Protein AF-A0A7W0ZKH2-F1 (afdb_monomer)

Structure (mmCIF, N/CA/C/O backbone):
data_AF-A0A7W0ZKH2-F1
#
_entry.id   AF-A0A7W0ZKH2-F1
#
loop_
_atom_site.group_PDB
_atom_site.id
_atom_site.type_symbol
_atom_site.label_atom_id
_atom_site.label_alt_id
_atom_site.label_comp_id
_atom_site.label_asym_id
_atom_site.label_entity_id
_atom_site.label_seq_id
_atom_site.pdbx_PDB_ins_code
_atom_site.Cartn_x
_atom_site.Cartn_y
_atom_site.Cartn_z
_atom_site.occupancy
_atom_site.B_iso_or_equiv
_atom_site.auth_seq_id
_atom_site.auth_comp_id
_atom_site.auth_asym_id
_atom_site.auth_atom_id
_atom_site.pdbx_PDB_model_num
ATOM 1 N N . MET A 1 1 ? 13.365 -3.777 26.795 1.00 46.28 1 MET A N 1
ATOM 2 C CA . MET A 1 1 ? 12.727 -3.811 28.124 1.00 46.28 1 MET A CA 1
ATOM 3 C C . MET A 1 1 ? 11.406 -3.068 28.012 1.00 46.28 1 MET A C 1
ATOM 5 O O . MET A 1 1 ? 11.414 -1.921 27.565 1.00 46.28 1 MET A O 1
ATOM 9 N N . ASN A 1 2 ? 10.292 -3.749 28.272 1.00 63.09 2 ASN A N 1
ATOM 10 C CA . ASN A 1 2 ? 8.944 -3.215 28.113 1.00 63.09 2 ASN A CA 1
ATOM 11 C C . ASN A 1 2 ? 8.680 -2.067 29.095 1.00 63.09 2 ASN A C 1
ATOM 13 O O . ASN A 1 2 ? 8.859 -2.200 30.301 1.00 63.09 2 ASN A O 1
ATOM 17 N N . LYS A 1 3 ? 8.303 -0.906 28.549 1.00 84.19 3 LYS A N 1
ATOM 18 C CA . LYS A 1 3 ? 8.001 0.303 29.327 1.00 84.19 3 LYS A CA 1
ATOM 19 C C . LYS A 1 3 ? 6.528 0.389 29.743 1.00 84.19 3 LYS A C 1
ATOM 21 O O . LYS A 1 3 ? 6.186 1.275 30.515 1.00 84.19 3 LYS A O 1
ATOM 26 N N . VAL A 1 4 ? 5.670 -0.500 29.240 1.00 88.00 4 VAL A N 1
ATOM 27 C CA . VAL A 1 4 ? 4.221 -0.515 29.485 1.00 88.00 4 VAL A CA 1
ATOM 28 C C . VAL A 1 4 ? 3.913 -0.927 30.916 1.00 88.00 4 VAL A C 1
ATOM 30 O O . VAL A 1 4 ? 3.139 -0.235 31.560 1.00 88.00 4 VAL A O 1
ATOM 33 N N . GLU A 1 5 ? 4.544 -1.975 31.454 1.00 92.62 5 GLU A N 1
ATOM 34 C CA . GLU A 1 5 ? 4.319 -2.383 32.850 1.00 92.62 5 GLU A CA 1
ATOM 35 C C . GLU A 1 5 ? 4.657 -1.249 33.829 1.00 92.62 5 GLU A C 1
ATOM 37 O O . GLU A 1 5 ? 3.825 -0.862 34.649 1.00 92.62 5 GLU A O 1
ATOM 42 N N . ALA A 1 6 ? 5.848 -0.655 33.689 1.00 92.88 6 ALA A N 1
ATOM 43 C CA . ALA A 1 6 ? 6.275 0.473 34.514 1.00 92.88 6 ALA A CA 1
ATOM 44 C C . ALA A 1 6 ? 5.370 1.703 34.329 1.00 92.88 6 ALA A C 1
ATOM 46 O O . ALA A 1 6 ? 5.053 2.391 35.299 1.00 92.88 6 ALA A O 1
ATOM 47 N N . PHE A 1 7 ? 4.922 1.968 33.098 1.00 91.25 7 PHE A N 1
ATOM 48 C CA . PHE A 1 7 ? 3.966 3.035 32.819 1.00 91.25 7 PHE A CA 1
ATOM 49 C C . PHE A 1 7 ? 2.624 2.777 33.512 1.00 91.25 7 PHE A C 1
ATOM 51 O O . PHE A 1 7 ? 2.118 3.654 34.202 1.00 91.25 7 PHE A O 1
ATOM 58 N N . VAL A 1 8 ? 2.059 1.574 33.398 1.00 91.25 8 VAL A N 1
ATOM 59 C CA . VAL A 1 8 ? 0.785 1.215 34.035 1.00 91.25 8 VAL A CA 1
ATOM 60 C C . VAL A 1 8 ? 0.894 1.254 35.556 1.00 91.25 8 VAL A C 1
ATOM 62 O O . VAL A 1 8 ? -0.027 1.746 36.201 1.00 91.25 8 VAL A O 1
ATOM 65 N N . ALA A 1 9 ? 2.020 0.824 36.133 1.00 91.88 9 ALA A N 1
ATOM 66 C CA . ALA A 1 9 ? 2.264 0.899 37.574 1.00 91.88 9 ALA A CA 1
ATOM 67 C C . ALA A 1 9 ? 2.120 2.331 38.127 1.00 91.88 9 ALA A C 1
ATOM 69 O O . ALA A 1 9 ? 1.618 2.516 39.232 1.00 91.88 9 ALA A O 1
ATOM 70 N N . GLN A 1 10 ? 2.498 3.345 37.343 1.00 89.94 10 GLN A N 1
ATOM 71 C CA . GLN A 1 10 ? 2.360 4.760 37.712 1.00 89.94 10 GLN A CA 1
ATOM 72 C C . GLN A 1 10 ? 0.935 5.313 37.523 1.00 89.94 10 GLN A C 1
ATOM 74 O O . GLN A 1 10 ? 0.639 6.404 38.000 1.00 89.94 10 GLN A O 1
ATOM 79 N N . HIS A 1 11 ? 0.049 4.576 36.844 1.00 88.38 11 HIS A N 1
ATOM 80 C CA . HIS A 1 11 ? -1.285 5.037 36.441 1.00 88.38 11 HIS A CA 1
ATOM 81 C C . HIS A 1 11 ? -2.406 4.053 36.831 1.00 88.38 11 HIS A C 1
ATOM 83 O O . HIS A 1 11 ? -3.490 4.095 36.247 1.00 88.38 11 HIS A O 1
ATOM 89 N N . LEU A 1 12 ? -2.173 3.158 37.803 1.00 87.44 12 LEU A N 1
ATOM 90 C CA . LEU A 1 12 ? -3.118 2.089 38.169 1.00 87.44 12 LEU A CA 1
ATOM 91 C C . LEU A 1 12 ? -4.519 2.619 38.472 1.00 87.44 12 LEU A C 1
ATOM 93 O O . LEU A 1 12 ? -5.489 2.117 37.918 1.00 87.44 12 LEU A O 1
ATOM 97 N N . SER A 1 13 ? -4.615 3.695 39.252 1.00 81.50 13 SER A N 1
ATOM 98 C CA . SER A 1 13 ? -5.891 4.306 39.633 1.00 81.50 13 SER A CA 1
ATOM 99 C C . SER A 1 13 ? -6.735 4.769 38.440 1.00 81.50 13 SER A C 1
ATOM 101 O O . SER A 1 13 ? -7.963 4.740 38.518 1.00 81.50 13 SER A O 1
ATOM 103 N N . VAL A 1 14 ? -6.095 5.176 37.337 1.00 84.94 14 VAL A N 1
ATOM 104 C CA . VAL A 1 14 ? -6.765 5.578 36.092 1.00 84.94 14 VAL A CA 1
ATOM 105 C C . VAL A 1 14 ? -7.264 4.350 35.338 1.00 84.94 14 VAL A C 1
ATOM 107 O O . VAL A 1 14 ? -8.405 4.333 34.877 1.00 84.94 14 VAL A O 1
ATOM 110 N N . TYR A 1 15 ? -6.442 3.305 35.232 1.00 86.25 15 TYR A N 1
ATOM 111 C CA . TYR A 1 15 ? -6.831 2.069 34.555 1.00 86.25 15 TYR A CA 1
ATOM 112 C C . TYR A 1 15 ? -7.920 1.310 35.315 1.00 86.25 15 TYR A C 1
ATOM 114 O O . TYR A 1 15 ? -8.855 0.826 34.689 1.00 86.25 15 TYR A O 1
ATOM 122 N N . GLU A 1 16 ? -7.849 1.235 36.643 1.00 85.62 16 GLU A N 1
ATOM 123 C CA . GLU A 1 16 ? -8.883 0.605 37.472 1.00 85.62 16 GLU A CA 1
ATOM 124 C C . GLU A 1 16 ? -10.232 1.299 37.316 1.00 85.62 16 GLU A C 1
ATOM 126 O O . GLU A 1 16 ? -11.242 0.635 37.081 1.00 85.62 16 GLU A O 1
ATOM 131 N N . ALA A 1 17 ? -10.230 2.634 37.360 1.00 79.62 17 ALA A N 1
ATOM 132 C CA . ALA A 1 17 ? -11.420 3.434 37.106 1.00 79.62 17 ALA A CA 1
ATOM 133 C C . ALA A 1 17 ? -11.960 3.208 35.684 1.00 79.62 17 ALA A C 1
ATOM 135 O O . ALA A 1 17 ? -13.154 2.992 35.500 1.00 79.62 17 ALA A O 1
ATOM 136 N N . SER A 1 18 ? -11.076 3.179 34.683 1.00 82.75 18 SER A N 1
ATOM 137 C CA . SER A 1 18 ? -11.462 2.996 33.277 1.00 82.75 18 SER A CA 1
ATOM 138 C C . SER A 1 18 ? -12.001 1.592 32.979 1.00 82.75 18 SER A C 1
ATOM 140 O O . SER A 1 18 ? -12.923 1.439 32.182 1.00 82.75 18 SER A O 1
ATOM 142 N N . PHE A 1 19 ? -11.431 0.550 33.593 1.00 83.81 19 PHE A N 1
ATOM 143 C CA . PHE A 1 19 ? -11.855 -0.837 33.389 1.00 83.81 19 PHE A CA 1
ATOM 144 C C . PHE A 1 19 ? -12.982 -1.279 34.330 1.00 83.81 19 PHE A C 1
ATOM 146 O O . PHE A 1 19 ? -13.541 -2.356 34.118 1.00 83.81 19 PHE A O 1
ATOM 153 N N . GLY A 1 20 ? -13.290 -0.500 35.372 1.00 82.94 20 GLY A N 1
ATOM 154 C CA . GLY A 1 20 ? -14.282 -0.852 36.390 1.00 82.94 20 GLY A CA 1
ATOM 155 C C . GLY A 1 20 ? -13.923 -2.110 37.188 1.00 82.94 20 GLY A C 1
ATOM 156 O O . GLY A 1 20 ? -14.813 -2.817 37.656 1.00 82.94 20 GLY A O 1
ATOM 157 N N . ARG A 1 21 ? -12.630 -2.445 37.293 1.00 87.06 21 ARG A N 1
ATOM 158 C CA . ARG A 1 21 ? -12.127 -3.631 38.007 1.00 87.06 21 ARG A CA 1
ATOM 159 C C . ARG A 1 21 ? -10.684 -3.424 38.476 1.00 87.06 21 ARG A C 1
ATOM 161 O O . ARG A 1 21 ? -9.977 -2.643 37.841 1.00 87.06 21 ARG A O 1
ATOM 168 N N . PRO A 1 22 ? -10.223 -4.158 39.507 1.00 88.56 22 PRO A N 1
ATOM 169 C CA . PRO A 1 22 ? -8.834 -4.102 39.951 1.00 88.56 22 PRO A CA 1
ATOM 170 C C . PRO A 1 22 ? -7.853 -4.450 38.830 1.00 88.56 22 PRO A C 1
ATOM 172 O O . PRO A 1 22 ? -8.068 -5.399 38.065 1.00 88.56 22 PRO A O 1
ATOM 175 N N . VAL A 1 23 ? -6.760 -3.696 38.751 1.00 90.81 23 VAL A N 1
ATOM 176 C CA . VAL A 1 23 ? -5.728 -3.821 37.719 1.00 90.81 23 VAL A CA 1
ATOM 177 C C . VAL A 1 23 ? -4.381 -3.866 38.413 1.00 90.81 23 VAL A C 1
ATOM 179 O O . VAL A 1 23 ? -4.072 -3.049 39.270 1.00 90.81 23 VAL A O 1
ATOM 182 N N . ARG A 1 24 ? -3.544 -4.827 38.031 1.00 93.81 24 ARG A N 1
ATOM 183 C CA . ARG A 1 24 ? -2.172 -4.941 38.527 1.00 93.81 24 ARG A CA 1
ATOM 184 C C . ARG A 1 24 ? -1.206 -4.588 37.411 1.00 93.81 24 ARG A C 1
ATOM 186 O O . ARG A 1 24 ? -1.458 -4.928 36.257 1.00 93.81 24 ARG A O 1
ATOM 193 N N . ALA A 1 25 ? -0.056 -4.012 37.756 1.00 92.50 25 ALA A N 1
ATOM 194 C CA . ALA A 1 25 ? 1.019 -3.770 36.790 1.00 92.50 25 ALA A CA 1
ATOM 195 C C . ALA A 1 25 ? 1.390 -5.058 36.027 1.00 92.50 25 ALA A C 1
ATOM 197 O O . ALA A 1 25 ? 1.473 -5.055 34.802 1.00 92.50 25 ALA A O 1
ATOM 198 N N . LEU A 1 26 ? 1.431 -6.194 36.737 1.00 93.56 26 LEU A N 1
ATOM 199 C CA . LEU A 1 26 ? 1.699 -7.524 36.177 1.00 93.56 26 LEU A CA 1
ATOM 200 C C . LEU A 1 26 ? 0.677 -7.983 35.113 1.00 93.56 26 LEU A C 1
ATOM 202 O O . LEU A 1 26 ? 0.937 -8.924 34.371 1.00 93.56 26 LEU A O 1
ATOM 206 N N . ASN A 1 27 ? -0.495 -7.345 34.995 1.00 91.94 27 ASN A N 1
ATOM 207 C CA . ASN A 1 27 ? -1.406 -7.608 33.876 1.00 91.94 27 ASN A CA 1
ATOM 208 C C . ASN A 1 27 ? -0.852 -7.121 32.524 1.00 91.94 27 ASN A C 1
ATOM 210 O O . ASN A 1 27 ? -1.365 -7.541 31.491 1.00 91.94 27 ASN A O 1
ATOM 214 N N . PHE A 1 28 ? 0.190 -6.286 32.536 1.00 92.56 28 PHE A N 1
ATOM 215 C CA . PHE A 1 28 ? 0.834 -5.675 31.370 1.00 92.56 28 PHE A CA 1
ATOM 216 C C . PHE A 1 28 ? 2.312 -6.076 31.231 1.00 92.56 28 PHE A C 1
ATOM 218 O O . PHE A 1 28 ? 3.076 -5.396 30.539 1.00 92.56 28 PHE A O 1
ATOM 225 N N . SER A 1 29 ? 2.713 -7.166 31.890 1.00 93.88 29 SER A N 1
ATOM 226 C CA . SER A 1 29 ? 4.068 -7.704 31.794 1.00 93.88 29 SER A CA 1
ATOM 227 C C . SER A 1 29 ? 4.369 -8.279 30.408 1.00 93.88 29 SER A C 1
ATOM 229 O O . SER A 1 29 ? 3.469 -8.554 29.606 1.00 93.88 29 SER A O 1
ATOM 231 N N . ASP A 1 30 ? 5.654 -8.510 30.138 1.00 91.38 30 ASP A N 1
ATOM 232 C CA . ASP A 1 30 ? 6.107 -9.149 28.897 1.00 91.38 30 ASP A CA 1
ATOM 233 C C . ASP A 1 30 ? 5.545 -10.562 28.706 1.00 91.38 30 ASP A C 1
ATOM 235 O O . ASP A 1 30 ? 5.216 -10.936 27.580 1.00 91.38 30 ASP A O 1
ATOM 239 N N . ASP A 1 31 ? 5.350 -11.318 29.789 1.00 92.69 31 ASP A N 1
ATOM 240 C CA . ASP A 1 31 ? 4.741 -12.651 29.728 1.00 92.69 31 ASP A CA 1
ATOM 241 C C . ASP A 1 31 ? 3.276 -12.575 29.283 1.00 92.69 31 ASP A C 1
ATOM 243 O O . ASP A 1 31 ? 2.836 -13.341 28.427 1.00 92.69 31 ASP A O 1
ATOM 247 N N . ARG A 1 32 ? 2.522 -11.590 29.792 1.00 93.44 32 ARG A N 1
ATOM 248 C CA . ARG A 1 32 ? 1.133 -11.363 29.364 1.00 93.44 32 ARG A CA 1
ATOM 249 C C . ARG A 1 32 ? 1.044 -10.906 27.922 1.00 93.44 32 ARG A C 1
ATOM 251 O O . ARG A 1 32 ? 0.146 -11.345 27.205 1.00 93.44 32 ARG A O 1
ATOM 258 N N . LEU A 1 33 ? 1.969 -10.054 27.486 1.00 92.75 33 LEU A N 1
ATOM 259 C CA . LEU A 1 33 ? 2.058 -9.687 26.081 1.00 92.75 33 LEU A CA 1
ATOM 260 C C . LEU A 1 33 ? 2.341 -10.929 25.231 1.00 92.75 33 LEU A C 1
ATOM 262 O O . LEU A 1 33 ? 1.626 -11.163 24.262 1.00 92.75 33 LEU A O 1
ATOM 266 N N . ALA A 1 34 ? 3.316 -11.756 25.614 1.00 93.69 34 ALA A N 1
ATOM 267 C CA . ALA A 1 34 ? 3.642 -12.988 24.906 1.00 93.69 34 ALA A CA 1
ATOM 268 C C . ALA A 1 34 ? 2.431 -13.926 24.761 1.00 93.69 34 ALA A C 1
ATOM 270 O O . ALA A 1 34 ? 2.169 -14.371 23.644 1.00 93.69 34 ALA A O 1
ATOM 271 N N . ASP A 1 35 ? 1.659 -14.149 25.832 1.00 94.88 35 ASP A N 1
ATOM 272 C CA . ASP A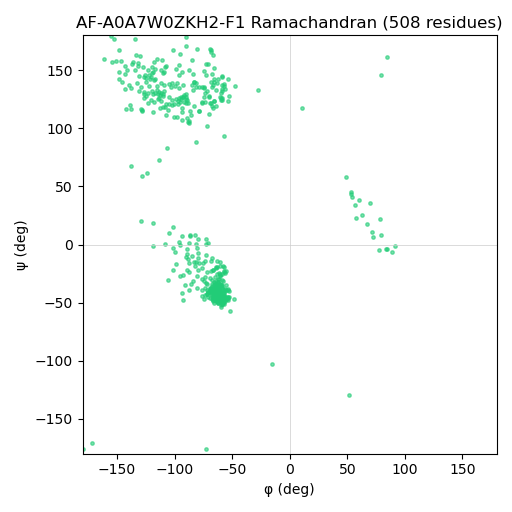 1 35 ? 0.420 -14.944 25.796 1.00 94.88 35 ASP A CA 1
ATOM 273 C C . ASP A 1 35 ? -0.581 -14.399 24.761 1.00 94.88 35 ASP A C 1
ATOM 275 O O . ASP A 1 35 ? -1.188 -15.149 23.989 1.00 94.88 35 ASP A O 1
ATOM 279 N N . VAL A 1 36 ? -0.764 -13.073 24.735 1.00 94.44 36 VAL A N 1
ATOM 280 C CA . VAL A 1 36 ? -1.675 -12.404 23.797 1.00 94.44 36 VAL A CA 1
ATOM 281 C C . VAL A 1 36 ? -1.184 -12.561 22.362 1.00 94.44 36 VAL A C 1
ATOM 283 O O . VAL A 1 36 ? -1.981 -12.917 21.495 1.00 94.44 36 VAL A O 1
ATOM 286 N N . LEU A 1 37 ? 0.109 -12.344 22.102 1.00 96.12 37 LEU A N 1
ATOM 287 C CA . LEU A 1 37 ? 0.678 -12.492 20.761 1.00 96.12 37 LEU A CA 1
ATOM 288 C C . LEU A 1 37 ? 0.531 -13.934 20.261 1.00 96.12 37 LEU A C 1
ATOM 290 O O . LEU A 1 37 ? 0.049 -14.154 19.154 1.00 96.12 37 LEU A O 1
ATOM 294 N N . GLU A 1 38 ? 0.870 -14.920 21.091 1.00 96.25 38 GLU A N 1
ATOM 295 C CA . GLU A 1 38 ? 0.731 -16.335 20.737 1.00 96.25 38 GLU A CA 1
ATOM 296 C C . GLU A 1 38 ? -0.728 -16.720 20.475 1.00 96.25 38 GLU A C 1
ATOM 298 O O . GLU A 1 38 ? -0.996 -17.547 19.608 1.00 96.25 38 GLU A O 1
ATOM 303 N N . ARG A 1 39 ? -1.695 -16.111 21.173 1.00 95.69 39 ARG A N 1
ATOM 304 C CA . ARG A 1 39 ? -3.122 -16.326 20.897 1.00 95.69 39 ARG A CA 1
ATOM 305 C C . ARG A 1 39 ? -3.567 -15.674 19.589 1.00 95.69 39 ARG A C 1
ATOM 307 O O . ARG A 1 39 ? -4.323 -16.296 18.847 1.00 95.69 39 ARG A O 1
ATOM 314 N N . LEU A 1 40 ? -3.115 -14.452 19.314 1.00 96.62 40 LEU A N 1
ATOM 315 C CA . LEU A 1 40 ? -3.438 -13.720 18.085 1.00 96.62 40 LEU A CA 1
ATOM 316 C C . LEU A 1 40 ? -2.809 -14.352 16.840 1.00 96.62 40 LEU A C 1
ATOM 318 O O . LEU A 1 40 ? -3.317 -14.151 15.744 1.00 96.62 40 LEU A O 1
ATOM 322 N N . ALA A 1 41 ? -1.736 -15.124 16.993 1.00 96.44 41 ALA A N 1
ATOM 323 C CA . ALA A 1 41 ? -1.068 -15.811 15.892 1.00 96.44 41 ALA A CA 1
ATOM 324 C C . ALA A 1 41 ? -1.770 -17.095 15.423 1.00 96.44 41 ALA A C 1
ATOM 326 O O . ALA A 1 41 ? -1.445 -17.616 14.360 1.00 96.44 41 ALA A O 1
ATOM 327 N N . ARG A 1 42 ? -2.697 -17.648 16.219 1.00 94.25 42 ARG A N 1
ATOM 328 C CA . ARG A 1 42 ? -3.302 -18.957 15.939 1.00 94.25 42 ARG A CA 1
ATOM 329 C C . ARG A 1 42 ? -4.340 -18.873 14.830 1.00 94.25 42 ARG A C 1
ATOM 331 O O . ARG A 1 42 ? -5.375 -18.225 14.986 1.00 94.25 42 ARG A O 1
ATOM 338 N N . GLU A 1 43 ? -4.125 -19.651 13.780 1.00 88.44 43 GLU A N 1
ATOM 339 C CA . GLU A 1 43 ? -5.134 -19.941 12.764 1.00 88.44 43 GLU A CA 1
ATOM 340 C C . GLU A 1 43 ? -5.894 -21.241 13.091 1.00 88.44 43 GLU A C 1
ATOM 342 O O . GLU A 1 43 ? -5.324 -22.137 13.718 1.00 88.44 43 GLU A O 1
ATOM 347 N N . PRO A 1 44 ? -7.189 -21.364 12.731 1.00 89.00 44 PRO A N 1
ATOM 348 C CA . PRO A 1 44 ? -8.039 -20.379 12.039 1.00 89.00 44 PRO A CA 1
ATOM 349 C C . PRO A 1 44 ? -8.654 -19.309 12.972 1.00 89.00 44 PRO A C 1
ATOM 351 O O . PRO A 1 44 ? -9.552 -18.564 12.573 1.00 89.00 44 PRO A O 1
ATOM 354 N N . GLY A 1 45 ? -8.235 -19.261 14.244 1.00 93.19 45 GLY A N 1
ATOM 355 C CA . GLY A 1 45 ? -8.828 -18.397 15.270 1.00 93.19 45 GLY A CA 1
ATOM 356 C C . GLY A 1 45 ? -8.739 -16.903 14.951 1.00 93.19 45 GLY A C 1
ATOM 357 O O . GLY A 1 45 ? -9.715 -16.181 15.161 1.00 93.19 45 GLY A O 1
ATOM 358 N N . TRP A 1 46 ? -7.607 -16.450 14.407 1.00 95.31 46 TRP A N 1
ATOM 359 C CA . TRP A 1 46 ? -7.438 -15.077 13.934 1.00 95.31 46 TRP A CA 1
ATOM 360 C C . TRP A 1 46 ? -8.398 -14.743 12.792 1.00 95.31 46 TRP A C 1
ATOM 362 O O . TRP A 1 46 ? -9.130 -13.763 12.908 1.00 95.31 46 TRP A O 1
ATOM 372 N N . CYS A 1 47 ? -8.468 -15.573 11.743 1.00 93.81 47 CYS A N 1
ATOM 373 C CA . CYS A 1 47 ? -9.395 -15.355 10.627 1.00 93.81 47 CYS A CA 1
ATOM 374 C C . CYS A 1 47 ? -10.852 -15.202 11.098 1.00 93.81 47 CYS A C 1
ATOM 376 O O . CYS A 1 47 ? -11.546 -14.264 10.700 1.00 93.81 47 CYS A O 1
ATOM 378 N N . ALA A 1 48 ? -11.310 -16.089 11.989 1.00 94.56 48 ALA A N 1
ATOM 379 C CA . ALA A 1 48 ? -12.666 -16.031 12.533 1.00 94.56 48 ALA A CA 1
ATOM 380 C C . ALA A 1 48 ? -12.907 -14.756 13.363 1.00 94.56 48 ALA A C 1
ATOM 382 O O . ALA A 1 48 ? -13.958 -14.121 13.243 1.00 94.56 48 ALA A O 1
ATOM 383 N N . PHE A 1 49 ? -11.930 -14.362 14.184 1.00 95.94 49 PHE A N 1
ATOM 384 C CA . PHE A 1 49 ? -11.988 -13.131 14.971 1.00 95.94 49 PHE A CA 1
ATOM 385 C C . PHE A 1 49 ? -12.014 -11.878 14.086 1.00 95.94 49 PHE A C 1
ATOM 387 O O . PHE A 1 49 ? -12.864 -11.012 14.292 1.00 95.94 49 PHE A O 1
ATOM 394 N N . GLU A 1 50 ? -11.123 -11.787 13.096 1.00 96.06 50 GLU A N 1
ATOM 395 C CA . GLU A 1 50 ? -11.033 -10.656 12.169 1.00 96.06 50 GLU A CA 1
ATOM 396 C C . GLU A 1 50 ? -12.345 -10.494 11.389 1.00 96.06 50 GLU A C 1
ATOM 398 O O . GLU A 1 50 ? -12.892 -9.390 11.323 1.00 96.06 50 GLU A O 1
ATOM 403 N N . SER A 1 51 ? -12.921 -11.602 10.908 1.00 95.50 51 SER A N 1
ATOM 404 C CA . SER A 1 51 ? -14.209 -11.603 10.206 1.00 95.50 51 SER A CA 1
ATOM 405 C C . SER A 1 51 ? -15.370 -11.149 11.095 1.00 95.50 51 SER A C 1
ATOM 407 O O . SER A 1 51 ? -16.122 -10.239 10.729 1.00 95.50 51 SER A O 1
ATOM 409 N N . ALA A 1 52 ? -15.482 -11.690 12.312 1.00 96.44 52 ALA A N 1
ATOM 410 C CA . ALA A 1 52 ? -16.513 -11.263 13.259 1.00 96.44 52 ALA A CA 1
ATOM 411 C C . ALA A 1 52 ? -16.367 -9.779 13.641 1.00 96.44 52 ALA A C 1
ATOM 413 O O . ALA A 1 52 ? -17.359 -9.049 13.746 1.00 96.44 52 ALA A O 1
ATOM 414 N N . LEU A 1 53 ? -15.129 -9.307 13.822 1.00 96.31 53 LEU A N 1
ATOM 415 C CA . LEU A 1 53 ? -14.847 -7.911 14.133 1.00 96.31 53 LEU A CA 1
ATOM 416 C C . LEU A 1 53 ? -15.226 -6.997 12.959 1.00 96.31 53 LEU A C 1
ATOM 418 O O . LEU A 1 53 ? -15.862 -5.968 13.177 1.00 96.31 53 LEU A O 1
ATOM 422 N N . ASN A 1 54 ? -14.893 -7.371 11.718 1.00 96.31 54 ASN A N 1
ATOM 423 C CA . ASN A 1 54 ? -15.332 -6.693 10.490 1.00 96.31 54 ASN A CA 1
ATOM 424 C C . ASN A 1 54 ? -16.844 -6.516 10.449 1.00 96.31 54 ASN A C 1
ATOM 426 O O . ASN A 1 54 ? -17.316 -5.382 10.398 1.00 96.31 54 ASN A O 1
ATOM 430 N N . GLN A 1 55 ? -17.598 -7.609 10.556 1.00 95.69 55 GLN A N 1
ATOM 431 C CA . GLN A 1 55 ? -19.060 -7.573 10.531 1.00 95.69 55 GLN A CA 1
ATOM 432 C C . GLN A 1 55 ? -19.624 -6.657 11.623 1.00 95.69 55 GLN A C 1
ATOM 434 O O . GLN A 1 55 ? -20.503 -5.832 11.362 1.00 95.69 55 GLN A O 1
ATOM 439 N N . LYS A 1 56 ? -19.084 -6.747 12.848 1.00 96.25 56 LYS A N 1
ATOM 440 C CA . LYS A 1 56 ? -19.522 -5.906 13.966 1.00 96.25 56 LYS A CA 1
ATOM 441 C C . LYS A 1 56 ? -19.246 -4.426 13.712 1.00 96.25 56 LYS A C 1
ATOM 443 O O . LYS A 1 56 ? -20.147 -3.619 13.913 1.00 96.25 56 LYS A O 1
ATOM 448 N N . THR A 1 57 ? -18.041 -4.062 13.278 1.00 95.00 57 THR A N 1
ATOM 449 C CA . THR A 1 57 ? -17.677 -2.664 12.998 1.00 95.00 57 THR A CA 1
ATOM 450 C C . THR A 1 57 ? -18.513 -2.091 11.862 1.00 95.00 57 THR A C 1
ATOM 452 O O . THR A 1 57 ? -19.079 -1.016 12.030 1.00 95.00 57 THR A O 1
ATOM 455 N N . LEU A 1 58 ? -18.654 -2.815 10.748 1.00 94.19 58 LEU A N 1
ATOM 456 C CA . LEU A 1 58 ? -19.443 -2.353 9.604 1.00 94.19 58 LEU A CA 1
ATOM 457 C C . LEU A 1 58 ? -20.899 -2.095 9.992 1.00 94.19 58 LEU A C 1
ATOM 459 O O . LEU A 1 58 ? -21.458 -1.069 9.619 1.00 94.19 58 LEU A O 1
ATOM 463 N N . ARG A 1 59 ? -21.482 -2.977 10.812 1.00 94.69 59 ARG A N 1
ATOM 464 C CA . ARG A 1 59 ? -22.840 -2.806 11.337 1.00 94.69 59 ARG A CA 1
ATOM 465 C C . ARG A 1 59 ? -22.954 -1.635 12.315 1.00 94.69 59 ARG A C 1
ATOM 467 O O . ARG A 1 59 ? -23.893 -0.860 12.219 1.00 94.69 59 ARG A O 1
ATOM 474 N N . VAL A 1 60 ? -22.038 -1.520 13.281 1.00 93.75 60 VAL A N 1
ATOM 475 C CA . VAL A 1 60 ? -22.091 -0.476 14.327 1.00 93.75 60 VAL A CA 1
ATOM 476 C C . VAL A 1 60 ? -21.936 0.920 13.732 1.00 93.75 60 VAL A C 1
ATOM 478 O O . VAL A 1 60 ? -22.598 1.854 14.175 1.00 93.75 60 VAL A O 1
ATOM 481 N N . TYR A 1 61 ? -21.067 1.064 12.736 1.00 91.44 61 TYR A N 1
ATOM 482 C CA . TYR A 1 61 ? -20.789 2.351 12.112 1.00 91.44 61 TYR A CA 1
ATOM 483 C C . TYR A 1 61 ? -21.595 2.603 10.836 1.00 91.44 61 TYR A C 1
ATOM 485 O O . TYR A 1 61 ? -21.406 3.666 10.247 1.00 91.44 61 TYR A O 1
ATOM 493 N N . ASP A 1 62 ? -22.484 1.684 10.446 1.00 91.12 62 ASP A N 1
ATOM 494 C CA . ASP A 1 62 ? -23.292 1.742 9.219 1.00 91.12 62 ASP A CA 1
ATOM 495 C C . ASP A 1 62 ? -22.438 2.054 7.977 1.00 91.12 62 ASP A C 1
ATOM 497 O O . ASP A 1 62 ? -22.559 3.088 7.320 1.00 91.12 62 ASP A O 1
ATOM 501 N N . MET A 1 63 ? -21.454 1.188 7.731 1.00 90.88 63 MET A N 1
ATOM 502 C CA . MET A 1 63 ? -20.451 1.375 6.686 1.00 90.88 63 MET A CA 1
ATOM 503 C C . MET A 1 63 ? -20.721 0.458 5.496 1.00 90.88 63 MET A C 1
ATOM 505 O O . MET A 1 63 ? -20.782 -0.764 5.641 1.00 90.88 63 MET A O 1
ATOM 509 N N . SER A 1 64 ? -20.799 1.040 4.299 1.00 87.81 64 SER A N 1
ATOM 510 C CA . SER A 1 64 ? -20.869 0.285 3.050 1.00 87.81 64 SER A CA 1
ATOM 511 C C . SER A 1 64 ? -19.476 -0.140 2.578 1.00 87.81 64 SER A C 1
ATOM 513 O O . SER A 1 64 ? -18.503 0.611 2.654 1.00 87.81 64 SER A O 1
ATOM 515 N N . VAL A 1 65 ? -19.376 -1.370 2.070 1.00 89.88 65 VAL A N 1
ATOM 516 C CA . VAL A 1 65 ? -18.134 -1.920 1.509 1.00 89.88 65 VAL A CA 1
ATOM 517 C C . VAL A 1 65 ? -18.257 -1.963 -0.006 1.00 89.88 65 VAL A C 1
ATOM 519 O O . VAL A 1 65 ? -18.615 -2.990 -0.574 1.00 89.88 65 VAL A O 1
ATOM 522 N N . ALA A 1 66 ? -17.986 -0.828 -0.649 1.00 92.31 66 ALA A N 1
ATOM 523 C CA . ALA A 1 66 ? -18.013 -0.714 -2.108 1.00 92.31 66 ALA A CA 1
ATOM 524 C C . ALA A 1 66 ? -16.644 -0.996 -2.745 1.00 92.31 66 ALA A C 1
ATOM 526 O O . ALA A 1 66 ? -16.567 -1.574 -3.827 1.00 92.31 66 ALA A O 1
ATOM 527 N N . ARG A 1 67 ? -15.553 -0.604 -2.074 1.00 93.56 67 ARG A N 1
ATOM 528 C CA . ARG A 1 67 ? -14.194 -0.689 -2.618 1.00 93.56 67 ARG A CA 1
ATOM 529 C C . ARG A 1 67 ? -13.199 -1.180 -1.570 1.00 93.56 67 ARG A C 1
ATOM 531 O O . ARG A 1 67 ? -13.189 -0.711 -0.433 1.00 93.56 67 ARG A O 1
ATOM 538 N N . VAL A 1 68 ? -12.348 -2.118 -1.974 1.00 95.12 68 VAL A N 1
ATOM 539 C CA . VAL A 1 68 ? -11.308 -2.729 -1.140 1.00 95.12 68 VAL A CA 1
ATOM 540 C C . VAL A 1 68 ? -9.971 -2.612 -1.856 1.00 95.12 68 VAL A C 1
ATOM 542 O O . VAL A 1 68 ? -9.852 -2.947 -3.032 1.00 95.12 68 VAL A O 1
ATOM 545 N N . ARG A 1 69 ? -8.946 -2.138 -1.156 1.00 94.62 69 ARG A N 1
ATOM 546 C CA . ARG A 1 69 ? -7.586 -2.036 -1.689 1.00 94.62 69 ARG A CA 1
ATOM 547 C C . ARG A 1 69 ? -6.755 -3.202 -1.197 1.00 94.62 69 ARG A C 1
ATOM 549 O O . ARG A 1 69 ? -6.820 -3.515 -0.013 1.00 94.62 69 ARG A O 1
ATOM 556 N N . LEU A 1 70 ? -5.974 -3.811 -2.081 1.00 93.69 70 LEU A N 1
ATOM 557 C CA . LEU A 1 70 ? -4.994 -4.832 -1.727 1.00 93.69 70 LEU A CA 1
ATOM 558 C C . LEU A 1 70 ? -3.586 -4.335 -2.021 1.00 93.69 70 LEU A C 1
ATOM 560 O O . LEU A 1 70 ? -3.302 -3.832 -3.109 1.00 93.69 70 LEU A O 1
ATOM 564 N N . ASP A 1 71 ? -2.702 -4.530 -1.055 1.00 91.62 71 ASP A N 1
ATOM 565 C CA . ASP A 1 71 ? -1.272 -4.315 -1.211 1.00 91.62 71 ASP A CA 1
ATOM 566 C C . ASP A 1 71 ? -0.522 -5.261 -0.271 1.00 91.62 71 ASP A C 1
ATOM 568 O O . ASP A 1 71 ? -1.066 -5.767 0.718 1.00 91.62 71 ASP A O 1
ATOM 572 N N . SER A 1 72 ? 0.738 -5.518 -0.591 1.00 91.31 72 SER A N 1
ATOM 573 C CA . SER A 1 72 ? 1.638 -6.265 0.272 1.00 91.31 72 SER A CA 1
ATOM 574 C C . SER A 1 72 ? 2.797 -5.387 0.707 1.00 91.31 72 SER A C 1
ATOM 576 O O . SER A 1 72 ? 3.260 -4.493 0.001 1.00 91.31 72 SER A O 1
ATOM 578 N N . THR A 1 73 ? 3.342 -5.654 1.881 1.00 91.44 73 THR A N 1
ATOM 579 C CA . THR A 1 73 ? 4.585 -5.040 2.333 1.00 91.44 73 THR A CA 1
ATOM 580 C C . THR A 1 73 ? 5.474 -6.095 2.963 1.00 91.44 73 THR A C 1
ATOM 582 O O . THR A 1 73 ? 4.995 -7.138 3.393 1.00 91.44 73 THR A O 1
ATOM 585 N N . THR A 1 74 ? 6.776 -5.855 3.005 1.00 91.56 74 THR A N 1
ATOM 586 C CA . THR A 1 74 ? 7.713 -6.719 3.734 1.00 91.56 74 THR A CA 1
ATOM 587 C C . THR A 1 74 ? 8.216 -5.970 4.950 1.00 91.56 74 THR A C 1
ATOM 589 O O . THR A 1 74 ? 8.345 -4.756 4.882 1.00 91.56 74 THR A O 1
ATOM 592 N N . THR A 1 75 ? 8.500 -6.649 6.049 1.00 91.19 75 THR A N 1
ATOM 593 C CA . THR A 1 75 ? 9.279 -6.102 7.165 1.00 91.19 75 THR A CA 1
ATOM 594 C C . THR A 1 75 ? 10.374 -7.092 7.533 1.00 91.19 75 THR A C 1
ATOM 596 O O . THR A 1 75 ? 10.302 -8.259 7.159 1.00 91.19 75 THR A O 1
ATOM 599 N N . TYR A 1 76 ? 11.391 -6.632 8.253 1.00 91.00 76 TYR A N 1
ATOM 600 C CA . TYR A 1 76 ? 12.516 -7.460 8.671 1.00 91.00 76 TYR A CA 1
ATOM 601 C C . TYR A 1 76 ? 12.474 -7.764 10.170 1.00 91.00 76 TYR A C 1
ATOM 603 O O . TYR A 1 76 ? 11.942 -6.980 10.963 1.00 91.00 76 TYR A O 1
ATOM 611 N N . SER A 1 77 ? 13.078 -8.888 10.548 1.00 90.81 77 SER A N 1
ATOM 612 C CA . SER A 1 77 ? 13.317 -9.286 11.934 1.00 90.81 77 SER A CA 1
ATOM 613 C C . SER A 1 77 ? 14.789 -9.630 12.154 1.00 90.81 77 SER A C 1
ATOM 615 O O . SER A 1 77 ? 15.491 -10.047 11.236 1.00 90.81 77 SER A O 1
ATOM 617 N N . TYR A 1 78 ? 15.241 -9.460 13.395 1.00 90.06 78 TYR A N 1
ATOM 618 C CA . TYR A 1 78 ? 16.528 -9.964 13.884 1.00 90.06 78 TYR A CA 1
ATOM 619 C C . TYR A 1 78 ? 16.436 -11.412 14.403 1.00 90.06 78 TYR A C 1
ATOM 621 O O . TYR A 1 78 ? 17.378 -11.900 15.025 1.00 90.06 78 TYR A O 1
ATOM 629 N N . GLY A 1 79 ? 15.292 -12.075 14.210 1.00 87.81 79 GLY A N 1
ATOM 630 C CA . GLY A 1 79 ? 15.132 -13.506 14.457 1.00 87.81 79 GLY A CA 1
ATOM 631 C C . GLY A 1 79 ? 15.950 -14.368 13.490 1.00 87.81 79 GLY A C 1
ATOM 632 O O . GLY A 1 79 ? 16.396 -13.899 12.440 1.00 87.81 79 GLY A O 1
ATOM 633 N N . ALA A 1 80 ? 16.144 -15.635 13.853 1.00 88.62 80 ALA A N 1
ATOM 634 C CA . ALA A 1 80 ? 16.854 -16.598 13.019 1.00 88.62 80 ALA A CA 1
ATOM 635 C C . ALA A 1 80 ? 16.088 -16.889 11.716 1.00 88.62 80 ALA A C 1
ATOM 637 O O . ALA A 1 80 ? 14.866 -17.012 11.719 1.00 88.62 80 ALA A O 1
ATOM 638 N N . VAL A 1 81 ? 16.825 -17.010 10.611 1.00 91.31 81 VAL A N 1
ATOM 639 C CA . VAL A 1 81 ? 16.286 -17.403 9.302 1.00 91.31 81 VAL A CA 1
ATOM 640 C C . VAL A 1 81 ? 16.219 -18.927 9.211 1.00 91.31 81 VAL A C 1
ATOM 642 O O . VAL A 1 81 ? 17.173 -19.601 9.597 1.00 91.31 81 VAL A O 1
ATOM 645 N N . SER A 1 82 ? 15.122 -19.456 8.670 1.00 89.50 82 SER A N 1
ATOM 646 C CA . SER A 1 82 ? 14.920 -20.893 8.441 1.00 89.50 82 SER A CA 1
ATOM 647 C C . SER A 1 82 ? 14.233 -21.137 7.096 1.00 89.50 82 SER A C 1
ATOM 649 O O . SER A 1 82 ? 13.276 -20.440 6.764 1.00 89.50 82 SER A O 1
ATOM 651 N N . GLU A 1 83 ? 14.686 -22.135 6.330 1.00 85.25 83 GLU A N 1
ATOM 652 C CA . GLU A 1 83 ? 14.140 -22.468 4.997 1.00 85.25 83 GLU A CA 1
ATOM 653 C C . GLU A 1 83 ? 12.674 -22.921 5.025 1.00 85.25 83 GLU A C 1
ATOM 655 O O . GLU A 1 83 ? 11.948 -22.733 4.050 1.00 85.25 83 GLU A O 1
ATOM 660 N N . GLU A 1 84 ? 12.212 -23.465 6.148 1.00 87.00 84 GLU A N 1
ATOM 661 C CA . GLU A 1 84 ? 10.813 -23.871 6.346 1.00 87.00 84 GLU A CA 1
ATOM 662 C C . GLU A 1 84 ? 10.023 -22.848 7.181 1.00 87.00 84 GLU A C 1
ATOM 664 O O . GLU A 1 84 ? 8.820 -22.998 7.386 1.00 87.00 84 GLU A O 1
ATOM 669 N N . GLY A 1 85 ? 10.695 -21.796 7.657 1.00 89.50 85 GLY A N 1
ATOM 670 C CA . GLY A 1 85 ? 10.128 -20.797 8.555 1.00 89.50 85 GLY A CA 1
ATOM 671 C C . GLY A 1 85 ? 9.471 -19.607 7.855 1.00 89.50 85 GLY A C 1
ATOM 672 O O . GLY A 1 85 ? 9.595 -19.371 6.643 1.00 89.50 85 GLY A O 1
ATOM 673 N N . LEU A 1 86 ? 8.794 -18.801 8.666 1.00 92.38 86 LEU A N 1
ATOM 674 C CA . LEU A 1 86 ? 8.271 -17.487 8.314 1.00 92.38 86 LEU A CA 1
ATOM 675 C C . LEU A 1 86 ? 9.386 -16.493 7.962 1.00 92.38 86 LEU A C 1
ATOM 677 O O . LEU A 1 86 ? 9.206 -15.657 7.077 1.00 92.38 86 LEU A O 1
ATOM 681 N N . LEU A 1 87 ? 10.523 -16.549 8.660 1.00 92.75 87 LEU A N 1
ATOM 682 C CA . LEU A 1 87 ? 11.641 -15.642 8.408 1.00 92.75 87 LEU A CA 1
ATOM 683 C C . LEU A 1 87 ? 12.576 -16.208 7.340 1.00 92.75 87 LEU A C 1
ATOM 685 O O . LEU A 1 87 ? 13.385 -17.092 7.614 1.00 92.75 87 LEU A O 1
ATOM 689 N N . GLN A 1 88 ? 12.516 -15.636 6.135 1.00 92.62 88 GLN A N 1
ATOM 690 C CA . GLN A 1 88 ? 13.386 -16.008 5.015 1.00 92.62 88 GLN A CA 1
ATOM 691 C C . GLN A 1 88 ? 14.012 -14.804 4.325 1.00 92.62 88 GLN A C 1
ATOM 693 O O . GLN A 1 88 ? 13.464 -13.700 4.339 1.00 92.62 88 GLN A O 1
ATOM 698 N N . LEU A 1 89 ? 15.178 -15.010 3.711 1.00 90.06 89 LEU A N 1
ATOM 699 C CA . LEU A 1 89 ? 15.797 -13.989 2.870 1.00 90.06 89 LEU A CA 1
ATOM 700 C C . LEU A 1 89 ? 14.937 -13.772 1.622 1.00 90.06 89 LEU A C 1
ATOM 702 O O . LEU A 1 89 ? 14.447 -14.713 1.004 1.00 90.06 89 LEU A O 1
ATOM 706 N N . GLY A 1 90 ? 14.743 -12.513 1.247 1.00 83.69 90 GLY A N 1
ATOM 707 C CA . GLY A 1 90 ? 13.850 -12.162 0.155 1.00 83.69 90 GLY A CA 1
ATOM 708 C C . GLY A 1 90 ? 13.944 -10.693 -0.218 1.00 83.69 90 GLY A C 1
ATOM 709 O O . GLY A 1 90 ? 14.816 -9.952 0.244 1.00 83.69 90 GLY A O 1
ATOM 710 N N . PHE A 1 91 ? 13.026 -10.255 -1.077 1.00 83.50 91 PHE A N 1
ATOM 711 C CA . PHE A 1 91 ? 12.966 -8.858 -1.479 1.00 83.50 91 PHE A CA 1
ATOM 712 C C . PHE A 1 91 ? 12.628 -7.966 -0.278 1.00 83.50 91 PHE A C 1
ATOM 714 O O . PHE A 1 91 ? 11.552 -8.069 0.302 1.00 83.50 91 PHE A O 1
ATOM 721 N N . SER A 1 92 ? 13.533 -7.049 0.059 1.00 86.94 92 SER A N 1
ATOM 722 C CA . SER A 1 92 ? 13.356 -6.127 1.179 1.00 86.94 92 SER A CA 1
ATOM 723 C C . SER A 1 92 ? 12.907 -4.744 0.693 1.00 86.94 92 SER A C 1
ATOM 725 O O . SER A 1 92 ? 13.730 -3.960 0.205 1.00 86.94 92 SER A O 1
ATOM 727 N N . LYS A 1 93 ? 11.647 -4.370 0.960 1.00 82.06 93 LYS A N 1
ATOM 728 C CA . LYS A 1 93 ? 11.155 -2.988 0.773 1.00 82.06 93 LYS A CA 1
ATOM 729 C C . LYS A 1 93 ? 11.845 -1.964 1.695 1.00 82.06 93 LYS A C 1
ATOM 731 O O . LYS A 1 93 ? 11.879 -0.784 1.360 1.00 82.06 93 LYS A O 1
ATOM 736 N N . ASP A 1 94 ? 12.471 -2.408 2.789 1.00 84.00 94 ASP A N 1
ATOM 737 C CA . ASP A 1 94 ? 13.103 -1.539 3.800 1.00 84.00 94 ASP A CA 1
ATOM 738 C C . ASP A 1 94 ? 14.638 -1.449 3.676 1.00 84.00 94 ASP A C 1
ATOM 740 O O . ASP A 1 94 ? 15.318 -0.990 4.591 1.00 84.00 94 ASP A O 1
ATOM 744 N N . ARG A 1 95 ? 15.202 -1.876 2.533 1.00 87.19 95 ARG A N 1
ATOM 745 C CA . ARG A 1 95 ? 16.653 -1.866 2.241 1.00 87.19 95 ARG A CA 1
ATOM 746 C C . ARG A 1 95 ? 17.532 -2.627 3.259 1.00 87.19 95 ARG A C 1
ATOM 748 O O . ARG A 1 95 ? 18.676 -2.243 3.484 1.00 87.19 95 ARG A O 1
ATOM 755 N N . ARG A 1 96 ? 17.013 -3.718 3.832 1.00 87.19 96 ARG A N 1
ATOM 756 C CA . ARG A 1 96 ? 17.708 -4.673 4.713 1.00 87.19 96 ARG A CA 1
ATOM 757 C C . ARG A 1 96 ? 17.621 -6.113 4.180 1.00 87.19 96 ARG A C 1
ATOM 759 O O . ARG A 1 96 ? 17.019 -6.962 4.833 1.00 87.19 96 ARG A O 1
ATOM 766 N N . PRO A 1 97 ? 18.166 -6.401 2.979 1.00 88.44 97 PRO A N 1
ATOM 767 C CA . PRO A 1 97 ? 18.148 -7.753 2.408 1.00 88.44 97 PRO A CA 1
ATOM 768 C C . PRO A 1 97 ? 19.026 -8.748 3.187 1.00 88.44 97 PRO A C 1
ATOM 770 O O . PRO A 1 97 ? 18.946 -9.943 2.942 1.00 88.44 97 PRO A O 1
ATOM 773 N N . ASP A 1 98 ? 19.859 -8.251 4.106 1.00 89.94 98 ASP A N 1
ATOM 774 C CA . ASP A 1 98 ? 20.719 -9.018 5.009 1.00 89.94 98 ASP A CA 1
ATOM 775 C C . ASP A 1 98 ? 19.958 -9.721 6.145 1.00 89.94 98 ASP A C 1
ATOM 777 O O . ASP A 1 98 ? 20.520 -10.585 6.810 1.00 89.94 98 ASP A O 1
ATOM 781 N N . LEU A 1 99 ? 18.697 -9.350 6.384 1.00 91.56 99 LEU A N 1
ATOM 782 C CA . LEU A 1 99 ? 17.883 -9.871 7.482 1.00 91.56 99 LEU A CA 1
ATOM 783 C C . LEU A 1 99 ? 16.735 -10.757 6.993 1.00 91.56 99 LEU A C 1
ATOM 785 O O . LEU A 1 99 ? 16.259 -10.616 5.863 1.00 91.56 99 LEU A O 1
ATOM 789 N N . GLY A 1 100 ? 16.233 -11.614 7.887 1.00 92.56 100 GLY A N 1
ATOM 790 C CA . GLY A 1 100 ? 15.023 -12.398 7.657 1.00 92.56 100 GLY A CA 1
ATOM 791 C C . GLY A 1 100 ? 13.818 -11.495 7.413 1.00 92.56 100 GLY A C 1
ATOM 792 O O . GLY A 1 100 ? 13.507 -10.618 8.223 1.00 92.56 100 GLY A O 1
ATOM 793 N N . GLN A 1 101 ? 13.157 -11.696 6.277 1.00 94.06 101 GLN A N 1
ATOM 794 C CA . GLN A 1 101 ? 11.977 -10.953 5.866 1.00 94.06 101 GLN A CA 1
ATOM 795 C C . GLN A 1 101 ? 10.710 -11.721 6.241 1.00 94.06 101 GLN A C 1
ATOM 797 O O . GLN A 1 101 ? 10.650 -12.943 6.134 1.00 94.06 101 GLN A O 1
ATOM 802 N N . VAL A 1 102 ? 9.670 -10.972 6.587 1.00 94.00 102 VAL A N 1
ATOM 803 C CA . VAL A 1 102 ? 8.284 -11.433 6.673 1.00 94.00 102 VAL A CA 1
ATOM 804 C C . VAL A 1 102 ? 7.423 -10.538 5.792 1.00 94.00 102 VAL A C 1
ATOM 806 O O . VAL A 1 102 ? 7.628 -9.322 5.725 1.00 94.00 102 VAL A O 1
ATOM 809 N N . LYS A 1 103 ? 6.464 -11.131 5.088 1.00 94.00 103 LYS A N 1
ATOM 810 C CA . LYS A 1 103 ? 5.541 -10.417 4.214 1.00 94.00 103 LYS A CA 1
ATOM 811 C C . LYS A 1 103 ? 4.169 -10.306 4.863 1.00 94.00 103 LYS A C 1
ATOM 813 O O . LYS A 1 103 ? 3.654 -11.254 5.441 1.00 94.00 103 LYS A O 1
ATOM 818 N N . ILE A 1 104 ? 3.577 -9.130 4.725 1.00 94.62 104 ILE A N 1
ATOM 819 C CA . ILE A 1 104 ? 2.260 -8.783 5.237 1.00 94.62 104 ILE A CA 1
ATOM 820 C C . ILE A 1 104 ? 1.400 -8.428 4.029 1.00 94.62 104 ILE A C 1
ATOM 822 O O . ILE A 1 104 ? 1.675 -7.444 3.341 1.00 94.62 104 ILE A O 1
ATOM 826 N N . SER A 1 105 ? 0.386 -9.240 3.754 1.00 94.38 105 SER A N 1
ATOM 827 C CA . SER A 1 105 ? -0.669 -8.925 2.794 1.00 94.38 105 SER A CA 1
ATOM 828 C C . SER A 1 105 ? -1.826 -8.277 3.543 1.00 94.38 105 SER A C 1
ATOM 830 O O . SER A 1 105 ? -2.297 -8.814 4.548 1.00 94.38 105 SER A O 1
ATOM 832 N N . LEU A 1 106 ? -2.246 -7.104 3.073 1.00 94.94 106 LEU A N 1
ATOM 833 C CA . LEU A 1 106 ? -3.327 -6.330 3.667 1.00 94.94 106 LEU A CA 1
ATOM 834 C C . LEU A 1 106 ? -4.423 -6.090 2.637 1.00 94.94 106 LEU A C 1
ATOM 836 O O . LEU A 1 106 ? -4.148 -5.703 1.500 1.00 94.94 106 LEU A O 1
ATOM 840 N N . ALA A 1 107 ? -5.668 -6.254 3.073 1.00 95.56 107 ALA A N 1
ATOM 841 C CA . ALA A 1 107 ? -6.827 -5.708 2.386 1.00 95.56 107 ALA A CA 1
ATOM 842 C C . ALA A 1 107 ? -7.452 -4.618 3.258 1.00 95.56 107 ALA A C 1
ATOM 844 O O . ALA A 1 107 ? -7.726 -4.859 4.435 1.00 95.56 107 ALA A O 1
ATOM 845 N N . SER A 1 108 ? -7.684 -3.430 2.706 1.00 94.75 108 SER A N 1
ATOM 846 C CA . SER A 1 108 ? -8.249 -2.300 3.444 1.00 94.75 108 SER A CA 1
ATOM 847 C C . SER A 1 108 ? -9.496 -1.728 2.782 1.00 94.75 108 SER A C 1
ATOM 849 O O . SER A 1 108 ? -9.630 -1.707 1.559 1.00 94.75 108 SER A O 1
ATOM 851 N N . LEU A 1 109 ? -10.431 -1.267 3.609 1.00 93.88 109 LEU A N 1
ATOM 852 C CA . LEU A 1 109 ? -11.654 -0.610 3.175 1.00 93.88 109 LEU A CA 1
ATOM 853 C C . LEU A 1 109 ? -11.362 0.823 2.724 1.00 93.88 109 LEU A C 1
ATOM 855 O O . LEU A 1 109 ? -10.888 1.642 3.513 1.00 93.88 109 LEU A O 1
ATOM 859 N N . ASP A 1 110 ? -11.697 1.144 1.482 1.00 88.06 110 ASP A N 1
ATOM 860 C CA . ASP A 1 110 ? -11.628 2.505 0.954 1.00 88.06 110 ASP A CA 1
ATOM 861 C C . ASP A 1 110 ? -12.904 3.297 1.313 1.00 88.06 110 ASP A C 1
ATOM 863 O O . ASP A 1 110 ? -13.981 2.702 1.388 1.00 88.06 110 ASP A O 1
ATOM 867 N N . PRO A 1 111 ? -12.833 4.622 1.543 1.00 84.19 111 PRO A N 1
ATOM 868 C CA . PRO A 1 111 ? -11.642 5.481 1.607 1.00 84.19 111 PRO A CA 1
ATOM 869 C C . PRO A 1 111 ? -10.971 5.540 2.990 1.00 84.19 111 PRO A C 1
ATOM 871 O O . PRO A 1 111 ? -10.094 6.373 3.213 1.00 84.19 111 PRO A O 1
ATOM 874 N N . LEU A 1 112 ? -11.390 4.704 3.946 1.00 86.81 112 LEU A N 1
ATOM 875 C CA . LEU A 1 112 ? -10.932 4.785 5.338 1.00 86.81 112 LEU A CA 1
ATOM 876 C C . LEU A 1 112 ? -9.496 4.283 5.545 1.00 86.81 112 LEU A C 1
ATOM 878 O O . LEU A 1 112 ? -8.845 4.678 6.508 1.00 86.81 112 LEU A O 1
ATOM 882 N N . GLY A 1 113 ? -9.037 3.355 4.704 1.00 88.81 113 GLY A N 1
ATOM 883 C CA . GLY A 1 113 ? -7.809 2.592 4.931 1.00 88.81 113 GLY A CA 1
ATOM 884 C C . GLY A 1 113 ? -7.931 1.552 6.055 1.00 88.81 113 GLY A C 1
ATOM 885 O O . GLY A 1 113 ? -6.921 0.975 6.458 1.00 88.81 113 GLY A O 1
ATOM 886 N N . MET A 1 114 ? -9.142 1.285 6.560 1.00 93.19 114 MET A N 1
ATOM 887 C CA . MET A 1 114 ? -9.379 0.352 7.667 1.00 93.19 114 MET A CA 1
ATOM 888 C C . MET A 1 114 ? -9.026 -1.088 7.258 1.00 93.19 114 MET A C 1
ATOM 890 O O . MET A 1 114 ? -9.611 -1.576 6.289 1.00 93.19 114 MET A O 1
ATOM 894 N N . PRO A 1 115 ? -8.129 -1.795 7.972 1.00 95.06 115 PRO A N 1
ATOM 895 C CA . PRO A 1 115 ? -7.820 -3.193 7.681 1.00 95.06 115 PRO A CA 1
ATOM 896 C C . PRO A 1 115 ? -9.064 -4.089 7.783 1.00 95.06 115 PRO A C 1
ATOM 898 O O . PRO A 1 115 ? -9.754 -4.094 8.803 1.00 95.06 115 PRO A O 1
ATOM 901 N N . LEU A 1 116 ? -9.333 -4.834 6.709 1.00 95.62 116 LEU A N 1
ATOM 902 C CA . LEU A 1 116 ? -10.348 -5.886 6.619 1.00 95.62 116 LEU A CA 1
ATOM 903 C C . LEU A 1 116 ? -9.721 -7.281 6.636 1.00 95.62 116 LEU A C 1
ATOM 905 O O . LEU A 1 116 ? -10.358 -8.227 7.081 1.00 95.62 116 LEU A O 1
ATOM 909 N N . MET A 1 117 ? -8.503 -7.427 6.120 1.00 95.75 117 MET A N 1
ATOM 910 C CA . MET A 1 117 ? -7.789 -8.697 6.142 1.00 95.75 117 MET A CA 1
ATOM 911 C C . MET A 1 117 ? -6.307 -8.454 6.379 1.00 95.75 117 MET A C 1
ATOM 913 O O . MET A 1 117 ? -5.710 -7.611 5.702 1.00 95.75 117 MET A O 1
ATOM 917 N N . THR A 1 118 ? -5.730 -9.236 7.289 1.00 96.19 118 THR A N 1
ATOM 918 C CA . THR A 1 118 ? -4.288 -9.339 7.514 1.00 96.19 118 THR A CA 1
ATOM 919 C C . THR A 1 118 ? -3.821 -10.782 7.368 1.00 96.19 118 THR A C 1
ATOM 921 O O . THR A 1 118 ? -4.277 -11.672 8.094 1.00 96.19 118 THR A O 1
ATOM 924 N N . ALA A 1 119 ? -2.887 -11.009 6.444 1.00 94.75 119 ALA A N 1
ATOM 925 C CA . ALA A 1 119 ? -2.201 -12.283 6.275 1.00 94.75 119 ALA A CA 1
ATOM 926 C C . ALA A 1 119 ? -0.691 -12.084 6.385 1.00 94.75 119 ALA A C 1
ATOM 928 O O . ALA A 1 119 ? -0.109 -11.213 5.734 1.00 94.75 119 ALA A O 1
ATOM 929 N N . VAL A 1 120 ? -0.066 -12.921 7.205 1.00 95.12 120 VAL A N 1
ATOM 930 C CA . VAL A 1 120 ? 1.376 -12.939 7.436 1.00 95.12 120 VAL A CA 1
ATOM 931 C C . VAL A 1 120 ? 1.936 -14.182 6.758 1.00 95.12 120 VAL A C 1
ATOM 933 O O . VAL A 1 120 ? 1.502 -15.295 7.042 1.00 95.12 120 VAL A O 1
ATOM 936 N N . VAL A 1 121 ? 2.855 -13.990 5.816 1.00 94.31 121 VAL A N 1
ATOM 937 C CA . VAL A 1 121 ? 3.464 -15.070 5.029 1.00 94.31 121 VAL A CA 1
ATOM 938 C C . VAL A 1 121 ? 4.976 -14.899 4.969 1.00 94.31 121 VAL A C 1
ATOM 940 O O . VAL A 1 121 ? 5.508 -13.822 5.256 1.00 94.31 121 VAL A O 1
ATOM 943 N N . SER A 1 122 ? 5.679 -15.966 4.592 1.00 93.75 122 SER A N 1
ATOM 944 C CA . SER A 1 122 ? 7.140 -15.956 4.553 1.00 93.75 122 SER A CA 1
ATOM 945 C C . SER A 1 122 ? 7.665 -14.915 3.550 1.00 93.75 122 SER A C 1
ATOM 947 O O . SER A 1 122 ? 7.037 -14.654 2.515 1.00 93.75 122 SER A O 1
ATOM 949 N N . GLY A 1 123 ? 8.768 -14.238 3.879 1.00 88.19 123 GLY A N 1
ATOM 950 C CA . GLY A 1 123 ? 9.193 -13.006 3.196 1.00 88.19 123 GLY A CA 1
ATOM 951 C C . GLY A 1 123 ? 9.577 -13.142 1.715 1.00 88.19 123 GLY A C 1
ATOM 952 O O . GLY A 1 123 ? 9.411 -12.196 0.942 1.00 88.19 123 GLY A O 1
ATOM 953 N N . GLN A 1 124 ? 10.049 -14.317 1.313 1.00 90.81 124 GLN A N 1
ATOM 954 C CA . GLN A 1 124 ? 10.378 -14.735 -0.056 1.00 90.81 124 GLN A CA 1
ATOM 955 C C . GLN A 1 124 ? 9.154 -15.042 -0.939 1.00 90.81 124 GLN A C 1
ATOM 957 O O . GLN A 1 124 ? 9.289 -15.094 -2.161 1.00 90.81 124 GLN A O 1
ATOM 962 N N . SER A 1 125 ? 7.968 -15.234 -0.348 1.00 90.50 125 SER A N 1
ATOM 963 C CA . SER A 1 125 ? 6.737 -15.601 -1.068 1.00 90.50 125 SER A CA 1
ATOM 964 C C . SER A 1 125 ? 6.436 -14.626 -2.211 1.00 90.50 125 SER A C 1
ATOM 966 O O . SER A 1 125 ? 6.613 -13.420 -2.053 1.00 90.50 125 SER A O 1
ATOM 968 N N . ALA A 1 126 ? 5.928 -15.091 -3.354 1.00 89.25 126 ALA A N 1
ATOM 969 C CA . ALA A 1 126 ? 5.446 -14.198 -4.416 1.00 89.25 126 ALA A CA 1
ATOM 970 C C . ALA A 1 126 ? 4.133 -13.495 -4.006 1.00 89.25 126 ALA A C 1
ATOM 972 O O . ALA A 1 126 ? 3.396 -14.014 -3.175 1.00 89.25 126 ALA A O 1
ATOM 973 N N . ASP A 1 127 ? 3.822 -12.321 -4.576 1.00 87.81 127 ASP A N 1
ATOM 974 C CA . ASP A 1 127 ? 2.554 -11.623 -4.267 1.00 87.81 127 ASP A CA 1
ATOM 975 C C . ASP A 1 127 ? 1.358 -12.193 -5.041 1.00 87.81 127 ASP A C 1
ATOM 977 O O . ASP A 1 127 ? 0.266 -12.295 -4.496 1.00 87.81 127 ASP A O 1
ATOM 981 N N . GLU A 1 128 ? 1.562 -12.592 -6.301 1.00 87.44 128 GLU A N 1
ATOM 982 C CA . GLU A 1 128 ? 0.512 -13.098 -7.200 1.00 87.44 128 GLU A CA 1
ATOM 983 C C . GLU A 1 128 ? -0.403 -14.177 -6.585 1.00 87.44 128 GLU A C 1
ATOM 985 O O . GLU A 1 128 ? -1.624 -14.022 -6.672 1.00 87.44 128 GLU A O 1
ATOM 990 N N . PRO A 1 129 ? 0.107 -15.227 -5.905 1.00 90.69 129 PRO A N 1
ATOM 991 C CA . PRO A 1 129 ? -0.755 -16.252 -5.317 1.00 90.69 129 PRO A CA 1
ATOM 992 C C . PRO A 1 129 ? -1.527 -15.776 -4.075 1.00 90.69 129 PRO A C 1
ATOM 994 O O . PRO A 1 129 ? -2.399 -16.499 -3.599 1.00 90.69 129 PRO A O 1
ATOM 997 N N . LEU A 1 130 ? -1.236 -14.586 -3.536 1.00 92.50 130 LEU A N 1
ATOM 998 C CA . LEU A 1 130 ? -1.829 -14.091 -2.290 1.00 92.50 130 LEU A CA 1
ATOM 999 C C . LEU A 1 130 ? -3.153 -13.342 -2.506 1.00 92.50 130 LEU A C 1
ATOM 1001 O O . LEU A 1 130 ? -3.969 -13.297 -1.587 1.00 92.50 130 LEU A O 1
ATOM 1005 N N . TYR A 1 131 ? -3.411 -12.792 -3.701 1.00 94.69 131 TYR A N 1
ATOM 1006 C CA . TYR A 1 131 ? -4.597 -11.952 -3.939 1.00 94.69 131 TYR A CA 1
ATOM 1007 C C . TYR A 1 131 ? -5.915 -12.722 -3.827 1.00 94.69 131 TYR A C 1
ATOM 1009 O O . TYR A 1 131 ? -6.814 -12.292 -3.110 1.00 94.69 131 TYR A O 1
ATOM 1017 N N . VAL A 1 132 ? -6.057 -13.867 -4.501 1.00 95.31 132 VAL A N 1
ATOM 1018 C CA . VAL A 1 132 ? -7.315 -14.639 -4.463 1.00 95.31 132 VAL A CA 1
ATOM 1019 C C . VAL A 1 132 ? -7.637 -15.144 -3.045 1.00 95.31 132 VAL A C 1
ATOM 1021 O O . VAL A 1 132 ? -8.767 -14.937 -2.597 1.00 95.31 132 VAL A O 1
ATOM 1024 N N . PRO A 1 133 ? -6.694 -15.746 -2.288 1.00 94.94 133 PRO A N 1
ATOM 1025 C CA . PRO A 1 133 ? -6.920 -16.072 -0.878 1.00 94.94 133 PRO A CA 1
ATOM 1026 C C . PRO A 1 133 ? -7.307 -14.854 -0.032 1.00 94.94 133 PRO A C 1
ATOM 1028 O O . PRO A 1 133 ? -8.214 -14.945 0.797 1.00 94.94 133 PRO A O 1
ATOM 1031 N N . ALA A 1 134 ? -6.673 -13.703 -0.273 1.00 95.00 134 ALA A N 1
ATOM 1032 C CA . ALA A 1 134 ? -6.992 -12.467 0.425 1.00 95.00 134 ALA A CA 1
ATOM 1033 C C . ALA A 1 134 ? -8.422 -11.995 0.177 1.00 95.00 134 ALA A C 1
ATOM 1035 O O . ALA A 1 134 ? -9.148 -11.666 1.118 1.00 95.00 134 ALA A O 1
ATOM 1036 N N . ILE A 1 135 ? -8.852 -12.020 -1.081 1.00 95.81 135 ILE A N 1
ATOM 1037 C CA . ILE A 1 135 ? -10.203 -11.627 -1.460 1.00 95.81 135 ILE A CA 1
ATOM 1038 C C . ILE A 1 135 ? -11.236 -12.588 -0.862 1.00 95.81 135 ILE A C 1
ATOM 1040 O O . ILE A 1 135 ? -12.242 -12.124 -0.330 1.00 95.81 135 ILE A O 1
ATOM 1044 N N . LYS A 1 136 ? -10.979 -13.903 -0.858 1.00 95.19 136 LYS A N 1
ATOM 1045 C CA . LYS A 1 136 ? -11.861 -14.891 -0.208 1.00 95.19 136 LYS A CA 1
ATOM 1046 C C . LYS A 1 136 ? -12.086 -14.580 1.274 1.00 95.19 136 LYS A C 1
ATOM 1048 O O . LYS A 1 136 ? -13.232 -14.533 1.712 1.00 95.19 136 LYS A O 1
ATOM 1053 N N . ARG A 1 137 ? -11.020 -14.280 2.023 1.00 94.44 137 ARG A N 1
ATOM 1054 C CA . ARG A 1 137 ? -11.119 -13.882 3.442 1.00 94.44 137 ARG A CA 1
ATOM 1055 C C . ARG A 1 137 ? -11.910 -12.587 3.641 1.00 94.44 137 ARG A C 1
ATOM 1057 O O . ARG A 1 137 ? -12.696 -12.461 4.578 1.00 94.44 137 ARG A O 1
ATOM 1064 N N . VAL A 1 138 ? -11.755 -11.620 2.736 1.00 95.75 138 VAL A N 1
ATOM 1065 C CA . VAL A 1 138 ? -12.583 -10.405 2.748 1.00 95.75 138 VAL A CA 1
ATOM 1066 C C . VAL A 1 138 ? -14.053 -10.758 2.492 1.00 95.75 138 VAL A C 1
ATOM 1068 O O . VAL A 1 138 ? -14.921 -10.307 3.235 1.00 95.75 138 VAL A O 1
ATOM 1071 N N . GLN A 1 139 ? -14.352 -11.605 1.503 1.00 94.62 139 GLN A N 1
ATOM 1072 C CA . GLN A 1 139 ? -15.717 -12.047 1.191 1.00 94.62 139 GLN A CA 1
ATOM 1073 C C . GLN A 1 139 ? -16.397 -12.769 2.366 1.00 94.62 139 GLN A C 1
ATOM 1075 O O . GLN A 1 139 ? -17.598 -12.596 2.557 1.00 94.62 139 GLN A O 1
ATOM 1080 N N . GLU A 1 140 ? -15.658 -13.528 3.181 1.00 92.62 140 GLU A N 1
ATOM 1081 C CA . GLU A 1 140 ? -16.181 -14.132 4.422 1.00 92.62 140 GLU A CA 1
ATOM 1082 C C . GLU A 1 140 ? -16.665 -13.076 5.429 1.00 92.62 140 GLU A C 1
ATOM 1084 O O . GLU A 1 140 ? -17.600 -13.315 6.192 1.00 92.62 140 GLU A O 1
ATOM 1089 N N . SER A 1 141 ? -16.054 -11.890 5.408 1.00 90.62 141 SER A N 1
ATOM 1090 C CA . SER A 1 141 ? -16.384 -10.784 6.308 1.00 90.62 141 SER A CA 1
ATOM 1091 C C . SER A 1 141 ? -17.500 -9.889 5.773 1.00 90.62 141 SER A C 1
ATOM 1093 O O . SER A 1 141 ? -18.324 -9.402 6.542 1.00 90.62 141 SER A O 1
ATOM 1095 N N . VAL A 1 142 ? -17.507 -9.622 4.464 1.00 91.38 142 VAL A N 1
ATOM 1096 C CA . VAL A 1 142 ? -18.337 -8.560 3.865 1.00 91.38 142 VAL A CA 1
ATOM 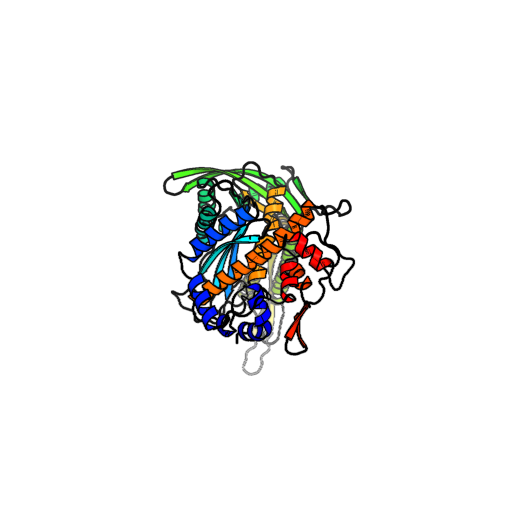1097 C C . VAL A 1 142 ? -19.363 -9.069 2.852 1.00 91.38 142 VAL A C 1
ATOM 1099 O O . VAL A 1 142 ? -20.108 -8.270 2.288 1.00 91.38 142 VAL A O 1
ATOM 1102 N N . GLY A 1 143 ? -19.395 -10.373 2.582 1.00 90.31 143 GLY A N 1
ATOM 1103 C CA . GLY A 1 143 ? -20.195 -10.986 1.522 1.00 90.31 143 GLY A CA 1
ATOM 1104 C C . GLY A 1 143 ? -19.505 -10.964 0.153 1.00 90.31 143 GLY A C 1
ATOM 1105 O O . GLY A 1 143 ? -18.574 -10.186 -0.080 1.00 90.31 143 GLY A O 1
ATOM 1106 N N . ARG A 1 144 ? -19.980 -11.827 -0.751 1.00 89.38 144 ARG A N 1
ATOM 1107 C CA . ARG A 1 144 ? -19.487 -11.982 -2.131 1.00 89.38 144 ARG A CA 1
ATOM 1108 C C . ARG A 1 144 ? -20.187 -11.027 -3.097 1.00 89.38 144 ARG A C 1
ATOM 1110 O O . ARG A 1 144 ? -21.367 -10.747 -2.905 1.00 89.38 144 ARG A O 1
ATOM 1117 N N . GLY A 1 145 ? -19.481 -10.629 -4.153 1.00 91.62 145 GLY A N 1
ATOM 1118 C CA . GLY A 1 145 ? -20.039 -9.921 -5.301 1.00 91.62 145 GLY A CA 1
ATOM 1119 C C . GLY A 1 145 ? -20.262 -8.423 -5.081 1.00 91.62 145 GLY A C 1
ATOM 1120 O O . GLY A 1 145 ? -20.631 -7.977 -3.995 1.00 91.62 145 GLY A O 1
ATOM 1121 N N . GLY A 1 146 ? -20.070 -7.636 -6.140 1.00 92.19 146 GLY A N 1
ATOM 1122 C CA . GLY A 1 146 ? -20.358 -6.200 -6.167 1.00 92.19 146 GLY A CA 1
ATOM 1123 C C . GLY A 1 146 ? -19.308 -5.292 -5.517 1.00 92.19 146 GLY A C 1
ATOM 1124 O O . GLY A 1 146 ? -19.568 -4.099 -5.374 1.00 92.19 146 GLY A O 1
ATOM 1125 N N . LYS A 1 147 ? -18.134 -5.808 -5.124 1.00 95.25 147 LYS A N 1
ATOM 1126 C CA . LYS A 1 147 ? -17.051 -4.997 -4.540 1.00 95.25 147 LYS A CA 1
ATOM 1127 C C . LYS A 1 147 ? -15.961 -4.748 -5.565 1.00 95.25 147 LYS A C 1
ATOM 1129 O O . LYS A 1 147 ? -15.529 -5.673 -6.244 1.00 95.25 147 LYS A O 1
ATOM 1134 N N . LEU A 1 148 ? -15.479 -3.510 -5.634 1.00 95.62 148 LEU A N 1
ATOM 1135 C CA . LEU A 1 148 ? -14.335 -3.136 -6.455 1.00 95.62 148 LEU A CA 1
ATOM 1136 C C . LEU A 1 148 ? -13.024 -3.374 -5.705 1.00 95.62 148 LEU A C 1
ATOM 1138 O O . LEU A 1 148 ? -12.697 -2.656 -4.759 1.00 95.62 148 LEU A O 1
ATOM 1142 N N . TYR A 1 149 ? -12.250 -4.349 -6.163 1.00 96.00 149 TYR A N 1
ATOM 1143 C CA . TYR A 1 149 ? -10.908 -4.629 -5.675 1.00 96.00 149 TYR A CA 1
ATOM 1144 C C . TYR A 1 149 ? -9.866 -3.848 -6.475 1.00 96.00 149 TYR A C 1
ATOM 1146 O O . TYR A 1 149 ? -9.759 -3.986 -7.693 1.00 96.00 149 TYR A O 1
ATOM 1154 N N . VAL A 1 150 ? -9.080 -3.020 -5.792 1.00 94.94 150 VAL A N 1
ATOM 1155 C CA . VAL A 1 150 ? -8.025 -2.200 -6.402 1.00 94.94 150 VAL A CA 1
ATOM 1156 C C . VAL A 1 150 ? -6.666 -2.678 -5.915 1.00 94.94 150 VAL A C 1
ATOM 1158 O O . VAL A 1 150 ? -6.461 -2.821 -4.712 1.00 94.94 150 VAL A O 1
ATOM 1161 N N . GLY A 1 151 ? -5.726 -2.898 -6.828 1.00 92.94 151 GLY A N 1
ATOM 1162 C CA . GLY A 1 151 ? -4.412 -3.443 -6.493 1.00 92.94 151 GLY A CA 1
ATOM 1163 C C . GLY A 1 151 ? -3.338 -3.071 -7.505 1.00 92.94 151 GLY A C 1
ATOM 1164 O O . GLY A 1 151 ? -3.588 -2.365 -8.484 1.00 92.94 151 GLY A O 1
ATOM 1165 N N . ASP A 1 152 ? -2.119 -3.529 -7.242 1.00 91.38 152 ASP A N 1
ATOM 1166 C CA . ASP A 1 152 ? -0.978 -3.322 -8.130 1.00 91.38 152 ASP A CA 1
ATOM 1167 C C . ASP A 1 152 ? -1.050 -4.189 -9.408 1.00 91.38 152 ASP A C 1
ATOM 1169 O O . ASP A 1 152 ? -2.016 -4.910 -9.668 1.00 91.38 152 ASP A O 1
ATOM 1173 N N . ALA A 1 153 ? 0.002 -4.121 -10.225 1.00 91.50 153 ALA A N 1
ATOM 1174 C CA . ALA A 1 153 ? 0.068 -4.871 -11.476 1.00 91.50 153 ALA A CA 1
ATOM 1175 C C . ALA A 1 153 ? 0.131 -6.395 -11.293 1.00 91.50 153 ALA A C 1
ATOM 1177 O O . ALA A 1 153 ? -0.216 -7.131 -12.212 1.00 91.50 153 ALA A O 1
ATOM 1178 N N . LYS A 1 154 ? 0.558 -6.898 -10.130 1.00 91.50 154 LYS A N 1
ATOM 1179 C CA . LYS A 1 154 ? 0.619 -8.344 -9.876 1.00 91.50 154 LYS A CA 1
ATOM 1180 C C . LYS A 1 154 ? -0.779 -8.913 -9.655 1.00 91.50 154 LYS A C 1
ATOM 1182 O O . LYS A 1 154 ? -1.061 -10.029 -10.085 1.00 91.50 154 LYS A O 1
ATOM 1187 N N . MET A 1 155 ? -1.693 -8.115 -9.097 1.00 94.56 155 MET A N 1
ATOM 1188 C CA . MET A 1 155 ? -3.114 -8.473 -9.027 1.00 94.56 155 MET A CA 1
ATOM 1189 C C . MET A 1 155 ? -3.744 -8.657 -10.419 1.00 94.56 155 MET A C 1
ATOM 1191 O O . MET A 1 155 ? -4.715 -9.396 -10.562 1.00 94.56 155 MET A O 1
ATOM 1195 N N . ALA A 1 156 ? -3.185 -8.032 -11.462 1.00 95.06 156 ALA A N 1
ATOM 1196 C CA . ALA A 1 156 ? -3.731 -8.063 -12.817 1.00 95.06 156 ALA A CA 1
ATOM 1197 C C . ALA A 1 156 ? -3.557 -9.406 -13.553 1.00 95.06 156 ALA A C 1
ATOM 1199 O O . ALA A 1 156 ? -3.982 -9.530 -14.710 1.00 95.06 156 ALA A O 1
ATOM 1200 N N . ALA A 1 157 ? -2.948 -10.418 -12.925 1.00 95.00 157 ALA A N 1
ATOM 1201 C CA . ALA A 1 157 ? -2.858 -11.765 -13.480 1.00 95.00 157 ALA A CA 1
ATOM 1202 C C . ALA A 1 157 ? -4.223 -12.245 -14.014 1.00 95.00 157 ALA A C 1
ATOM 1204 O O . ALA A 1 157 ? -5.262 -12.046 -13.379 1.00 95.00 157 ALA A O 1
ATOM 1205 N N . LEU A 1 158 ? -4.229 -12.873 -15.200 1.00 95.00 158 LEU A N 1
ATOM 1206 C CA . LEU A 1 158 ? -5.473 -13.286 -15.864 1.00 95.00 158 LEU A CA 1
ATOM 1207 C C . LEU A 1 158 ? -6.308 -14.212 -14.971 1.00 95.00 158 LEU A C 1
ATOM 1209 O O . LEU A 1 158 ? -7.516 -14.031 -14.899 1.00 95.00 158 LEU A O 1
ATOM 1213 N N . ALA A 1 159 ? -5.663 -15.128 -14.243 1.00 94.25 159 ALA A N 1
ATOM 1214 C CA . ALA A 1 159 ? -6.326 -16.025 -13.299 1.00 94.25 159 ALA A CA 1
ATOM 1215 C C . ALA A 1 159 ? -7.042 -15.269 -12.162 1.00 94.25 159 ALA A C 1
ATOM 1217 O O . ALA A 1 159 ? -8.174 -15.603 -11.824 1.00 94.25 159 ALA A O 1
ATOM 1218 N N . THR A 1 160 ? -6.429 -14.217 -11.608 1.00 95.56 160 THR A N 1
ATOM 1219 C CA . THR A 1 160 ? -7.040 -13.383 -10.557 1.00 95.56 160 THR A CA 1
ATOM 1220 C C . THR A 1 160 ? -8.240 -12.605 -11.094 1.00 95.56 160 THR A C 1
ATOM 1222 O O . THR A 1 160 ? -9.301 -12.608 -10.474 1.00 95.56 160 THR A O 1
ATOM 1225 N N . ARG A 1 161 ? -8.104 -11.982 -12.274 1.00 96.56 161 ARG A N 1
ATOM 1226 C CA . ARG A 1 161 ? -9.198 -11.241 -12.931 1.00 96.56 161 ARG A CA 1
ATOM 1227 C C . ARG A 1 161 ? -10.357 -12.153 -13.334 1.00 96.56 161 ARG A C 1
ATOM 1229 O O . ARG A 1 161 ? -11.511 -11.794 -13.125 1.00 96.56 161 ARG A O 1
ATOM 1236 N N . ALA A 1 162 ? -10.045 -13.338 -13.854 1.00 96.31 162 ALA A N 1
ATOM 1237 C CA . ALA A 1 162 ? -11.012 -14.384 -14.160 1.00 96.31 162 ALA A CA 1
ATOM 1238 C C . ALA A 1 162 ? -11.775 -14.810 -12.898 1.00 96.31 162 ALA A C 1
ATOM 1240 O O . ALA A 1 162 ? -13.002 -14.831 -12.878 1.00 96.31 162 ALA A O 1
ATOM 1241 N N . TRP A 1 163 ? -11.051 -15.082 -11.813 1.00 95.88 163 TRP A N 1
ATOM 1242 C CA . TRP A 1 163 ? -11.659 -15.484 -10.551 1.00 95.88 163 TRP A CA 1
ATOM 1243 C C . TRP A 1 163 ? -12.579 -14.399 -9.964 1.00 95.88 163 TRP A C 1
ATOM 1245 O O . TRP A 1 163 ? -13.682 -14.722 -9.529 1.00 95.88 163 TRP A O 1
ATOM 1255 N N . LEU A 1 164 ? -12.178 -13.122 -10.014 1.00 96.31 164 LEU A N 1
ATOM 1256 C CA . LEU A 1 164 ? -13.014 -11.988 -9.589 1.00 96.31 164 LEU A CA 1
ATOM 1257 C C . LEU A 1 164 ? -14.279 -11.845 -10.445 1.00 96.31 164 LEU A C 1
ATOM 1259 O O . LEU A 1 164 ? -15.372 -11.679 -9.909 1.00 96.31 164 LEU A O 1
ATOM 1263 N N . ALA A 1 165 ? -14.151 -11.979 -11.769 1.00 95.69 165 ALA A N 1
ATOM 1264 C CA . ALA A 1 165 ? -15.304 -11.974 -12.663 1.00 95.69 165 ALA A CA 1
ATOM 1265 C C . ALA A 1 165 ? -16.275 -13.128 -12.340 1.00 95.69 165 ALA A C 1
ATOM 1267 O O . ALA A 1 165 ? -17.482 -12.907 -12.262 1.00 95.69 165 ALA A O 1
ATOM 1268 N N . ALA A 1 166 ? -15.759 -14.334 -12.073 1.00 94.50 166 ALA A N 1
ATOM 1269 C CA . ALA A 1 166 ? -16.567 -15.485 -11.662 1.00 94.50 166 ALA A CA 1
ATOM 1270 C C . ALA A 1 166 ? -17.245 -15.288 -10.295 1.00 94.50 166 ALA A C 1
ATOM 1272 O O . ALA A 1 166 ? -18.363 -15.759 -10.092 1.00 94.50 166 ALA A O 1
ATOM 1273 N N . SER A 1 167 ? -16.610 -14.574 -9.356 1.00 93.12 167 SER A N 1
ATOM 1274 C CA . SER A 1 167 ? -17.215 -14.248 -8.058 1.00 93.12 167 SER A CA 1
ATOM 1275 C C . SER A 1 167 ? -18.200 -13.076 -8.112 1.00 93.12 167 SER A C 1
ATOM 1277 O O . SER A 1 167 ? -18.730 -12.688 -7.072 1.00 93.12 167 SER A O 1
ATOM 1279 N N . SER A 1 168 ? -18.478 -12.538 -9.309 1.00 94.19 168 SER A N 1
ATOM 1280 C CA . SER A 1 168 ? -19.285 -11.327 -9.522 1.00 94.19 168 SER A CA 1
ATOM 1281 C C . SER A 1 168 ? -18.731 -10.095 -8.797 1.00 94.19 168 SER A C 1
ATOM 1283 O O . SER A 1 168 ? -19.469 -9.155 -8.499 1.00 94.19 168 SER A O 1
ATOM 1285 N N . ASP A 1 169 ? -17.435 -10.098 -8.489 1.00 96.25 169 ASP A N 1
ATOM 1286 C CA . ASP A 1 169 ? -16.721 -8.946 -7.957 1.00 96.25 169 ASP A CA 1
ATOM 1287 C C . ASP A 1 169 ? -16.038 -8.170 -9.080 1.00 96.25 169 ASP A C 1
ATOM 1289 O O . ASP A 1 169 ? -15.872 -8.634 -10.213 1.00 96.25 169 ASP A O 1
ATOM 1293 N N . LEU A 1 170 ? -15.657 -6.944 -8.754 1.00 96.88 170 LEU A N 1
ATOM 1294 C CA . LEU A 1 170 ? -15.085 -5.999 -9.690 1.00 96.88 170 LEU A CA 1
ATOM 1295 C C . LEU A 1 170 ? -13.594 -5.823 -9.406 1.00 96.88 170 LEU A C 1
ATOM 1297 O O . LEU A 1 170 ? -13.150 -5.967 -8.268 1.00 96.88 170 LEU A O 1
ATOM 1301 N N . TYR A 1 171 ? -12.809 -5.473 -10.418 1.00 96.88 171 TYR A N 1
ATOM 1302 C CA . TYR A 1 171 ? -11.402 -5.118 -10.236 1.00 96.88 171 TYR A CA 1
ATOM 1303 C C . TYR A 1 171 ? -11.023 -3.826 -10.941 1.00 96.88 171 TYR A C 1
ATOM 1305 O O . TYR A 1 171 ? -11.644 -3.436 -11.925 1.00 96.88 171 TYR A O 1
ATOM 1313 N N . LEU A 1 172 ? -9.967 -3.184 -10.452 1.00 96.38 172 LEU A N 1
ATOM 1314 C CA . LEU A 1 172 ? -9.242 -2.127 -11.144 1.00 96.38 172 LEU A CA 1
ATOM 1315 C C . LEU A 1 172 ? -7.748 -2.286 -10.855 1.00 96.38 172 LEU A C 1
ATOM 1317 O O . LEU A 1 172 ? -7.308 -2.172 -9.710 1.00 96.38 172 LEU A O 1
ATOM 1321 N N . CYS A 1 173 ? -6.957 -2.545 -11.891 1.00 95.12 173 CYS A N 1
ATOM 1322 C CA . CYS A 1 173 ? -5.516 -2.751 -11.756 1.00 95.12 173 CYS A CA 1
ATOM 1323 C C . CYS A 1 173 ? -4.755 -2.270 -12.997 1.00 95.12 173 CYS A C 1
ATOM 1325 O O . CYS A 1 173 ? -5.278 -2.365 -14.111 1.00 95.12 173 CYS A O 1
ATOM 1327 N N . PRO A 1 174 ? -3.513 -1.782 -12.843 1.00 94.69 174 PRO A N 1
ATOM 1328 C CA . PRO A 1 174 ? -2.655 -1.477 -13.977 1.00 94.69 174 PRO A CA 1
ATOM 1329 C C . PRO A 1 174 ? -2.246 -2.775 -14.681 1.00 94.69 174 PRO A C 1
ATOM 1331 O O . PRO A 1 174 ? -1.925 -3.773 -14.038 1.00 94.69 174 PRO A O 1
ATOM 1334 N N . LEU A 1 175 ? -2.220 -2.755 -16.008 1.00 95.50 175 LEU A N 1
ATOM 1335 C CA . LEU A 1 175 ? -1.748 -3.863 -16.829 1.00 95.50 175 LEU A CA 1
ATOM 1336 C C . LEU A 1 175 ? -0.268 -3.635 -17.147 1.00 95.50 175 LEU A C 1
ATOM 1338 O O . LEU A 1 175 ? 0.084 -2.663 -17.813 1.00 95.50 175 LEU A O 1
ATOM 1342 N N . SER A 1 176 ? 0.607 -4.505 -16.638 1.00 92.25 176 SER A N 1
ATOM 1343 C CA . SER A 1 176 ? 2.041 -4.443 -16.941 1.00 92.25 176 SER A CA 1
ATOM 1344 C C . SER A 1 176 ? 2.401 -5.282 -18.168 1.00 92.25 176 SER A C 1
ATOM 1346 O O . SER A 1 176 ? 1.550 -5.971 -18.732 1.00 92.25 176 SER A O 1
ATOM 1348 N N . GLY A 1 177 ? 3.683 -5.275 -18.549 1.00 88.94 177 GLY A N 1
ATOM 1349 C CA . GLY A 1 177 ? 4.196 -6.050 -19.682 1.00 88.94 177 GLY A CA 1
ATOM 1350 C C . GLY A 1 177 ? 3.941 -7.562 -19.596 1.00 88.94 177 GLY A C 1
ATOM 1351 O O . GLY A 1 177 ? 3.904 -8.228 -20.625 1.00 88.94 177 GLY A O 1
ATOM 1352 N N . SER A 1 178 ? 3.725 -8.117 -18.396 1.00 89.25 178 SER A N 1
ATOM 1353 C CA . SER A 1 178 ? 3.361 -9.533 -18.234 1.00 89.25 178 SER A CA 1
ATOM 1354 C C . SER A 1 178 ? 1.883 -9.818 -18.510 1.00 89.25 178 SER A C 1
ATOM 1356 O O . SER A 1 178 ? 1.532 -10.952 -18.821 1.00 89.25 178 SER A O 1
ATOM 1358 N N . GLN A 1 179 ? 1.009 -8.811 -18.424 1.00 92.00 179 GLN A N 1
ATOM 1359 C CA . GLN A 1 179 ? -0.419 -8.936 -18.741 1.00 92.00 179 GLN A CA 1
ATOM 1360 C C . GLN A 1 179 ? -0.784 -8.379 -20.120 1.00 92.00 179 GLN A C 1
ATOM 1362 O O . GLN A 1 179 ? -1.839 -8.713 -20.663 1.00 92.00 179 GLN A O 1
ATOM 1367 N N . MET A 1 180 ? 0.047 -7.493 -20.662 1.00 92.94 180 MET A N 1
ATOM 1368 C CA . MET A 1 180 ? -0.175 -6.805 -21.923 1.00 92.94 180 MET A CA 1
ATOM 1369 C C . MET A 1 180 ? 1.131 -6.761 -22.708 1.00 92.94 180 MET A C 1
ATOM 1371 O O . MET A 1 180 ? 2.096 -6.135 -22.280 1.00 92.94 180 MET A O 1
ATOM 1375 N N . ALA A 1 181 ? 1.141 -7.410 -23.873 1.00 94.06 181 ALA A N 1
ATOM 1376 C CA . ALA A 1 181 ? 2.271 -7.340 -24.786 1.00 94.06 181 ALA A CA 1
ATOM 1377 C C . ALA A 1 181 ? 2.545 -5.885 -25.195 1.00 94.06 181 ALA A C 1
ATOM 1379 O O . ALA A 1 181 ? 1.613 -5.104 -25.392 1.00 94.06 181 ALA A O 1
ATOM 1380 N N . GLN A 1 182 ? 3.823 -5.547 -25.373 1.00 92.94 182 GLN A N 1
ATOM 1381 C CA . GLN A 1 182 ? 4.250 -4.198 -25.746 1.00 92.94 182 GLN A CA 1
ATOM 1382 C C . GLN A 1 182 ? 3.576 -3.710 -27.039 1.00 92.94 182 GLN A C 1
ATOM 1384 O O . GLN A 1 182 ? 3.152 -2.564 -27.107 1.00 92.94 182 GLN A O 1
ATOM 1389 N N . THR A 1 183 ? 3.393 -4.594 -28.022 1.00 94.88 183 THR A N 1
ATOM 1390 C CA . THR A 1 183 ? 2.708 -4.284 -29.287 1.00 94.88 183 THR A CA 1
ATOM 1391 C C . THR A 1 183 ? 1.242 -3.901 -29.087 1.00 94.88 183 THR A C 1
ATOM 1393 O O . THR A 1 183 ? 0.748 -2.991 -29.743 1.00 94.88 183 THR A O 1
ATOM 1396 N N . LEU A 1 184 ? 0.543 -4.556 -28.153 1.00 94.81 184 LEU A N 1
ATOM 1397 C CA . LEU A 1 184 ? -0.835 -4.206 -27.808 1.00 94.81 184 LEU A CA 1
ATOM 1398 C C . LEU A 1 184 ? -0.895 -2.884 -27.036 1.00 94.81 184 LEU A C 1
ATOM 1400 O O . LEU A 1 184 ? -1.794 -2.086 -27.270 1.00 94.81 184 LEU A O 1
ATOM 1404 N N . PHE A 1 185 ? 0.057 -2.646 -26.130 1.00 96.81 185 PHE A N 1
ATOM 1405 C CA . PHE A 1 185 ? 0.171 -1.362 -25.440 1.00 96.81 185 PHE A CA 1
ATOM 1406 C C . PHE A 1 185 ? 0.386 -0.214 -26.437 1.00 96.81 185 PHE A C 1
ATOM 1408 O O . PHE A 1 185 ? -0.318 0.789 -26.373 1.00 96.81 185 PHE A O 1
ATOM 1415 N N . GLU A 1 186 ? 1.308 -0.377 -27.387 1.00 96.12 186 GLU A N 1
ATOM 1416 C CA . GLU A 1 186 ? 1.569 0.607 -28.441 1.00 96.12 186 GLU A CA 1
ATOM 1417 C C . GLU A 1 186 ? 0.335 0.831 -29.314 1.00 96.12 186 GLU A C 1
ATOM 1419 O O . GLU A 1 186 ? -0.052 1.976 -29.505 1.00 96.12 186 GLU A O 1
ATOM 1424 N N . ALA A 1 187 ? -0.359 -0.232 -29.734 1.00 96.69 187 ALA A N 1
ATOM 1425 C CA . ALA A 1 187 ? -1.600 -0.120 -30.505 1.00 96.69 187 ALA A CA 1
ATOM 1426 C C . ALA A 1 187 ? -2.729 0.626 -29.765 1.00 96.69 187 ALA A C 1
ATOM 1428 O O . ALA A 1 187 ? -3.605 1.200 -30.405 1.00 96.69 187 ALA A O 1
ATOM 1429 N N . LEU A 1 188 ? -2.723 0.627 -28.427 1.00 97.31 188 LEU A N 1
ATOM 1430 C CA . LEU A 1 188 ? -3.664 1.402 -27.612 1.00 97.31 188 LEU A CA 1
ATOM 1431 C C . LEU A 1 188 ? -3.215 2.857 -27.422 1.00 97.31 188 LEU A C 1
ATOM 1433 O O . LEU A 1 188 ? -4.047 3.746 -27.272 1.00 97.31 188 LEU A O 1
ATOM 1437 N N . VAL A 1 189 ? -1.915 3.132 -27.392 1.00 97.56 189 VAL A N 1
ATOM 1438 C CA . VAL A 1 189 ? -1.408 4.496 -27.182 1.00 97.56 189 VAL A CA 1
ATOM 1439 C C . VAL A 1 189 ? -1.326 5.276 -28.494 1.00 97.56 189 VAL A C 1
ATOM 1441 O O . VAL A 1 189 ? -1.595 6.474 -28.492 1.00 97.56 189 VAL A O 1
ATOM 1444 N N . GLU A 1 190 ? -1.013 4.620 -29.612 1.00 96.88 190 GLU A N 1
ATOM 1445 C CA . GLU A 1 190 ? -0.799 5.270 -30.910 1.00 96.88 190 GLU A CA 1
ATOM 1446 C C . GLU A 1 190 ? -1.968 6.168 -31.344 1.00 96.88 190 GLU A C 1
ATOM 1448 O O . GLU A 1 190 ? -1.706 7.339 -31.625 1.00 96.88 190 GLU A O 1
ATOM 1453 N N . PRO A 1 191 ? -3.248 5.730 -31.288 1.00 96.94 191 PRO A N 1
ATOM 1454 C CA . PRO A 1 191 ? -4.377 6.578 -31.680 1.00 96.94 191 PRO A CA 1
ATOM 1455 C C . PRO A 1 191 ? -4.457 7.878 -30.871 1.00 96.94 191 PRO A C 1
ATOM 1457 O O . PRO A 1 191 ? -4.871 8.918 -31.379 1.00 96.94 191 PRO A O 1
ATOM 1460 N N . ALA A 1 192 ? -4.028 7.846 -29.606 1.00 96.31 192 ALA A N 1
ATOM 1461 C CA . ALA A 1 192 ? -3.981 9.030 -28.757 1.00 96.31 192 ALA A CA 1
ATOM 1462 C C . ALA A 1 192 ? -2.809 9.962 -29.094 1.00 96.31 192 ALA A C 1
ATOM 1464 O O . ALA A 1 192 ? -2.920 11.170 -28.900 1.00 96.31 192 ALA A O 1
ATOM 1465 N N . LEU A 1 193 ? -1.692 9.425 -29.595 1.00 95.56 193 LEU A N 1
ATOM 1466 C CA . LEU A 1 193 ? -0.543 10.223 -30.028 1.00 95.56 193 LEU A CA 1
ATOM 1467 C C . LEU A 1 193 ? -0.815 10.950 -31.346 1.00 95.56 193 LEU A C 1
ATOM 1469 O O . LEU A 1 193 ? -0.390 12.094 -31.499 1.00 95.56 193 LEU A O 1
ATOM 1473 N N . VAL A 1 194 ? -1.526 10.305 -32.274 1.00 95.56 194 VAL A N 1
ATOM 1474 C CA . VAL A 1 194 ? -1.858 10.883 -33.588 1.00 95.56 194 VAL A CA 1
ATOM 1475 C C . VAL A 1 194 ? -3.174 11.672 -33.601 1.00 95.56 194 VAL A C 1
ATOM 1477 O O . VAL A 1 194 ? -3.506 12.286 -34.611 1.00 95.56 194 VAL A O 1
ATOM 1480 N N . GLY A 1 195 ? -3.911 11.698 -32.484 1.00 94.69 195 GLY A N 1
ATOM 1481 C CA . GLY A 1 195 ? -5.154 12.467 -32.342 1.00 94.69 195 GLY A CA 1
ATOM 1482 C C . GLY A 1 195 ? -6.387 11.822 -32.986 1.00 94.69 195 GLY A C 1
ATOM 1483 O O . GLY A 1 195 ? -7.355 12.516 -33.282 1.00 94.69 195 GLY A O 1
ATOM 1484 N N . GLU A 1 196 ? -6.371 10.505 -33.199 1.00 96.31 196 GLU A N 1
ATOM 1485 C CA . GLU A 1 196 ? -7.509 9.733 -33.724 1.00 96.31 196 GLU A CA 1
ATOM 1486 C C . GLU A 1 196 ? -8.603 9.489 -32.674 1.00 96.31 196 GLU A C 1
ATOM 1488 O O . GLU A 1 196 ? -9.750 9.209 -33.022 1.00 96.31 196 GLU A O 1
ATOM 1493 N N . VAL A 1 197 ? -8.265 9.603 -31.387 1.00 96.69 197 VAL A N 1
ATOM 1494 C CA . VAL A 1 197 ? -9.212 9.485 -30.271 1.00 96.69 197 VAL A CA 1
ATOM 1495 C C . VAL A 1 197 ? -9.294 10.789 -29.489 1.00 96.69 197 VAL A C 1
ATOM 1497 O O . VAL A 1 197 ? -8.290 11.464 -29.257 1.00 96.69 197 VAL A O 1
ATOM 1500 N N . LEU A 1 198 ? -10.504 11.130 -29.043 1.00 96.25 198 LEU A N 1
ATOM 1501 C CA . LEU A 1 198 ? -10.712 12.255 -28.141 1.00 96.25 198 LEU A CA 1
ATOM 1502 C C . LEU A 1 198 ? -10.232 11.876 -26.737 1.00 96.25 198 LEU A C 1
ATOM 1504 O O . LEU A 1 198 ? -10.655 10.859 -26.187 1.00 96.25 198 LEU A O 1
ATOM 1508 N N . LEU A 1 199 ? -9.364 12.707 -26.163 1.00 97.19 199 LEU A N 1
ATOM 1509 C CA . LEU A 1 199 ? -8.879 12.530 -24.802 1.00 97.19 199 LEU A CA 1
ATOM 1510 C C . LEU A 1 199 ? -9.726 13.343 -23.828 1.00 97.19 199 LEU A C 1
ATOM 1512 O O . LEU A 1 199 ? -9.883 14.553 -23.973 1.00 97.19 199 LEU A O 1
ATOM 1516 N N . GLU A 1 200 ? -10.233 12.667 -22.810 1.00 96.81 200 GLU A N 1
ATOM 1517 C CA . GLU A 1 200 ? -10.891 13.285 -21.671 1.00 96.81 200 GLU A CA 1
ATOM 1518 C C . GLU A 1 200 ? -9.849 13.792 -20.669 1.00 96.81 200 GLU A C 1
ATOM 1520 O O . GLU A 1 200 ? -8.859 13.117 -20.366 1.00 96.81 200 GLU A O 1
ATOM 1525 N N . GLU A 1 201 ? -10.094 14.978 -20.115 1.00 95.88 201 GLU A N 1
ATOM 1526 C CA . GLU A 1 201 ? -9.250 15.597 -19.096 1.00 95.88 201 GLU A CA 1
ATOM 1527 C C . GLU A 1 201 ? -9.740 15.253 -17.686 1.00 95.88 201 GLU A C 1
ATOM 1529 O O . GLU A 1 201 ? -10.890 15.498 -17.314 1.00 95.88 201 GLU A O 1
ATOM 1534 N N . VAL A 1 202 ? -8.839 14.735 -16.853 1.00 93.25 202 VAL A N 1
ATOM 1535 C CA . VAL A 1 202 ? -9.124 14.415 -15.455 1.00 93.25 202 VAL A CA 1
ATOM 1536 C C . VAL A 1 202 ? -8.433 15.423 -14.548 1.00 93.25 202 VAL A C 1
ATOM 1538 O O . VAL A 1 202 ? -7.211 15.421 -14.401 1.00 93.25 202 VAL A O 1
ATOM 1541 N N . PHE A 1 203 ? -9.230 16.255 -13.881 1.00 90.38 203 PHE A N 1
ATOM 1542 C CA . PHE A 1 203 ? -8.753 17.266 -12.937 1.00 90.38 203 PHE A CA 1
ATOM 1543 C C . PHE A 1 203 ? -8.802 16.790 -11.488 1.00 90.38 203 PHE A C 1
ATOM 1545 O O . PHE A 1 203 ? -9.628 15.958 -11.094 1.00 90.38 203 PHE A O 1
ATOM 1552 N N . LYS A 1 204 ? -7.937 17.382 -10.667 1.00 84.38 204 LYS A N 1
ATOM 1553 C CA . LYS A 1 204 ? -7.915 17.157 -9.225 1.00 84.38 204 LYS A CA 1
ATOM 1554 C C . LYS A 1 204 ? -9.223 17.627 -8.585 1.00 84.38 204 LYS A C 1
ATOM 1556 O O . LYS A 1 204 ? -9.720 18.693 -8.949 1.00 84.38 204 LYS A O 1
ATOM 1561 N N . PRO A 1 205 ? -9.782 16.876 -7.617 1.00 78.62 205 PRO A N 1
ATOM 1562 C CA . PRO A 1 205 ? -10.902 17.365 -6.826 1.00 78.62 205 PRO A CA 1
ATOM 1563 C C . PRO A 1 205 ? -10.498 18.656 -6.109 1.00 78.62 205 PRO A C 1
ATOM 1565 O O . PRO A 1 205 ? -9.494 18.686 -5.397 1.00 78.62 205 PRO A O 1
ATOM 1568 N N . VAL A 1 206 ? -11.261 19.725 -6.321 1.00 71.12 206 VAL A N 1
ATOM 1569 C CA . VAL A 1 206 ? -10.971 21.044 -5.757 1.00 71.12 206 VAL A CA 1
ATOM 1570 C C . VAL A 1 206 ? -11.745 21.206 -4.443 1.00 71.12 206 VAL A C 1
ATOM 1572 O O . VAL A 1 206 ? -12.960 21.027 -4.420 1.00 71.12 206 VAL A O 1
ATOM 1575 N N . GLU A 1 207 ? -11.057 21.523 -3.340 1.00 61.75 207 GLU A N 1
ATOM 1576 C CA . GLU A 1 207 ? -11.685 21.679 -2.012 1.00 61.75 207 GLU A CA 1
ATOM 1577 C C . GLU A 1 207 ? -12.304 23.079 -1.777 1.00 61.75 207 GLU A C 1
ATOM 1579 O O . GLU A 1 207 ? -13.108 23.251 -0.855 1.00 61.75 207 GLU A O 1
ATOM 1584 N N . SER A 1 208 ? -11.967 24.077 -2.606 1.00 56.66 208 SER A N 1
ATOM 1585 C CA . SER A 1 208 ? -12.501 25.449 -2.565 1.00 56.66 208 SER A CA 1
ATOM 1586 C C . SER A 1 208 ? -12.714 26.014 -3.976 1.00 56.66 208 SER A C 1
ATOM 1588 O O . SER A 1 208 ? -11.993 25.672 -4.903 1.00 56.66 208 SER A O 1
ATOM 1590 N N . LYS A 1 209 ? -13.690 26.913 -4.165 1.00 56.16 209 LYS A N 1
ATOM 1591 C CA . LYS A 1 209 ? -13.997 27.500 -5.490 1.00 56.16 209 LYS A CA 1
ATOM 1592 C C . LYS A 1 209 ? -12.860 28.345 -6.095 1.00 56.16 209 LYS A C 1
ATOM 1594 O O . LYS A 1 209 ? -12.915 28.650 -7.278 1.00 56.16 209 LYS A O 1
ATOM 1599 N N . GLU A 1 210 ? -11.863 28.712 -5.294 1.00 58.66 210 GLU A N 1
ATOM 1600 C CA . GLU A 1 210 ? -10.750 29.603 -5.656 1.00 58.66 210 GLU A CA 1
ATOM 1601 C C . GLU A 1 210 ? -9.459 28.852 -6.015 1.00 58.66 210 GLU A C 1
ATOM 1603 O O . GLU A 1 210 ? -8.486 29.474 -6.430 1.00 58.66 210 GLU A O 1
ATOM 1608 N N . ALA A 1 211 ? -9.412 27.528 -5.839 1.00 63.22 211 ALA A N 1
ATOM 1609 C CA . ALA A 1 211 ? -8.215 26.756 -6.149 1.00 63.22 211 ALA A CA 1
ATOM 1610 C C . ALA A 1 211 ? -8.117 26.449 -7.653 1.00 63.22 211 ALA A C 1
ATOM 1612 O O . ALA A 1 211 ? -9.093 26.053 -8.296 1.00 63.22 211 ALA A O 1
ATOM 1613 N N . GLU A 1 212 ? -6.913 26.621 -8.204 1.00 70.50 212 GLU A N 1
ATOM 1614 C CA . GLU A 1 212 ? -6.617 26.320 -9.603 1.00 70.50 212 GLU A CA 1
ATOM 1615 C C . GLU A 1 212 ? -6.892 24.845 -9.925 1.00 70.50 212 GLU A C 1
ATOM 1617 O O . GLU A 1 212 ? -6.559 23.932 -9.159 1.00 70.50 212 GLU A O 1
ATOM 1622 N N . LYS A 1 213 ? -7.508 24.606 -11.088 1.00 79.88 213 LYS A N 1
ATOM 1623 C CA . LYS A 1 213 ? -7.750 23.255 -11.596 1.00 79.88 213 LYS A CA 1
ATOM 1624 C C . LYS A 1 213 ? -6.425 22.641 -12.045 1.00 79.88 213 LYS A C 1
ATOM 1626 O O . LYS A 1 213 ? -5.934 22.922 -13.131 1.00 79.88 213 LYS A O 1
ATOM 1631 N N . GLU A 1 214 ? -5.871 21.768 -11.215 1.00 86.38 214 GLU A N 1
ATOM 1632 C CA . GLU A 1 214 ? -4.689 20.976 -11.555 1.00 86.38 214 GLU A CA 1
ATOM 1633 C C . GLU A 1 214 ? -5.100 19.785 -12.445 1.00 86.38 214 GLU A C 1
ATOM 1635 O O . GLU A 1 214 ? -5.839 18.898 -11.998 1.00 86.38 214 GLU A O 1
ATOM 1640 N N . LEU A 1 215 ? -4.639 19.759 -13.703 1.00 90.56 215 LEU A N 1
ATOM 1641 C CA . LEU A 1 215 ? -4.810 18.613 -14.605 1.00 90.56 215 LEU A CA 1
ATOM 1642 C C . LEU A 1 215 ? -3.971 17.433 -14.096 1.00 90.56 215 LEU A C 1
ATOM 1644 O O . LEU A 1 215 ? -2.753 17.531 -13.954 1.00 90.56 215 LEU A O 1
ATOM 1648 N N . LEU A 1 216 ? -4.617 16.303 -13.814 1.00 90.94 216 LEU A N 1
ATOM 1649 C CA . LEU A 1 216 ? -3.946 15.116 -13.282 1.00 90.94 216 LEU A CA 1
ATOM 1650 C C . LEU A 1 216 ? -3.525 14.141 -14.372 1.00 90.94 216 LEU A C 1
ATOM 1652 O O . LEU A 1 216 ? -2.467 13.509 -14.258 1.00 90.94 216 LEU A O 1
ATOM 1656 N N . ALA A 1 217 ? -4.402 13.950 -15.351 1.00 94.88 217 ALA A N 1
ATOM 1657 C CA . ALA A 1 217 ? -4.221 13.003 -16.429 1.00 94.88 217 ALA A CA 1
ATOM 1658 C C . ALA A 1 217 ? -5.139 13.331 -17.607 1.00 94.88 217 ALA A C 1
ATOM 1660 O O . ALA A 1 217 ? -6.178 13.964 -17.430 1.00 94.88 217 ALA A O 1
ATOM 1661 N N . VAL A 1 218 ? -4.770 12.821 -18.774 1.00 96.75 218 VAL A N 1
ATOM 1662 C CA . VAL A 1 218 ? -5.637 12.726 -19.949 1.00 96.75 218 VAL A CA 1
ATOM 1663 C C . VAL A 1 218 ? -5.778 11.264 -20.345 1.00 96.75 218 VAL A C 1
ATOM 1665 O O . VAL A 1 218 ? -4.886 10.460 -20.061 1.00 96.75 218 VAL A O 1
ATOM 1668 N N . GLY A 1 219 ? -6.874 10.883 -20.983 1.00 97.19 219 GLY A N 1
ATOM 1669 C CA . GLY A 1 219 ? -7.030 9.502 -21.414 1.00 97.19 219 GLY A CA 1
ATOM 1670 C C . GLY A 1 219 ? -8.332 9.227 -22.130 1.00 97.19 219 GLY A C 1
ATOM 1671 O O . GLY A 1 219 ? -9.129 10.125 -22.364 1.00 97.19 219 GLY A O 1
ATOM 1672 N N . TYR A 1 220 ? -8.538 7.964 -22.465 1.00 97.31 220 TYR A N 1
ATOM 1673 C CA . TYR A 1 220 ? -9.782 7.487 -23.049 1.00 97.31 220 TYR A CA 1
ATOM 1674 C C . TYR A 1 220 ? -10.048 6.043 -22.611 1.00 97.31 220 TYR A C 1
ATOM 1676 O O . TYR A 1 220 ? -9.176 5.367 -22.048 1.00 97.31 220 TYR A O 1
ATOM 1684 N N . GLN A 1 221 ? -11.267 5.573 -22.861 1.00 96.44 221 GLN A N 1
ATOM 1685 C CA . GLN A 1 221 ? -11.692 4.213 -22.558 1.00 96.44 221 GLN A CA 1
ATOM 1686 C C . GLN A 1 221 ? -11.940 3.423 -23.843 1.00 96.44 221 GLN A C 1
ATOM 1688 O O . GLN A 1 221 ? -12.563 3.904 -24.785 1.00 96.44 221 GLN A O 1
ATOM 1693 N N . THR A 1 222 ? -11.508 2.167 -23.852 1.00 95.75 222 THR A N 1
ATOM 1694 C CA . THR A 1 222 ? -11.915 1.165 -24.844 1.00 95.75 222 THR A CA 1
ATOM 1695 C C . THR A 1 222 ? -12.262 -0.146 -24.144 1.00 95.75 222 THR A C 1
ATOM 1697 O O . THR A 1 222 ? -12.167 -0.243 -22.920 1.00 95.75 222 THR A O 1
ATOM 1700 N N . ARG A 1 223 ? -12.715 -1.161 -24.880 1.00 95.69 223 ARG A N 1
ATOM 1701 C CA . ARG A 1 223 ? -13.157 -2.438 -24.309 1.00 95.69 223 ARG A CA 1
ATOM 1702 C C . ARG A 1 223 ? -12.595 -3.622 -25.075 1.00 95.69 223 ARG A C 1
ATOM 1704 O O . ARG A 1 223 ? -12.386 -3.561 -26.283 1.00 95.69 223 ARG A O 1
ATOM 1711 N N . ARG A 1 224 ? -12.394 -4.728 -24.364 1.00 95.12 224 ARG A N 1
ATOM 1712 C CA . ARG A 1 224 ? -12.062 -6.030 -24.949 1.00 95.12 224 ARG A CA 1
ATOM 1713 C C . ARG A 1 224 ? -12.857 -7.142 -24.287 1.00 95.12 224 ARG A C 1
ATOM 1715 O O . ARG A 1 224 ? -13.238 -7.038 -23.125 1.00 95.12 224 ARG A O 1
ATOM 1722 N N . ARG A 1 225 ? -13.057 -8.241 -25.010 1.00 96.69 225 ARG A N 1
ATOM 1723 C CA . ARG A 1 225 ? -13.602 -9.478 -24.441 1.00 96.69 225 ARG A CA 1
ATOM 1724 C C . ARG A 1 225 ? -12.470 -10.391 -24.004 1.00 96.69 225 ARG A C 1
ATOM 1726 O O . ARG A 1 225 ? -11.478 -10.536 -24.716 1.00 96.69 225 ARG A O 1
ATOM 1733 N N . LEU A 1 226 ? -12.631 -11.000 -22.838 1.00 96.38 226 LEU A N 1
ATOM 1734 C CA . LEU A 1 226 ? -11.712 -11.988 -22.296 1.00 96.38 226 LEU A CA 1
ATOM 1735 C C . LEU A 1 226 ? -12.452 -13.286 -22.012 1.00 96.38 226 LEU A C 1
ATOM 1737 O O . LEU A 1 226 ? -13.637 -13.285 -21.682 1.00 96.38 226 LEU A O 1
ATOM 1741 N N . ARG A 1 227 ? -11.712 -14.386 -22.123 1.00 96.25 227 ARG A N 1
ATOM 1742 C CA . ARG A 1 227 ? -12.161 -15.730 -21.784 1.00 96.25 227 ARG A CA 1
ATOM 1743 C C . ARG A 1 227 ? -11.096 -16.413 -20.946 1.00 96.25 227 ARG A C 1
ATOM 1745 O O . ARG A 1 227 ? -9.906 -16.288 -21.230 1.00 96.25 227 ARG A O 1
ATOM 1752 N N . SER A 1 228 ? -11.521 -17.133 -19.920 1.00 96.31 228 SER A N 1
ATOM 1753 C CA . SER A 1 228 ? -10.642 -17.967 -19.105 1.00 96.31 228 SER A CA 1
ATOM 1754 C C . SER A 1 228 ? -11.428 -19.129 -18.502 1.00 96.31 228 SER A C 1
ATOM 1756 O O . SER A 1 228 ? -12.637 -19.230 -18.701 1.00 96.31 228 SER A O 1
ATOM 1758 N N . GLU A 1 229 ? -10.747 -20.007 -17.780 1.00 94.88 229 GLU A N 1
ATOM 1759 C CA . GLU A 1 229 ? -11.353 -21.133 -17.079 1.00 94.88 229 GLU A CA 1
ATOM 1760 C C . GLU A 1 229 ? -11.131 -20.972 -15.575 1.00 94.88 229 GLU A C 1
ATOM 1762 O O . GLU A 1 229 ? -10.012 -20.724 -15.124 1.00 94.88 229 GLU A O 1
ATOM 1767 N N . VAL A 1 230 ? -12.200 -21.103 -14.791 1.00 92.69 230 VAL A N 1
ATOM 1768 C CA . VAL A 1 230 ? -12.153 -21.050 -13.327 1.00 92.69 230 VAL A CA 1
ATOM 1769 C C . VAL A 1 230 ? -12.863 -22.282 -12.788 1.00 92.69 230 VAL A C 1
ATOM 1771 O O . VAL A 1 230 ? -14.060 -22.455 -12.989 1.00 92.69 230 VAL A O 1
ATOM 1774 N N . GLY A 1 231 ? -12.120 -23.159 -12.108 1.00 88.12 231 GLY A N 1
ATOM 1775 C CA . GLY A 1 231 ? -12.684 -24.369 -11.501 1.00 88.12 231 GLY A CA 1
ATOM 1776 C C . GLY A 1 231 ? -13.351 -25.322 -12.500 1.00 88.12 231 GLY A C 1
ATOM 1777 O O . GLY A 1 231 ? -14.400 -25.875 -12.186 1.00 88.12 231 GLY A O 1
ATOM 1778 N N . GLY A 1 232 ? -12.789 -25.486 -13.703 1.00 89.62 232 GLY A N 1
ATOM 1779 C CA . GLY A 1 232 ? -13.367 -26.344 -14.746 1.00 89.62 232 GLY A CA 1
ATOM 1780 C C . GLY A 1 232 ? -14.443 -25.672 -15.605 1.00 89.62 232 GLY A C 1
ATOM 1781 O O . GLY A 1 232 ? -14.953 -26.289 -16.537 1.00 89.62 232 GLY A O 1
ATOM 1782 N N . GLN A 1 233 ? -14.826 -24.428 -15.298 1.00 91.50 233 GLN A N 1
ATOM 1783 C CA . GLN A 1 233 ? -15.881 -23.708 -16.011 1.00 91.50 233 GLN A CA 1
ATOM 1784 C C . GLN A 1 233 ? -15.302 -22.565 -16.840 1.00 91.50 233 GLN A C 1
ATOM 1786 O O . GLN A 1 233 ? -14.574 -21.711 -16.329 1.00 91.50 233 GLN A O 1
ATOM 1791 N N . ALA A 1 234 ? -15.656 -22.535 -18.126 1.00 94.12 234 ALA A N 1
ATOM 1792 C CA . ALA A 1 234 ? -15.326 -21.423 -19.001 1.00 94.12 234 ALA A CA 1
ATOM 1793 C C . ALA A 1 234 ? -16.151 -20.192 -18.612 1.00 94.12 234 ALA A C 1
ATOM 1795 O O . ALA A 1 234 ? -17.378 -20.251 -18.534 1.00 94.12 234 ALA A O 1
ATOM 1796 N N . ILE A 1 235 ? -15.465 -19.074 -18.410 1.00 95.62 235 ILE A N 1
ATOM 1797 C CA . ILE A 1 235 ? -16.072 -17.776 -18.144 1.00 95.62 235 ILE A CA 1
ATOM 1798 C C . ILE A 1 235 ? -15.653 -16.781 -19.221 1.00 95.62 235 ILE A C 1
ATOM 1800 O O . ILE A 1 235 ? -14.514 -16.791 -19.697 1.00 95.62 235 ILE A O 1
ATOM 1804 N N . GLU A 1 236 ? -16.574 -15.897 -19.580 1.00 96.56 236 GLU A N 1
ATOM 1805 C CA . GLU A 1 236 ? -16.346 -14.811 -20.526 1.00 96.56 236 GLU A CA 1
ATOM 1806 C C . GLU A 1 236 ? -16.828 -13.501 -19.910 1.00 96.56 236 GLU A C 1
ATOM 1808 O O . GLU A 1 236 ? -17.899 -13.446 -19.304 1.00 96.56 236 GLU A O 1
ATOM 1813 N N . TRP A 1 237 ? -16.030 -12.442 -20.041 1.00 97.06 237 TRP A N 1
ATOM 1814 C CA . TRP A 1 237 ? -16.396 -11.120 -19.540 1.00 97.06 237 TRP A CA 1
ATOM 1815 C C . TRP A 1 237 ? -15.839 -10.007 -20.428 1.00 97.06 237 TRP A C 1
ATOM 1817 O O . TRP A 1 237 ? -14.872 -10.185 -21.175 1.00 97.06 237 TRP A O 1
ATOM 1827 N N . GLU A 1 238 ? -16.470 -8.841 -20.345 1.00 96.88 238 GLU A N 1
ATOM 1828 C CA . GLU A 1 238 ? -15.987 -7.611 -20.967 1.00 96.88 238 GLU A CA 1
ATOM 1829 C C . GLU A 1 238 ? -15.081 -6.867 -19.982 1.00 96.88 238 GLU A C 1
ATOM 1831 O O . GLU A 1 238 ? -15.439 -6.667 -18.821 1.00 96.88 238 GLU A O 1
ATOM 1836 N N . GLU A 1 239 ? -13.895 -6.481 -20.441 1.00 97.25 239 GLU A N 1
ATOM 1837 C CA . GLU A 1 239 ? -12.963 -5.648 -19.694 1.00 97.25 239 GLU A CA 1
ATOM 1838 C C . GLU A 1 239 ? -12.840 -4.278 -20.364 1.00 97.25 239 GLU A C 1
ATOM 1840 O O . GLU A 1 239 ? -12.461 -4.169 -21.533 1.00 97.25 239 GLU A O 1
ATOM 1845 N N . SER A 1 240 ? -13.114 -3.235 -19.588 1.00 97.31 240 SER A N 1
ATOM 1846 C CA . SER A 1 240 ? -12.773 -1.852 -19.888 1.00 97.31 240 SER A CA 1
ATOM 1847 C C . SER A 1 240 ? -11.273 -1.629 -19.715 1.00 97.31 240 SER A C 1
ATOM 1849 O O . SER A 1 240 ? -10.692 -1.968 -18.681 1.00 97.31 240 SER A O 1
ATOM 1851 N N . LEU A 1 241 ? -10.661 -1.023 -20.726 1.00 97.38 241 LEU A N 1
ATOM 1852 C CA . LEU A 1 241 ? -9.280 -0.571 -20.737 1.00 97.38 241 LEU A CA 1
ATOM 1853 C C . LEU A 1 241 ? -9.260 0.954 -20.675 1.00 97.38 241 LEU A C 1
ATOM 1855 O O . LEU A 1 241 ? -9.750 1.615 -21.587 1.00 97.38 241 LEU A O 1
ATOM 1859 N N . TYR A 1 242 ? -8.667 1.502 -19.619 1.00 97.62 242 TYR A N 1
ATOM 1860 C CA . TYR A 1 242 ? -8.442 2.938 -19.473 1.00 97.62 242 TYR A CA 1
ATOM 1861 C C . TYR A 1 242 ? -7.013 3.248 -19.888 1.00 97.62 242 TYR A C 1
ATOM 1863 O O . TYR A 1 242 ? -6.072 2.863 -19.189 1.00 97.62 242 TYR A O 1
ATOM 1871 N N . VAL A 1 243 ? -6.854 3.924 -21.021 1.00 97.62 243 VAL A N 1
ATOM 1872 C CA . VAL A 1 243 ? -5.557 4.342 -21.557 1.00 97.62 243 VAL A CA 1
ATOM 1873 C C . VAL A 1 243 ? -5.307 5.762 -21.070 1.00 97.62 243 VAL A C 1
ATOM 1875 O O . VAL A 1 243 ? -5.975 6.699 -21.495 1.00 97.62 243 VAL A O 1
ATOM 1878 N N . VAL A 1 244 ? -4.389 5.913 -20.119 1.00 97.12 244 VAL A N 1
ATOM 1879 C CA . VAL A 1 244 ? -4.235 7.137 -19.324 1.00 97.12 244 VAL A CA 1
ATOM 1880 C C . VAL A 1 244 ? -2.801 7.633 -19.394 1.00 97.12 244 VAL A C 1
ATOM 1882 O O . VAL A 1 244 ? -1.877 6.887 -19.067 1.00 97.12 244 VAL A O 1
ATOM 1885 N N . ARG A 1 245 ? -2.611 8.915 -19.707 1.00 96.38 245 ARG A N 1
ATOM 1886 C CA . ARG A 1 245 ? -1.347 9.634 -19.542 1.00 96.38 245 ARG A CA 1
ATOM 1887 C C . ARG A 1 245 ? -1.398 10.515 -18.305 1.00 96.38 245 ARG A C 1
ATOM 1889 O O . ARG A 1 245 ? -2.217 11.420 -18.214 1.00 96.38 245 ARG A O 1
ATOM 1896 N N . SER A 1 246 ? -0.503 10.276 -17.353 1.00 94.12 246 SER A N 1
ATOM 1897 C CA . SER A 1 246 ? -0.350 11.130 -16.170 1.00 94.12 246 SER A CA 1
ATOM 1898 C C . SER A 1 246 ? 0.696 12.216 -16.421 1.00 94.12 246 SER A C 1
ATOM 1900 O O . SER A 1 246 ? 1.852 11.894 -16.694 1.00 94.12 246 SER A O 1
ATOM 1902 N N . GLU A 1 247 ? 0.317 13.489 -16.282 1.00 90.00 247 GLU A N 1
ATOM 1903 C CA . GLU A 1 247 ? 1.190 14.635 -16.595 1.00 90.00 247 GLU A CA 1
ATOM 1904 C C . GLU A 1 247 ? 2.437 14.683 -15.702 1.00 90.00 247 GLU A C 1
ATOM 1906 O O . GLU A 1 247 ? 3.567 14.787 -16.185 1.00 90.00 247 GLU A O 1
ATOM 1911 N N . SER A 1 248 ? 2.261 14.504 -14.390 1.00 87.88 248 SER A N 1
ATOM 1912 C CA . SER A 1 248 ? 3.384 14.514 -13.445 1.00 87.88 248 SER A CA 1
ATOM 1913 C C . SER A 1 248 ? 4.340 13.33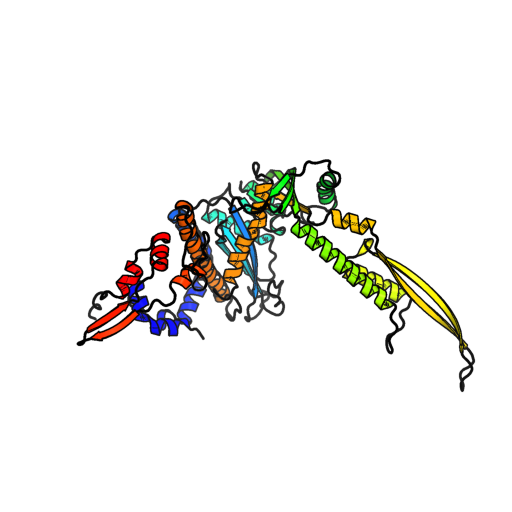6 -13.655 1.00 87.88 248 SER A C 1
ATOM 1915 O O . SER A 1 248 ? 5.558 13.490 -13.551 1.00 87.88 248 SER A O 1
ATOM 1917 N N . TYR A 1 249 ? 3.805 12.158 -13.991 1.00 89.25 249 TYR A N 1
ATOM 1918 C CA . TYR A 1 249 ? 4.624 10.985 -14.297 1.00 89.25 249 TYR A CA 1
ATOM 1919 C C . TYR A 1 249 ? 5.347 11.138 -15.633 1.00 89.25 249 TYR A C 1
ATOM 1921 O O . TYR A 1 249 ? 6.526 10.794 -15.701 1.00 89.25 249 TYR A O 1
ATOM 1929 N N . ALA A 1 250 ? 4.685 11.683 -16.657 1.00 93.00 250 ALA A N 1
ATOM 1930 C CA . ALA A 1 250 ? 5.294 11.958 -17.952 1.00 93.00 250 ALA A CA 1
ATOM 1931 C C . ALA A 1 250 ? 6.497 12.896 -17.794 1.00 93.00 250 ALA A C 1
ATOM 1933 O O . ALA A 1 250 ? 7.589 12.566 -18.254 1.00 93.00 250 ALA A O 1
ATOM 1934 N N . GLY A 1 251 ? 6.336 14.012 -17.073 1.00 93.12 251 GLY A N 1
ATOM 1935 C CA . GLY A 1 251 ? 7.433 14.942 -16.786 1.00 93.12 251 GLY A CA 1
ATOM 1936 C C . GLY A 1 251 ? 8.604 14.270 -16.060 1.00 93.12 251 GLY A C 1
ATOM 1937 O O . GLY A 1 251 ? 9.744 14.326 -16.523 1.00 93.12 251 GLY A O 1
ATOM 1938 N N . ALA A 1 252 ? 8.321 13.547 -14.970 1.00 93.38 252 ALA A N 1
ATOM 1939 C CA . ALA A 1 252 ? 9.350 12.862 -14.188 1.00 93.38 252 ALA A CA 1
ATOM 1940 C C . ALA A 1 252 ? 10.048 11.720 -14.954 1.00 93.38 252 ALA A C 1
ATOM 1942 O O . ALA A 1 252 ? 11.212 11.410 -14.692 1.00 93.38 252 ALA A O 1
ATOM 1943 N N . GLU A 1 253 ? 9.361 11.025 -15.863 1.00 93.81 253 GLU A N 1
ATOM 1944 C CA . GLU A 1 253 ? 9.968 10.006 -16.729 1.00 93.81 253 GLU A CA 1
ATOM 1945 C C . GLU A 1 253 ? 10.858 10.619 -17.806 1.00 93.81 253 GLU A C 1
ATOM 1947 O O . GLU A 1 253 ? 11.979 10.137 -17.985 1.00 93.81 253 GLU A O 1
ATOM 1952 N N . LYS A 1 254 ? 10.417 11.709 -18.448 1.00 95.38 254 LYS A N 1
ATOM 1953 C CA . LYS A 1 254 ? 11.220 12.457 -19.425 1.00 95.38 254 LYS A CA 1
ATOM 1954 C C . LYS A 1 254 ? 12.512 12.981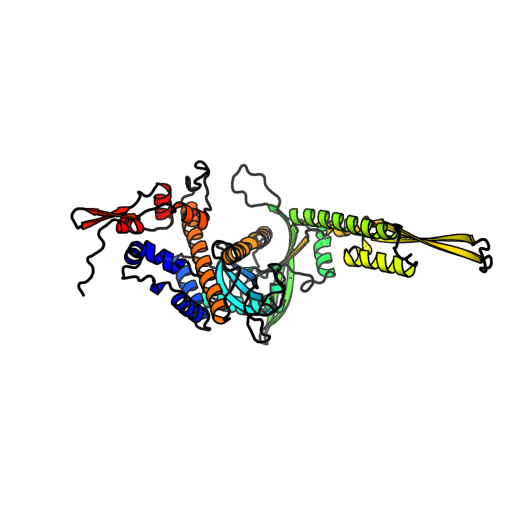 -18.794 1.00 95.38 254 LYS A C 1
ATOM 1956 O O . LYS A 1 254 ? 13.592 12.755 -19.330 1.00 95.38 254 LYS A O 1
ATOM 1961 N N . GLU A 1 255 ? 12.433 13.588 -17.611 1.00 95.62 255 GLU A N 1
ATOM 1962 C CA . GLU A 1 255 ? 13.615 14.091 -16.900 1.00 95.62 255 GLU A CA 1
ATOM 1963 C C . GLU A 1 255 ? 14.573 12.958 -16.485 1.00 95.62 255 GLU A C 1
ATOM 1965 O O . GLU A 1 255 ? 15.793 13.062 -16.638 1.00 95.62 255 GLU A O 1
ATOM 1970 N N . ARG A 1 256 ? 14.035 11.835 -15.984 1.00 94.88 256 ARG A N 1
ATOM 1971 C CA . ARG A 1 256 ? 14.844 10.652 -15.641 1.00 94.88 256 ARG A CA 1
ATOM 1972 C C . ARG A 1 256 ? 15.507 10.034 -16.869 1.00 94.88 256 ARG A C 1
ATOM 1974 O O . ARG A 1 256 ? 16.632 9.553 -16.748 1.00 94.88 256 ARG A O 1
ATOM 1981 N N . LEU A 1 257 ? 14.827 10.027 -18.015 1.00 95.19 257 LEU A N 1
ATOM 1982 C CA . LEU A 1 257 ? 15.384 9.581 -19.288 1.00 95.19 257 LEU A CA 1
ATOM 1983 C C . LEU A 1 257 ? 16.567 10.466 -19.696 1.00 95.19 257 LEU A C 1
ATOM 1985 O O . LEU A 1 257 ? 17.643 9.932 -19.946 1.00 95.19 257 LEU A O 1
ATOM 1989 N N . GLU A 1 258 ? 16.407 11.789 -19.666 1.00 96.38 258 GLU A N 1
ATOM 1990 C CA . GLU A 1 258 ? 17.480 12.732 -20.006 1.00 96.38 258 GLU A CA 1
ATOM 1991 C C . GLU A 1 258 ? 18.700 12.587 -19.096 1.00 96.38 258 GLU A C 1
ATOM 1993 O O . GLU A 1 258 ? 19.825 12.424 -19.567 1.00 96.38 258 GLU A O 1
ATOM 1998 N N . LYS A 1 259 ? 18.482 12.536 -17.776 1.00 96.31 259 LYS A N 1
ATOM 1999 C CA . LYS A 1 259 ? 19.559 12.305 -16.800 1.00 96.31 259 LYS A CA 1
ATOM 2000 C C . LYS A 1 259 ? 20.287 10.982 -17.041 1.00 96.31 259 LYS A C 1
ATOM 2002 O O . LYS A 1 259 ? 21.486 10.886 -16.786 1.00 96.31 259 LYS A O 1
ATOM 2007 N N . ARG A 1 260 ? 19.575 9.946 -17.491 1.00 95.81 260 ARG A N 1
ATOM 2008 C CA . ARG A 1 260 ? 20.153 8.632 -17.791 1.00 95.81 260 ARG A CA 1
ATOM 2009 C C . ARG A 1 260 ? 20.977 8.656 -19.077 1.00 95.81 260 ARG A C 1
ATOM 2011 O O . ARG A 1 260 ? 22.083 8.128 -19.063 1.00 95.81 260 ARG A O 1
ATOM 2018 N N . LEU A 1 261 ? 20.478 9.302 -20.132 1.00 96.06 261 LEU A N 1
ATOM 2019 C CA . LEU A 1 261 ? 21.202 9.492 -21.394 1.00 96.06 261 LEU A CA 1
ATOM 2020 C C . LEU A 1 261 ? 22.486 10.297 -21.184 1.00 96.06 261 LEU A C 1
ATOM 2022 O O . LEU A 1 261 ? 23.539 9.877 -21.651 1.00 96.06 261 LEU A O 1
ATOM 2026 N N . LEU A 1 262 ? 22.420 11.387 -20.411 1.00 96.00 262 LEU A N 1
ATOM 2027 C CA . LEU A 1 262 ? 23.591 12.196 -20.065 1.00 96.00 262 LEU A CA 1
ATOM 2028 C C . LEU A 1 262 ? 24.658 11.362 -19.341 1.00 96.00 262 LEU A C 1
ATOM 2030 O O . LEU A 1 262 ? 25.807 11.323 -19.765 1.00 96.00 262 LEU A O 1
ATOM 2034 N N . ARG A 1 263 ? 24.270 10.628 -18.288 1.00 96.00 263 ARG A N 1
ATOM 2035 C CA . ARG A 1 263 ? 25.198 9.768 -17.529 1.00 96.00 263 ARG A CA 1
ATOM 2036 C C . ARG A 1 263 ? 25.812 8.661 -18.381 1.00 96.00 263 ARG A C 1
ATOM 2038 O O . ARG A 1 263 ? 26.981 8.339 -18.192 1.00 96.00 263 ARG A O 1
ATOM 2045 N N . ALA A 1 264 ? 25.027 8.062 -19.275 1.00 95.06 264 ALA A N 1
ATOM 2046 C CA . ALA A 1 264 ? 25.521 7.051 -20.199 1.00 95.06 264 ALA A CA 1
ATOM 2047 C C . ALA A 1 264 ? 26.536 7.651 -21.180 1.00 95.06 264 ALA A C 1
ATOM 2049 O O . ALA A 1 264 ? 27.601 7.070 -21.362 1.00 95.06 264 ALA A O 1
ATOM 2050 N N . GLY A 1 265 ? 26.242 8.831 -21.739 1.00 94.12 265 GLY A N 1
ATOM 2051 C CA . GLY A 1 265 ? 27.155 9.563 -22.615 1.00 94.12 265 GLY A CA 1
ATOM 2052 C C . GLY A 1 265 ? 28.481 9.891 -21.928 1.00 94.12 265 GLY A C 1
ATOM 2053 O O . GLY A 1 265 ? 29.533 9.491 -22.414 1.00 94.12 265 GLY A O 1
ATOM 2054 N N . GLU A 1 266 ? 28.433 10.493 -20.736 1.00 94.44 266 GLU A N 1
ATOM 2055 C CA . GLU A 1 266 ? 29.628 10.799 -19.936 1.00 94.44 266 GLU A CA 1
ATOM 2056 C C . GLU A 1 266 ? 30.454 9.545 -19.589 1.00 94.44 266 GLU A C 1
ATOM 2058 O O . GLU A 1 266 ? 31.682 9.599 -19.523 1.00 94.44 266 GLU A O 1
ATOM 2063 N N . GLU A 1 267 ? 29.807 8.406 -19.310 1.00 94.12 267 GLU A N 1
ATOM 2064 C CA . GLU A 1 267 ? 30.499 7.147 -19.002 1.00 94.12 267 GLU A CA 1
ATOM 2065 C C . GLU A 1 267 ? 31.156 6.533 -20.252 1.00 94.12 267 GLU A C 1
ATOM 2067 O O . GLU A 1 267 ? 32.252 5.983 -20.134 1.00 94.12 267 GLU A O 1
ATOM 2072 N N . ILE A 1 268 ? 30.550 6.682 -21.437 1.00 92.00 268 ILE A N 1
ATOM 2073 C CA . ILE A 1 268 ? 31.150 6.276 -22.719 1.00 92.00 268 ILE A CA 1
ATOM 2074 C C . ILE A 1 268 ? 32.329 7.189 -23.071 1.00 92.00 268 ILE A C 1
ATOM 2076 O O . ILE A 1 268 ? 33.404 6.692 -23.395 1.00 92.00 268 ILE A O 1
ATOM 2080 N N . GLU A 1 269 ? 32.185 8.508 -22.942 1.00 90.69 269 GLU A N 1
ATOM 2081 C CA . GLU A 1 269 ? 33.268 9.459 -23.228 1.00 90.69 269 GLU A CA 1
ATOM 2082 C C . GLU A 1 269 ? 34.486 9.244 -22.321 1.00 90.69 269 GLU A C 1
ATOM 2084 O O . GLU A 1 269 ? 35.629 9.333 -22.776 1.00 90.69 269 GLU A O 1
ATOM 2089 N N . LYS A 1 270 ? 34.265 8.863 -21.055 1.00 90.88 270 LYS A N 1
ATOM 2090 C CA . LYS A 1 270 ? 35.333 8.494 -20.111 1.00 90.88 270 LYS A CA 1
ATOM 2091 C C . LYS A 1 270 ? 36.170 7.295 -20.558 1.00 90.88 270 LYS A C 1
ATOM 2093 O O . LYS A 1 270 ? 37.280 7.133 -20.047 1.00 90.88 270 LYS A O 1
ATOM 2098 N N . LEU A 1 271 ? 35.695 6.470 -21.497 1.00 88.38 271 LEU A N 1
ATOM 2099 C CA . LEU A 1 271 ? 36.499 5.391 -22.085 1.00 88.38 271 LEU A CA 1
ATOM 2100 C C . LEU A 1 271 ? 37.669 5.935 -22.921 1.00 88.38 271 LEU A C 1
ATOM 2102 O O . LEU A 1 271 ? 38.673 5.240 -23.065 1.00 88.38 271 LEU A O 1
ATOM 2106 N N . ASN A 1 272 ? 37.586 7.186 -23.390 1.00 86.19 272 ASN A N 1
ATOM 2107 C CA . ASN A 1 272 ? 38.670 7.868 -24.103 1.00 86.19 272 ASN A CA 1
ATOM 2108 C C . ASN A 1 272 ? 39.740 8.463 -23.167 1.00 86.19 272 ASN A C 1
ATOM 2110 O O . ASN A 1 272 ? 40.821 8.842 -23.623 1.00 86.19 272 ASN A O 1
ATOM 2114 N N . GLU A 1 273 ? 39.467 8.594 -21.862 1.00 84.19 273 GLU A N 1
ATOM 2115 C CA . GLU A 1 273 ? 40.392 9.247 -20.930 1.00 84.19 273 GLU A CA 1
ATOM 2116 C C . GLU A 1 273 ? 41.660 8.417 -20.679 1.00 84.19 273 GLU A C 1
ATOM 2118 O O . GLU A 1 273 ? 41.626 7.278 -20.201 1.00 84.19 273 GLU A O 1
ATOM 2123 N N . ARG A 1 274 ? 42.821 9.050 -20.872 1.00 70.88 274 ARG A N 1
ATOM 2124 C CA . ARG A 1 274 ? 44.133 8.473 -20.555 1.00 70.88 274 ARG A CA 1
ATOM 2125 C C . ARG A 1 274 ? 44.516 8.783 -19.107 1.00 70.88 274 ARG A C 1
ATOM 2127 O O . ARG A 1 274 ? 44.636 9.946 -18.737 1.00 70.88 274 ARG A O 1
ATOM 2134 N N . ARG A 1 275 ? 44.773 7.757 -18.285 1.00 67.06 275 ARG A N 1
ATOM 2135 C CA . ARG A 1 275 ? 45.331 7.923 -16.925 1.00 67.06 275 ARG A CA 1
ATOM 2136 C C . ARG A 1 275 ? 46.523 6.998 -16.695 1.00 67.06 275 ARG A C 1
ATOM 2138 O O . ARG A 1 275 ? 46.543 5.870 -17.187 1.00 67.06 275 ARG A O 1
ATOM 2145 N N . GLN A 1 276 ? 47.505 7.471 -15.926 1.00 52.69 276 GLN A N 1
ATOM 2146 C CA . GLN A 1 276 ? 48.676 6.683 -15.536 1.00 52.69 276 GLN A CA 1
ATOM 2147 C C . GLN A 1 276 ? 48.223 5.423 -14.774 1.00 52.69 276 GLN A C 1
ATOM 2149 O O . GLN A 1 276 ? 47.436 5.514 -13.836 1.00 52.69 276 GLN A O 1
ATOM 2154 N N . GLY A 1 277 ? 48.668 4.242 -15.219 1.00 60.88 277 GLY A N 1
ATOM 2155 C CA . GLY A 1 277 ? 48.304 2.947 -14.624 1.00 60.88 277 GLY A CA 1
ATOM 2156 C C . GLY A 1 277 ? 47.039 2.275 -15.180 1.00 60.88 277 GLY A C 1
ATOM 2157 O O . GLY A 1 277 ? 46.786 1.122 -14.838 1.00 60.88 277 GLY A O 1
ATOM 2158 N N . LYS A 1 278 ? 46.259 2.921 -16.062 1.00 66.12 278 LYS A N 1
ATOM 2159 C CA . LYS A 1 278 ? 45.138 2.253 -16.750 1.00 66.12 278 LYS A CA 1
ATOM 2160 C C . LYS A 1 278 ? 45.619 1.486 -17.987 1.00 66.12 278 LYS A C 1
ATOM 2162 O O . LYS A 1 278 ? 46.370 2.017 -18.805 1.00 66.12 278 LYS A O 1
ATOM 2167 N N . LYS A 1 279 ? 45.160 0.236 -18.128 1.00 68.31 279 LYS A N 1
ATOM 2168 C CA . LYS A 1 279 ? 45.395 -0.611 -19.309 1.00 68.31 279 LYS A CA 1
ATOM 2169 C C . LYS A 1 279 ? 44.837 0.083 -20.559 1.00 68.31 279 LYS A C 1
ATOM 2171 O O . LYS A 1 279 ? 43.705 0.560 -20.535 1.00 68.31 279 LYS A O 1
ATOM 2176 N N . ARG A 1 280 ? 45.616 0.116 -21.647 1.00 70.44 280 ARG A N 1
ATOM 2177 C CA . ARG A 1 280 ? 45.105 0.505 -22.971 1.00 70.44 280 ARG A CA 1
ATOM 2178 C C . ARG A 1 280 ? 44.124 -0.566 -23.436 1.00 70.44 280 ARG A C 1
ATOM 2180 O O . ARG A 1 280 ? 44.515 -1.726 -23.555 1.00 70.44 280 ARG A O 1
ATOM 2187 N N . LEU A 1 281 ? 42.877 -0.172 -23.655 1.00 75.19 281 LEU A N 1
ATOM 2188 C CA . LEU A 1 281 ? 41.857 -1.062 -24.185 1.00 75.19 281 LEU A CA 1
ATOM 2189 C C . LEU A 1 281 ? 42.046 -1.199 -25.700 1.00 75.19 281 LEU A C 1
ATOM 2191 O O . LEU A 1 281 ? 42.301 -0.219 -26.399 1.00 75.19 281 LEU A O 1
ATOM 2195 N N . SER A 1 282 ? 41.951 -2.427 -26.190 1.00 80.56 282 SER A N 1
ATOM 2196 C CA . SER A 1 282 ? 41.836 -2.728 -27.615 1.00 80.56 282 SER A CA 1
ATOM 2197 C C . SER A 1 282 ? 40.483 -2.270 -28.171 1.00 80.56 282 SER A C 1
ATOM 2199 O O . SER A 1 282 ? 39.550 -1.994 -27.417 1.00 80.56 282 SER A O 1
ATOM 2201 N N . GLU A 1 283 ? 40.349 -2.240 -29.498 1.00 81.75 283 GLU A N 1
ATOM 2202 C CA . GLU A 1 283 ? 39.084 -1.924 -30.179 1.00 81.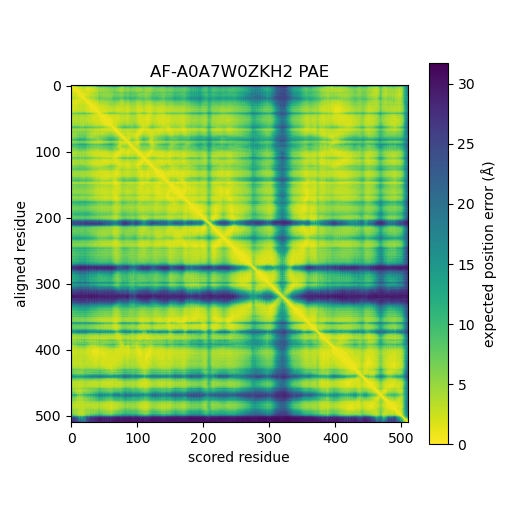75 283 GLU A CA 1
ATOM 2203 C C . GLU A 1 283 ? 37.921 -2.796 -29.680 1.00 81.75 283 GLU A C 1
ATOM 2205 O O . GLU A 1 283 ? 36.848 -2.293 -29.348 1.00 81.75 283 GLU A O 1
ATOM 2210 N N . ILE A 1 284 ? 38.165 -4.103 -29.538 1.00 84.94 284 ILE A N 1
ATOM 2211 C CA . ILE A 1 284 ? 37.180 -5.073 -29.044 1.00 84.94 284 ILE A CA 1
ATOM 2212 C C . ILE A 1 284 ? 36.765 -4.739 -27.606 1.00 84.94 284 ILE A C 1
ATOM 2214 O O . ILE A 1 284 ? 35.579 -4.773 -27.279 1.00 84.94 284 ILE A O 1
ATOM 2218 N N . GLU A 1 285 ? 37.725 -4.392 -26.746 1.00 87.19 285 GLU A N 1
ATOM 2219 C CA . GLU A 1 285 ? 37.458 -4.054 -25.346 1.00 87.19 285 GLU A CA 1
ATOM 2220 C C . GLU A 1 285 ? 36.705 -2.722 -25.201 1.00 87.19 285 GLU A C 1
ATOM 2222 O O . GLU A 1 285 ? 35.802 -2.640 -24.371 1.00 87.19 285 GLU A O 1
ATOM 2227 N N . ILE A 1 286 ? 37.017 -1.700 -26.011 1.00 86.50 286 ILE A N 1
ATOM 2228 C CA . ILE A 1 286 ? 36.278 -0.422 -26.017 1.00 86.50 286 ILE A CA 1
ATOM 2229 C C . ILE A 1 286 ? 34.849 -0.629 -26.496 1.00 86.50 286 ILE A C 1
ATOM 2231 O O . ILE A 1 286 ? 33.919 -0.142 -25.854 1.00 86.50 286 ILE A O 1
ATOM 2235 N N . LYS A 1 287 ? 34.655 -1.398 -27.571 1.00 87.50 287 LYS A N 1
ATOM 2236 C CA . LYS A 1 287 ? 33.322 -1.716 -28.084 1.00 87.50 287 LYS A CA 1
ATOM 2237 C C . LYS A 1 287 ? 32.488 -2.460 -27.043 1.00 87.50 287 LYS A C 1
ATOM 2239 O O . LYS A 1 287 ? 31.358 -2.062 -26.767 1.00 87.50 287 LYS A O 1
ATOM 2244 N N . ALA A 1 288 ? 33.055 -3.496 -26.426 1.00 90.06 288 ALA A N 1
ATOM 2245 C CA . ALA A 1 288 ? 32.382 -4.252 -25.375 1.00 90.06 288 ALA A CA 1
ATOM 2246 C C . ALA A 1 288 ? 32.061 -3.371 -24.155 1.00 90.06 288 ALA A C 1
ATOM 2248 O O . ALA A 1 288 ? 30.956 -3.446 -23.619 1.00 90.06 288 ALA A O 1
ATOM 2249 N N . ALA A 1 289 ? 32.986 -2.498 -23.743 1.00 90.69 289 ALA A N 1
ATOM 2250 C CA . ALA A 1 289 ? 32.771 -1.572 -22.635 1.00 90.69 289 ALA A CA 1
ATOM 2251 C C . ALA A 1 289 ? 31.666 -0.551 -22.945 1.00 90.69 289 ALA A C 1
ATOM 2253 O O . ALA A 1 289 ? 30.768 -0.366 -22.127 1.00 90.69 289 ALA A O 1
ATOM 2254 N N . ALA A 1 290 ? 31.675 0.065 -24.128 1.00 90.38 290 ALA A N 1
ATOM 2255 C CA . ALA A 1 290 ? 30.651 1.025 -24.528 1.00 90.38 290 ALA A CA 1
ATOM 2256 C C . ALA A 1 290 ? 29.266 0.363 -24.626 1.00 90.38 290 ALA A C 1
ATOM 2258 O O . ALA A 1 290 ? 28.291 0.882 -24.083 1.00 90.38 290 ALA A O 1
ATOM 2259 N N . GLN A 1 291 ? 29.180 -0.837 -25.210 1.00 91.44 291 GLN A N 1
ATOM 2260 C CA . GLN A 1 291 ? 27.942 -1.624 -25.239 1.00 91.44 291 GLN A CA 1
ATOM 2261 C C . GLN A 1 291 ? 27.463 -2.007 -23.832 1.00 91.44 291 GLN A C 1
ATOM 2263 O O . GLN A 1 291 ? 26.266 -1.934 -23.550 1.00 91.44 291 GLN A O 1
ATOM 2268 N N . ALA A 1 292 ? 28.376 -2.355 -22.922 1.00 93.38 292 ALA A N 1
ATOM 2269 C CA . ALA A 1 292 ? 28.036 -2.629 -21.530 1.00 93.38 292 ALA A CA 1
ATOM 2270 C C . ALA A 1 292 ? 27.464 -1.389 -20.827 1.00 93.38 292 ALA A C 1
ATOM 2272 O O . ALA A 1 292 ? 26.500 -1.517 -20.072 1.00 93.38 292 ALA A O 1
ATOM 2273 N N . VAL A 1 293 ? 27.989 -0.189 -21.104 1.00 92.75 293 VAL A N 1
ATOM 2274 C CA . VAL A 1 293 ? 27.445 1.078 -20.583 1.00 92.75 293 VAL A CA 1
ATOM 2275 C C . VAL A 1 293 ? 26.047 1.347 -21.150 1.00 92.75 293 VAL A C 1
ATOM 2277 O O . VAL A 1 293 ? 25.122 1.621 -20.379 1.00 92.75 293 VAL A O 1
ATOM 2280 N N . VAL A 1 294 ? 25.852 1.194 -22.464 1.00 92.75 294 VAL A N 1
ATOM 2281 C CA . VAL A 1 294 ? 24.536 1.335 -23.114 1.00 92.75 294 VAL A CA 1
ATOM 2282 C C . VAL A 1 294 ? 23.517 0.359 -22.514 1.00 92.75 294 VAL A C 1
ATOM 2284 O O . VAL A 1 294 ? 22.392 0.754 -22.199 1.00 92.75 294 VAL A O 1
ATOM 2287 N N . HIS A 1 295 ? 23.907 -0.899 -22.288 1.00 93.06 295 HIS A N 1
ATOM 2288 C CA . HIS A 1 295 ? 23.052 -1.913 -21.671 1.00 93.06 295 HIS A CA 1
ATOM 2289 C C . HIS A 1 295 ? 22.740 -1.590 -20.202 1.00 93.06 295 HIS A C 1
ATOM 2291 O O . HIS A 1 295 ? 21.573 -1.572 -19.802 1.00 93.06 295 HIS A O 1
ATOM 2297 N N . LYS A 1 296 ? 23.766 -1.254 -19.409 1.00 93.75 296 LYS A N 1
ATOM 2298 C CA . LYS A 1 296 ? 23.661 -0.866 -17.991 1.00 93.75 296 LYS A CA 1
ATOM 2299 C C . LYS A 1 296 ? 22.677 0.285 -17.789 1.00 93.75 296 LYS A C 1
ATOM 2301 O O . LYS A 1 296 ? 21.837 0.224 -16.892 1.00 93.75 296 LYS A O 1
ATOM 2306 N N . HIS A 1 297 ? 22.752 1.315 -18.630 1.00 92.25 297 HIS A N 1
ATOM 2307 C CA . HIS A 1 297 ? 21.848 2.469 -18.573 1.00 92.25 297 HIS A CA 1
ATOM 2308 C C . HIS A 1 297 ? 20.559 2.282 -19.379 1.00 92.25 297 HIS A C 1
ATOM 2310 O O . HIS A 1 297 ? 19.719 3.178 -19.386 1.00 92.25 297 HIS A O 1
ATOM 2316 N N . ARG A 1 298 ? 20.340 1.125 -20.017 1.00 91.50 298 ARG A N 1
ATOM 2317 C CA . ARG A 1 298 ? 19.147 0.841 -20.838 1.00 91.50 298 ARG A CA 1
ATOM 2318 C C . ARG A 1 298 ? 18.916 1.922 -21.902 1.00 91.50 298 ARG A C 1
ATOM 2320 O O . ARG A 1 298 ? 17.804 2.429 -22.062 1.00 91.50 298 ARG A O 1
ATOM 2327 N N . CYS A 1 299 ? 19.994 2.306 -22.578 1.00 91.19 299 CYS A N 1
ATOM 2328 C CA . CYS A 1 299 ? 20.023 3.366 -23.582 1.00 91.19 299 CYS A CA 1
ATOM 2329 C C . CYS A 1 299 ? 20.095 2.841 -25.022 1.00 91.19 299 CYS A C 1
ATOM 2331 O O . CYS A 1 299 ? 20.283 3.660 -25.901 1.00 91.19 299 CYS A O 1
ATOM 2333 N N . GLY A 1 300 ? 19.917 1.527 -25.238 1.00 90.00 300 GLY A N 1
ATOM 2334 C CA . GLY A 1 300 ? 19.991 0.793 -26.518 1.00 90.00 300 GLY A CA 1
ATOM 2335 C C . GLY A 1 300 ? 19.939 1.638 -27.794 1.00 90.00 300 GLY A C 1
ATOM 2336 O O . GLY A 1 300 ? 20.925 2.259 -28.157 1.00 90.00 300 GLY A O 1
ATOM 2337 N N . GLU A 1 301 ? 18.786 1.672 -28.457 1.00 91.88 301 GLU A N 1
ATOM 2338 C CA . GLU A 1 301 ? 18.558 2.440 -29.698 1.00 91.88 301 GLU A CA 1
ATOM 2339 C C . GLU A 1 301 ? 18.515 3.967 -29.488 1.00 91.88 301 GLU A C 1
ATOM 2341 O O . GLU A 1 301 ? 18.266 4.722 -30.419 1.00 91.88 301 GLU A O 1
ATOM 2346 N N . LEU A 1 302 ? 18.708 4.444 -28.255 1.00 94.69 302 LEU A N 1
ATOM 2347 C CA . LEU A 1 302 ? 18.647 5.869 -27.922 1.00 94.69 302 LEU A CA 1
ATOM 2348 C C . LEU A 1 302 ? 20.010 6.553 -28.082 1.00 94.69 302 LEU A C 1
ATOM 2350 O O . LEU A 1 302 ? 20.068 7.778 -28.198 1.00 94.69 302 LEU A O 1
ATOM 2354 N N . LEU A 1 303 ? 21.093 5.773 -28.045 1.00 94.69 303 LEU A N 1
ATOM 2355 C CA . LEU A 1 303 ? 22.460 6.238 -28.228 1.00 94.69 303 LEU A CA 1
ATOM 2356 C C . LEU A 1 303 ? 23.124 5.454 -29.357 1.00 94.69 303 LEU A C 1
ATOM 2358 O O . LEU A 1 303 ? 23.174 4.226 -29.334 1.00 94.69 303 LEU A O 1
ATOM 2362 N N . GLU A 1 304 ? 23.686 6.183 -30.307 1.00 92.88 304 GLU A N 1
ATOM 2363 C CA . GLU A 1 304 ? 24.495 5.644 -31.391 1.00 92.88 304 GLU A CA 1
ATOM 2364 C C . GLU A 1 304 ? 25.960 5.739 -30.978 1.00 92.88 304 GLU A C 1
ATOM 2366 O O . GLU A 1 304 ? 26.445 6.807 -30.609 1.00 92.88 304 GLU A O 1
ATOM 2371 N N . VAL A 1 305 ? 26.651 4.600 -30.962 1.00 91.25 305 VAL A N 1
ATOM 2372 C CA . VAL A 1 305 ? 28.053 4.520 -30.548 1.00 91.25 305 VAL A CA 1
ATOM 2373 C C . VAL A 1 305 ? 28.905 4.216 -31.766 1.00 91.25 305 VAL A C 1
ATOM 2375 O O . VAL A 1 305 ? 28.779 3.147 -32.364 1.00 91.25 305 VAL A O 1
ATOM 2378 N N . GLU A 1 306 ? 29.805 5.136 -32.080 1.00 89.56 306 GLU A N 1
ATOM 2379 C CA . GLU A 1 306 ? 30.767 5.025 -33.169 1.00 89.56 306 GLU A CA 1
ATOM 2380 C C . GLU A 1 306 ? 32.188 4.972 -32.609 1.00 89.56 306 GLU A C 1
ATOM 2382 O O . GLU A 1 306 ? 32.445 5.349 -31.462 1.00 89.56 306 GLU A O 1
ATOM 2387 N N . TRP A 1 307 ? 33.133 4.468 -33.398 1.00 86.81 307 TRP A N 1
ATOM 2388 C CA . TRP A 1 307 ? 34.537 4.460 -33.012 1.00 86.81 307 TRP A CA 1
ATOM 2389 C C . TRP A 1 307 ? 35.448 4.712 -34.203 1.00 86.81 307 TRP A C 1
ATOM 2391 O O . TRP A 1 307 ? 35.188 4.277 -35.322 1.00 86.81 307 TRP A O 1
ATOM 2401 N N . GLU A 1 308 ? 36.554 5.385 -33.923 1.00 86.69 308 GLU A N 1
ATOM 2402 C CA . GLU A 1 308 ? 37.603 5.692 -34.881 1.00 86.69 308 GLU A CA 1
ATOM 2403 C C . GLU A 1 308 ? 38.914 5.061 -34.406 1.00 86.69 308 GLU A C 1
ATOM 2405 O O . GLU A 1 308 ? 39.289 5.188 -33.236 1.00 86.69 308 GLU A O 1
ATOM 2410 N N . VAL A 1 309 ? 39.609 4.370 -35.312 1.00 83.81 309 VAL A N 1
ATOM 2411 C CA . VAL A 1 309 ? 40.924 3.775 -35.054 1.00 83.81 309 VAL A CA 1
ATOM 2412 C C . VAL A 1 309 ? 41.981 4.608 -35.767 1.00 83.81 309 VAL A C 1
ATOM 2414 O O . VAL A 1 309 ? 42.025 4.654 -36.993 1.00 83.81 309 VAL A O 1
ATOM 2417 N N . THR A 1 310 ? 42.868 5.239 -35.005 1.00 82.31 310 THR A N 1
ATOM 2418 C CA . THR A 1 310 ? 44.024 5.963 -35.534 1.00 82.31 310 THR A CA 1
ATOM 2419 C C . THR A 1 310 ? 45.289 5.140 -35.308 1.00 82.31 310 THR A C 1
ATOM 2421 O O . THR A 1 310 ? 45.649 4.821 -34.173 1.00 82.31 310 THR A O 1
ATOM 2424 N N . GLU A 1 311 ? 46.000 4.800 -36.383 1.00 82.56 311 GLU A N 1
ATOM 2425 C CA . GLU A 1 311 ? 47.307 4.146 -36.300 1.00 82.56 311 GLU A CA 1
ATOM 2426 C C . GLU A 1 311 ? 48.431 5.182 -36.416 1.00 82.56 311 GLU A C 1
ATOM 2428 O O . GLU A 1 311 ? 48.497 5.940 -37.381 1.00 82.56 311 GLU A O 1
ATOM 2433 N N . SER A 1 312 ? 49.356 5.200 -35.456 1.00 76.25 312 SER A N 1
ATOM 2434 C CA . SER A 1 312 ? 50.574 6.011 -35.537 1.00 76.25 312 SER A CA 1
ATOM 2435 C C . SER A 1 312 ? 51.810 5.119 -35.502 1.00 76.25 312 SER A C 1
ATOM 2437 O O . SER A 1 312 ? 51.951 4.251 -34.640 1.00 76.25 312 SER A O 1
ATOM 2439 N N . ARG A 1 313 ? 52.718 5.320 -36.459 1.00 75.94 313 ARG A N 1
ATOM 2440 C CA . ARG A 1 313 ? 53.987 4.589 -36.534 1.00 75.94 313 ARG A CA 1
ATOM 2441 C C . ARG A 1 313 ? 55.083 5.431 -35.902 1.00 75.94 313 ARG A C 1
ATOM 2443 O O . ARG A 1 313 ? 55.312 6.566 -36.313 1.00 75.94 313 ARG A O 1
ATOM 2450 N N . LYS A 1 314 ? 55.763 4.884 -34.898 1.00 72.50 314 LYS A N 1
ATOM 2451 C CA . LYS A 1 314 ? 56.929 5.509 -34.270 1.00 72.50 314 LYS A CA 1
ATOM 2452 C C . LYS A 1 314 ? 58.142 4.620 -34.463 1.00 72.50 314 LYS A C 1
ATOM 2454 O O . LYS A 1 314 ? 58.157 3.481 -34.006 1.00 72.50 314 LYS A O 1
ATOM 2459 N N . ALA A 1 315 ? 59.180 5.169 -35.082 1.00 65.25 315 ALA A N 1
ATOM 2460 C CA . ALA A 1 315 ? 60.488 4.536 -35.108 1.00 65.25 315 ALA A CA 1
ATOM 2461 C C . ALA A 1 315 ? 61.106 4.600 -33.701 1.00 65.25 315 ALA A C 1
ATOM 2463 O O . ALA A 1 315 ? 61.433 5.682 -33.202 1.00 65.25 315 ALA A O 1
ATOM 2464 N N . VAL A 1 316 ? 61.250 3.451 -33.041 1.00 70.00 316 VAL A N 1
ATOM 2465 C CA . VAL A 1 316 ? 61.907 3.354 -31.735 1.00 70.00 316 VAL A CA 1
ATOM 2466 C C . VAL A 1 316 ? 63.404 3.200 -31.976 1.00 70.00 316 VAL A C 1
ATOM 2468 O O . VAL A 1 316 ? 63.864 2.225 -32.568 1.00 70.00 316 VAL A O 1
ATOM 2471 N N . ARG A 1 317 ? 64.180 4.203 -31.551 1.00 60.88 317 ARG A N 1
ATOM 2472 C CA . ARG A 1 317 ? 65.640 4.213 -31.720 1.00 60.88 317 ARG A CA 1
ATOM 2473 C C . ARG A 1 317 ? 66.288 3.121 -30.864 1.00 60.88 317 ARG A C 1
ATOM 2475 O O . ARG A 1 317 ? 65.833 2.842 -29.757 1.00 60.88 317 ARG A O 1
ATOM 2482 N N . LYS A 1 318 ? 67.387 2.552 -31.366 1.00 60.25 318 LYS A N 1
ATOM 2483 C CA . LYS A 1 318 ? 68.214 1.559 -30.666 1.00 60.25 318 LYS A CA 1
ATOM 2484 C C . LYS A 1 318 ? 68.623 2.074 -29.279 1.00 60.25 318 LYS A C 1
ATOM 2486 O O . LYS A 1 318 ? 69.190 3.160 -29.170 1.00 60.25 318 LYS A O 1
ATOM 2491 N N . TYR A 1 319 ? 68.380 1.278 -28.239 1.00 52.66 319 TYR A N 1
ATOM 2492 C CA . TYR A 1 319 ? 68.817 1.564 -26.869 1.00 52.66 319 TYR A CA 1
ATOM 2493 C C . TYR A 1 319 ? 69.332 0.275 -26.214 1.00 52.66 319 TYR A C 1
ATOM 2495 O O . TYR A 1 319 ? 68.603 -0.715 -26.110 1.00 52.66 319 TYR A O 1
ATOM 2503 N N . ASN A 1 320 ? 70.602 0.272 -25.796 1.00 66.06 320 ASN A N 1
ATOM 2504 C CA . ASN A 1 320 ? 71.338 -0.920 -25.347 1.00 66.06 320 ASN A CA 1
ATOM 2505 C C . ASN A 1 320 ? 71.253 -2.091 -26.357 1.00 66.06 320 ASN A C 1
ATOM 2507 O O . ASN A 1 320 ? 71.540 -1.905 -27.540 1.00 66.06 320 ASN A O 1
ATOM 2511 N N . ALA A 1 321 ? 70.888 -3.297 -25.908 1.00 63.66 321 ALA A N 1
ATOM 2512 C CA . ALA A 1 321 ? 70.825 -4.515 -26.721 1.00 63.66 321 ALA A CA 1
ATOM 2513 C C . ALA A 1 321 ? 69.537 -4.646 -27.566 1.00 63.66 321 ALA A C 1
ATOM 2515 O O . ALA A 1 321 ? 69.374 -5.640 -28.269 1.00 63.66 321 ALA A O 1
ATOM 2516 N N . ARG A 1 322 ? 68.607 -3.678 -27.505 1.00 59.28 322 ARG A N 1
ATOM 2517 C CA . ARG A 1 322 ? 67.351 -3.717 -28.274 1.00 59.28 322 ARG A CA 1
ATOM 2518 C C . ARG A 1 322 ? 67.526 -3.073 -29.648 1.00 59.28 322 ARG A C 1
ATOM 2520 O O . ARG A 1 322 ? 67.944 -1.919 -29.743 1.00 59.28 322 ARG A O 1
ATOM 2527 N N . VAL A 1 323 ? 67.211 -3.838 -30.693 1.00 62.84 323 VAL A N 1
ATOM 2528 C CA . VAL A 1 323 ? 67.261 -3.421 -32.104 1.00 62.84 323 VAL A CA 1
ATOM 2529 C C . VAL A 1 323 ? 66.211 -2.334 -32.360 1.00 62.84 323 VAL A C 1
ATOM 2531 O O . VAL A 1 323 ? 65.203 -2.275 -31.661 1.00 62.84 323 VAL A O 1
ATOM 2534 N N . ALA A 1 324 ? 66.462 -1.451 -33.329 1.00 62.94 324 ALA A N 1
ATOM 2535 C CA . ALA A 1 324 ? 65.468 -0.469 -33.747 1.00 62.94 324 ALA A CA 1
ATOM 2536 C C . ALA A 1 324 ? 64.219 -1.191 -34.281 1.00 62.94 324 ALA A C 1
ATOM 2538 O O . ALA A 1 324 ? 64.335 -2.055 -35.149 1.00 62.94 324 ALA A O 1
ATOM 2539 N N . GLU A 1 325 ? 63.049 -0.842 -33.752 1.00 72.56 325 GLU A N 1
ATOM 2540 C CA . GLU A 1 325 ? 61.762 -1.442 -34.114 1.00 72.56 325 GLU A CA 1
ATOM 2541 C C . GLU A 1 325 ? 60.760 -0.352 -34.516 1.00 72.56 325 GLU A C 1
ATOM 2543 O O . GLU A 1 325 ? 60.750 0.749 -33.952 1.00 72.56 325 GLU A O 1
ATOM 2548 N N . GLU A 1 326 ? 59.908 -0.640 -35.501 1.00 70.38 326 GLU A N 1
ATOM 2549 C CA . GLU A 1 326 ? 58.723 0.179 -35.758 1.00 70.38 326 GLU A CA 1
ATOM 2550 C C . GLU A 1 326 ? 57.636 -0.190 -34.751 1.00 70.38 326 GLU A C 1
ATOM 2552 O O . GLU A 1 326 ? 57.105 -1.301 -34.754 1.00 70.38 326 GLU A O 1
ATOM 2557 N N . ARG A 1 327 ? 57.274 0.761 -33.890 1.00 75.81 327 ARG A N 1
ATOM 2558 C CA . ARG A 1 327 ? 56.153 0.607 -32.970 1.00 75.81 327 ARG A CA 1
ATOM 2559 C C . ARG A 1 327 ? 54.896 1.191 -33.597 1.00 75.81 327 ARG A C 1
ATOM 2561 O O . ARG A 1 327 ? 54.822 2.398 -33.827 1.00 75.81 327 ARG A O 1
ATOM 2568 N N . ILE A 1 328 ? 53.902 0.339 -33.828 1.00 71.25 328 ILE A N 1
ATOM 2569 C CA . ILE A 1 328 ? 52.555 0.751 -34.233 1.00 71.25 328 ILE A CA 1
ATOM 2570 C C . ILE A 1 328 ? 51.747 1.015 -32.956 1.00 71.25 328 ILE A C 1
ATOM 2572 O O . ILE A 1 328 ? 51.378 0.093 -32.231 1.00 71.25 328 ILE A O 1
ATOM 2576 N N . ASP A 1 329 ? 51.505 2.287 -32.654 1.00 71.50 329 ASP A N 1
ATOM 2577 C CA . ASP A 1 329 ? 50.586 2.725 -31.605 1.00 71.50 329 ASP A CA 1
ATOM 2578 C C . ASP A 1 329 ? 49.188 2.858 -32.235 1.00 71.50 329 ASP A C 1
ATOM 2580 O O . ASP A 1 329 ? 48.949 3.777 -33.020 1.00 71.50 329 ASP A O 1
ATOM 2584 N N . ARG A 1 330 ? 48.270 1.947 -31.891 1.00 75.12 330 ARG A N 1
ATOM 2585 C CA . ARG A 1 330 ? 46.843 2.049 -32.238 1.00 75.12 330 ARG A CA 1
ATOM 2586 C C . ARG A 1 330 ? 46.096 2.795 -31.142 1.00 75.12 330 ARG A C 1
ATOM 2588 O O . ARG A 1 330 ? 46.157 2.402 -29.975 1.00 75.12 330 ARG A O 1
ATOM 2595 N N . GLU A 1 331 ? 45.396 3.849 -31.518 1.00 80.19 331 GLU A N 1
ATOM 2596 C CA . GLU A 1 331 ? 44.486 4.594 -30.661 1.00 80.19 331 GLU A CA 1
ATOM 2597 C C . GLU A 1 331 ? 43.058 4.369 -31.143 1.00 80.19 331 GLU A C 1
ATOM 2599 O O . GLU A 1 331 ? 42.782 4.491 -32.329 1.00 80.19 331 GLU A O 1
ATOM 2604 N N . VAL A 1 332 ? 42.163 4.019 -30.225 1.00 83.38 332 VAL A N 1
ATOM 2605 C CA . VAL A 1 332 ? 40.737 3.874 -30.512 1.00 83.38 332 VAL A CA 1
ATOM 2606 C C . VAL A 1 332 ? 40.008 4.946 -29.723 1.00 83.38 332 VAL A C 1
ATOM 2608 O O . VAL A 1 332 ? 40.173 5.030 -28.504 1.00 83.38 332 VAL A O 1
ATOM 2611 N N . LYS A 1 333 ? 39.218 5.758 -30.417 1.00 86.62 333 LYS A N 1
ATOM 2612 C CA . LYS A 1 333 ? 38.375 6.793 -29.827 1.00 86.62 333 LYS A CA 1
ATOM 2613 C C . LYS A 1 333 ? 36.921 6.407 -30.040 1.00 86.62 333 LYS A C 1
ATOM 2615 O O . LYS A 1 333 ? 36.524 6.161 -31.171 1.00 86.62 333 LYS A O 1
ATOM 2620 N N . VAL A 1 334 ? 36.139 6.354 -28.969 1.00 90.62 334 VAL A N 1
ATOM 2621 C CA . VAL A 1 334 ? 34.693 6.122 -29.030 1.00 90.62 334 VAL A CA 1
ATOM 2622 C C . VAL A 1 334 ? 33.949 7.453 -28.988 1.00 90.62 334 VAL A C 1
ATOM 2624 O O . VAL A 1 334 ? 34.267 8.330 -28.184 1.00 90.62 334 VAL A O 1
ATOM 2627 N N . THR A 1 335 ? 32.957 7.616 -29.846 1.00 90.81 335 THR A N 1
ATOM 2628 C CA . THR A 1 335 ? 32.035 8.751 -29.852 1.00 90.81 335 THR A CA 1
ATOM 2629 C C . THR A 1 335 ? 30.622 8.244 -29.623 1.00 90.81 335 THR A C 1
ATOM 2631 O O . THR A 1 335 ? 30.273 7.116 -29.967 1.00 90.81 335 THR A O 1
ATOM 2634 N N . VAL A 1 336 ? 29.809 9.074 -28.980 1.00 94.25 336 VAL A N 1
ATOM 2635 C CA . VAL A 1 336 ? 28.408 8.771 -28.711 1.00 94.25 336 VAL A CA 1
ATOM 2636 C C . VAL A 1 336 ? 27.554 9.909 -29.241 1.00 94.25 336 VAL A C 1
ATOM 2638 O O . VAL A 1 336 ? 27.775 11.071 -28.908 1.00 94.25 336 VAL A O 1
ATOM 2641 N N . ALA A 1 337 ? 26.584 9.564 -30.074 1.00 94.25 337 ALA A N 1
ATOM 2642 C CA . ALA A 1 337 ? 25.574 10.468 -30.586 1.00 94.25 337 ALA A CA 1
ATOM 2643 C C . ALA A 1 337 ? 24.206 10.090 -30.013 1.00 94.25 337 ALA A C 1
ATOM 2645 O O . ALA A 1 337 ? 23.931 8.937 -29.675 1.00 94.25 337 ALA A O 1
ATOM 2646 N N . ARG A 1 338 ? 23.336 11.088 -29.868 1.00 96.12 338 ARG A N 1
ATOM 2647 C CA . ARG A 1 338 ? 21.955 10.890 -29.428 1.00 96.12 338 ARG A CA 1
ATOM 2648 C C . ARG A 1 338 ? 21.081 10.656 -30.652 1.00 96.12 338 ARG A C 1
ATOM 2650 O O . ARG A 1 338 ? 21.055 11.494 -31.549 1.00 96.12 338 ARG A O 1
ATOM 2657 N N . ASN A 1 339 ? 20.319 9.565 -30.658 1.00 96.31 339 ASN A N 1
ATOM 2658 C CA . ASN A 1 339 ? 19.284 9.367 -31.665 1.00 96.31 339 ASN A CA 1
ATOM 2659 C C . ASN A 1 339 ? 18.030 10.148 -31.242 1.00 96.31 339 ASN A C 1
ATOM 2661 O O . ASN A 1 339 ? 17.164 9.635 -30.530 1.00 96.31 339 ASN A O 1
ATOM 2665 N N . GLU A 1 340 ? 17.951 11.421 -31.638 1.00 95.56 340 GLU A N 1
ATOM 2666 C CA . GLU A 1 340 ? 16.869 12.315 -31.201 1.00 95.56 340 GLU A CA 1
ATOM 2667 C C . GLU A 1 340 ? 15.479 11.838 -31.654 1.00 95.56 340 GLU A C 1
ATOM 2669 O O . GLU A 1 340 ? 14.505 12.022 -30.928 1.00 95.56 340 GLU A O 1
ATOM 2674 N N . GLN A 1 341 ? 15.374 11.141 -32.791 1.00 95.12 341 GLN A N 1
ATOM 2675 C CA . GLN A 1 341 ? 14.102 10.565 -33.245 1.00 95.12 341 GLN A CA 1
ATOM 2676 C C . GLN A 1 341 ? 13.620 9.448 -32.307 1.00 95.12 341 GLN A C 1
ATOM 2678 O O . GLN A 1 341 ? 12.464 9.449 -31.875 1.00 95.12 341 GLN A O 1
ATOM 2683 N N . ALA A 1 342 ? 14.501 8.513 -31.943 1.00 94.31 342 ALA A N 1
ATOM 2684 C CA . ALA A 1 342 ? 14.185 7.431 -31.014 1.00 94.31 342 ALA A CA 1
ATOM 2685 C C . ALA A 1 342 ? 13.909 7.960 -29.596 1.00 94.31 342 ALA A C 1
ATOM 2687 O O . ALA A 1 342 ? 13.009 7.470 -28.905 1.00 94.31 342 ALA A O 1
ATOM 2688 N N . ILE A 1 343 ? 14.646 8.991 -29.170 1.00 95.81 343 ILE A N 1
ATOM 2689 C CA . ILE A 1 343 ? 14.438 9.668 -27.887 1.00 95.81 343 ILE A CA 1
ATOM 2690 C C . ILE A 1 343 ? 13.069 10.345 -27.850 1.00 95.81 343 ILE A C 1
ATOM 2692 O O . ILE A 1 343 ? 12.327 10.132 -26.889 1.00 95.81 343 ILE A O 1
ATOM 2696 N N . GLU A 1 344 ? 12.702 11.113 -28.876 1.00 95.12 344 GLU A N 1
ATOM 2697 C CA . GLU A 1 344 ? 11.409 11.799 -28.917 1.00 95.12 344 GLU A CA 1
ATOM 2698 C C . GLU A 1 344 ? 10.254 10.802 -28.985 1.00 95.12 344 GLU A C 1
ATOM 2700 O O . GLU A 1 344 ? 9.295 10.898 -28.214 1.00 95.12 344 GLU A O 1
ATOM 2705 N N . ARG A 1 345 ? 10.401 9.738 -29.785 1.00 92.69 345 ARG A N 1
ATOM 2706 C CA . ARG A 1 345 ? 9.448 8.624 -29.783 1.00 92.69 345 ARG A CA 1
ATOM 2707 C C . ARG A 1 345 ? 9.287 8.045 -28.376 1.00 92.69 345 ARG A C 1
ATOM 2709 O O . ARG A 1 345 ? 8.163 7.890 -27.908 1.00 92.69 345 ARG A O 1
ATOM 2716 N N . LYS A 1 346 ? 10.378 7.792 -27.643 1.00 93.69 346 LYS A N 1
ATOM 2717 C CA . LYS A 1 346 ? 10.309 7.285 -26.260 1.00 93.69 346 LYS A CA 1
ATOM 2718 C C . LYS A 1 346 ? 9.654 8.280 -25.292 1.00 93.69 346 LYS A C 1
ATOM 2720 O O . LYS A 1 346 ? 8.937 7.859 -24.380 1.00 93.69 346 LYS A O 1
ATOM 2725 N N . LYS A 1 347 ? 9.879 9.583 -25.478 1.00 95.00 347 LYS A N 1
ATOM 2726 C CA . LYS A 1 347 ? 9.247 10.654 -24.692 1.00 95.00 347 LYS A CA 1
ATOM 2727 C C . LYS A 1 347 ? 7.738 10.721 -24.923 1.00 95.00 347 LYS A C 1
ATOM 2729 O O . LYS A 1 347 ? 7.016 10.978 -23.960 1.00 95.00 347 LYS A O 1
ATOM 2734 N N . ASN A 1 348 ? 7.254 10.435 -26.130 1.00 94.75 348 ASN A N 1
ATOM 2735 C CA . ASN A 1 348 ? 5.820 10.430 -26.441 1.00 94.75 348 ASN A CA 1
ATOM 2736 C C . ASN A 1 348 ? 5.042 9.355 -25.667 1.00 94.75 348 ASN A C 1
ATOM 2738 O O . ASN A 1 348 ? 3.939 9.625 -25.194 1.00 94.75 348 ASN A O 1
ATOM 2742 N N . TYR A 1 349 ? 5.648 8.188 -25.422 1.00 95.06 349 TYR A N 1
ATOM 2743 C CA . TYR A 1 349 ? 5.058 7.140 -24.574 1.00 95.06 349 TYR A CA 1
ATOM 2744 C C . TYR A 1 349 ? 5.231 7.384 -23.060 1.00 95.06 349 TYR A C 1
ATOM 2746 O O . TYR A 1 349 ? 4.719 6.606 -22.255 1.00 95.06 349 TYR A O 1
ATOM 2754 N N . SER A 1 350 ? 5.932 8.441 -22.632 1.00 94.88 350 SER A N 1
ATOM 2755 C CA . SER A 1 350 ? 6.161 8.700 -21.201 1.00 94.88 350 SER A CA 1
ATOM 2756 C C . SER A 1 350 ? 4.864 9.060 -20.474 1.00 94.88 350 SER A C 1
ATOM 2758 O O . SER A 1 350 ? 4.070 9.872 -20.947 1.00 94.88 350 SER A O 1
ATOM 2760 N N . GLY A 1 351 ? 4.665 8.474 -19.294 1.00 93.81 351 GLY A N 1
ATOM 2761 C CA . GLY A 1 351 ? 3.482 8.679 -18.458 1.00 93.81 351 GLY A CA 1
ATOM 2762 C C . GLY A 1 351 ? 2.217 7.930 -18.890 1.00 93.81 351 GLY A C 1
ATOM 2763 O O . GLY A 1 351 ? 1.241 7.982 -18.138 1.00 93.81 351 GLY A O 1
ATOM 2764 N N . TRP A 1 352 ? 2.221 7.226 -20.029 1.00 96.31 352 TRP A N 1
ATOM 2765 C CA . TRP A 1 352 ? 1.105 6.380 -20.465 1.00 96.31 352 TRP A CA 1
ATOM 2766 C C . TRP A 1 352 ? 1.048 5.065 -19.686 1.00 96.31 352 TRP A C 1
ATOM 2768 O O . TRP A 1 352 ? 2.057 4.388 -19.480 1.00 96.31 352 TRP A O 1
ATOM 2778 N N . ARG A 1 353 ? -0.156 4.684 -19.262 1.00 95.38 353 ARG A N 1
ATOM 2779 C CA . ARG A 1 353 ? -0.472 3.416 -18.598 1.00 95.38 353 ARG A CA 1
ATOM 2780 C C . ARG A 1 353 ? -1.835 2.923 -19.057 1.00 95.38 353 ARG A C 1
ATOM 2782 O O . ARG A 1 353 ? -2.697 3.729 -19.394 1.00 95.38 353 ARG A O 1
ATOM 2789 N N . VAL A 1 354 ? -2.037 1.609 -19.005 1.00 96.81 354 VAL A N 1
ATOM 2790 C CA . VAL A 1 354 ? -3.348 1.001 -19.246 1.00 96.81 354 VAL A CA 1
ATOM 2791 C C . VAL A 1 354 ? -3.846 0.340 -17.968 1.00 96.81 354 VAL A C 1
ATOM 2793 O O . VAL A 1 354 ? -3.118 -0.436 -17.349 1.00 96.81 354 VAL A O 1
ATOM 2796 N N . TYR A 1 355 ? -5.081 0.637 -17.578 1.00 96.88 355 TYR A N 1
ATOM 2797 C CA . TYR A 1 355 ? -5.762 -0.007 -16.455 1.00 96.88 355 TYR A CA 1
ATOM 2798 C C . TYR A 1 355 ? -6.882 -0.904 -16.968 1.00 96.88 355 TYR A C 1
ATOM 2800 O O . TYR A 1 355 ? -7.620 -0.503 -17.862 1.00 96.88 355 TYR A O 1
ATOM 2808 N N . GLY A 1 356 ? -7.010 -2.098 -16.397 1.00 96.81 356 GLY A N 1
ATOM 2809 C CA . GLY A 1 356 ? -8.091 -3.034 -16.690 1.00 96.81 356 GLY A CA 1
ATOM 2810 C C . GLY A 1 356 ? -9.153 -3.028 -15.594 1.00 96.81 356 GLY A C 1
ATOM 2811 O O . GLY A 1 356 ? -8.807 -3.000 -14.409 1.00 96.81 356 GLY A O 1
ATOM 2812 N N . SER A 1 357 ? -10.428 -3.074 -15.983 1.00 97.50 357 SER A N 1
ATOM 2813 C CA . SER A 1 357 ? -11.565 -3.262 -15.076 1.00 97.50 357 SER A CA 1
ATOM 2814 C C . SER A 1 357 ? -12.716 -4.012 -15.740 1.00 97.50 357 SER A C 1
ATOM 2816 O O . SER A 1 357 ? -13.024 -3.762 -16.899 1.00 97.50 357 SER A O 1
ATOM 2818 N N . ASN A 1 358 ? -13.408 -4.879 -15.004 1.00 97.25 358 ASN A N 1
ATOM 2819 C CA . ASN A 1 358 ? -14.678 -5.486 -15.430 1.00 97.25 358 ASN A CA 1
ATOM 2820 C C . ASN A 1 358 ? -15.923 -4.712 -14.942 1.00 97.25 358 ASN A C 1
ATOM 2822 O O . ASN A 1 358 ? -17.044 -5.194 -15.104 1.00 97.25 358 ASN A O 1
ATOM 2826 N N . GLN A 1 359 ? -15.759 -3.530 -14.336 1.00 95.00 359 GLN A N 1
ATOM 2827 C CA . GLN A 1 359 ? -16.886 -2.668 -13.982 1.00 95.00 359 GLN A CA 1
ATOM 2828 C C . GLN A 1 359 ? -17.456 -2.005 -15.244 1.00 95.00 359 GLN A C 1
ATOM 2830 O O . GLN A 1 359 ? -16.735 -1.326 -15.978 1.00 95.00 359 GLN A O 1
ATOM 2835 N N . LYS A 1 360 ? -18.755 -2.219 -15.500 1.00 87.06 360 LYS A N 1
ATOM 2836 C CA . LYS A 1 360 ? -19.447 -1.726 -16.706 1.00 87.06 360 LYS A CA 1
ATOM 2837 C C . LYS A 1 360 ? -19.593 -0.203 -16.731 1.00 87.06 360 LYS A C 1
ATOM 2839 O O . LYS A 1 360 ? -19.389 0.410 -17.773 1.00 87.06 360 LYS A O 1
ATOM 2844 N N . GLU A 1 361 ? -19.944 0.374 -15.586 1.00 87.00 361 GLU A N 1
ATOM 2845 C CA . GLU A 1 361 ? -20.212 1.801 -15.384 1.00 87.00 361 GLU A CA 1
ATOM 2846 C C . GLU A 1 361 ? -19.133 2.372 -14.457 1.00 87.00 361 GLU A C 1
ATOM 2848 O O . GLU A 1 361 ? -19.349 2.556 -13.262 1.00 87.00 361 GLU A O 1
ATOM 2853 N N . LEU A 1 362 ? -17.919 2.525 -14.980 1.00 92.12 362 LEU A N 1
ATOM 2854 C CA . LEU A 1 362 ? -16.834 3.220 -14.290 1.00 92.12 362 LEU A CA 1
ATOM 2855 C C . LEU A 1 362 ? -16.284 4.266 -15.253 1.00 92.12 362 LEU A C 1
ATOM 2857 O O . LEU A 1 362 ? -15.773 3.926 -16.318 1.00 92.12 362 LEU A O 1
ATOM 2861 N N . GLU A 1 363 ? -16.429 5.538 -14.899 1.00 93.69 363 GLU A N 1
ATOM 2862 C CA . GLU A 1 363 ? -15.935 6.627 -15.740 1.00 93.69 363 GLU A CA 1
ATOM 2863 C C . GLU A 1 363 ? -14.404 6.713 -15.683 1.00 93.69 363 GLU A C 1
ATOM 2865 O O . GLU A 1 363 ? -13.776 6.344 -14.682 1.00 93.69 363 GLU A O 1
ATOM 2870 N N . LEU A 1 364 ? -13.780 7.281 -16.723 1.00 94.06 364 LEU A N 1
ATOM 2871 C CA . LEU A 1 364 ? -12.330 7.498 -16.757 1.00 94.06 364 LEU A CA 1
ATOM 2872 C C . LEU A 1 364 ? -11.849 8.267 -15.520 1.00 94.06 364 LEU A C 1
ATOM 2874 O O . LEU A 1 364 ? -10.868 7.881 -14.877 1.00 94.06 364 LEU A O 1
ATOM 2878 N N . ARG A 1 365 ? -12.564 9.337 -15.154 1.00 93.12 365 ARG A N 1
ATOM 2879 C CA . ARG A 1 365 ? -12.267 10.140 -13.964 1.00 93.12 365 ARG A CA 1
ATOM 2880 C C . ARG A 1 365 ? -12.261 9.285 -12.701 1.00 93.12 365 ARG A C 1
ATOM 2882 O O . ARG A 1 365 ? -11.340 9.400 -11.893 1.00 93.12 365 ARG A O 1
ATOM 2889 N N . GLU A 1 366 ? -13.258 8.427 -12.525 1.00 91.12 366 GLU A N 1
ATOM 2890 C CA . GLU A 1 366 ? -13.355 7.558 -11.355 1.00 91.12 366 GLU A CA 1
ATOM 2891 C C . GLU A 1 366 ? -12.256 6.500 -11.335 1.00 91.12 366 GLU A C 1
ATOM 2893 O O . GLU A 1 366 ? -11.678 6.264 -10.274 1.00 91.12 366 GLU A O 1
ATOM 2898 N N . ALA A 1 367 ? -11.904 5.907 -12.478 1.00 92.62 367 ALA A N 1
ATOM 2899 C CA . ALA A 1 367 ? -10.793 4.962 -12.579 1.00 92.62 367 ALA A CA 1
ATOM 2900 C C . ALA A 1 367 ? -9.455 5.621 -12.190 1.00 92.62 367 ALA A C 1
ATOM 2902 O O . ALA A 1 367 ? -8.702 5.088 -11.368 1.00 92.62 367 ALA A O 1
ATOM 2903 N N . VAL A 1 368 ? -9.183 6.823 -12.712 1.00 91.94 368 VAL A N 1
ATOM 2904 C CA . VAL A 1 368 ? -7.963 7.587 -12.407 1.00 91.94 368 VAL A CA 1
ATOM 2905 C C . VAL A 1 368 ? -7.899 7.980 -10.931 1.00 91.94 368 VAL A C 1
ATOM 2907 O O . VAL A 1 368 ? -6.857 7.795 -10.296 1.00 91.94 368 VAL A O 1
ATOM 2910 N N . LEU A 1 369 ? -8.993 8.501 -10.364 1.00 88.88 369 LEU A N 1
ATOM 2911 C CA . LEU A 1 369 ? -9.044 8.889 -8.951 1.00 88.88 369 LEU A CA 1
ATOM 2912 C C . LEU A 1 369 ? -8.948 7.669 -8.031 1.00 88.88 369 LEU A C 1
ATOM 2914 O O . LEU A 1 369 ? -8.147 7.681 -7.100 1.00 88.88 369 LEU A O 1
ATOM 2918 N N . SER A 1 370 ? -9.664 6.585 -8.346 1.00 86.12 370 SER A N 1
ATOM 2919 C CA . SER A 1 370 ? -9.616 5.334 -7.583 1.00 86.12 370 SER A CA 1
ATOM 2920 C C . SER A 1 370 ? -8.200 4.783 -7.512 1.00 86.12 370 SER A C 1
ATOM 2922 O O . SER A 1 370 ? -7.781 4.341 -6.446 1.00 86.12 370 SER A O 1
ATOM 2924 N N . TYR A 1 371 ? -7.434 4.824 -8.604 1.00 80.69 371 TYR A N 1
ATOM 2925 C CA . TYR A 1 371 ? -6.050 4.358 -8.587 1.00 80.69 371 TYR A CA 1
ATOM 2926 C C . TYR A 1 371 ? -5.093 5.356 -7.915 1.00 80.69 371 TYR A C 1
ATOM 2928 O O . TYR A 1 371 ? -4.237 4.947 -7.136 1.00 80.69 371 TYR A O 1
ATOM 2936 N N . ARG A 1 372 ? -5.252 6.672 -8.123 1.00 75.62 372 ARG A N 1
ATOM 2937 C CA . ARG A 1 372 ? -4.432 7.678 -7.416 1.00 75.62 372 ARG A CA 1
ATOM 2938 C C . ARG A 1 372 ? -4.632 7.648 -5.904 1.00 75.62 372 ARG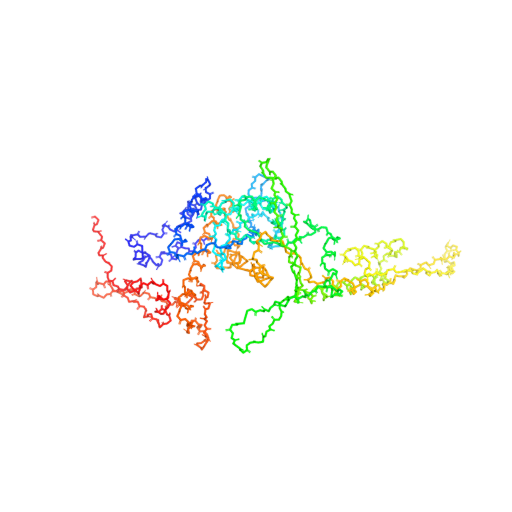 A C 1
ATOM 2940 O O . ARG A 1 372 ? -3.683 7.896 -5.172 1.00 75.62 372 ARG A O 1
ATOM 2947 N N . GLU A 1 373 ? -5.825 7.306 -5.433 1.00 68.19 373 GLU A N 1
ATOM 2948 C CA . GLU A 1 373 ? -6.135 7.103 -4.015 1.00 68.19 373 GLU A CA 1
ATOM 2949 C C . GLU A 1 373 ? -5.550 5.802 -3.433 1.00 68.19 373 GLU A C 1
ATOM 2951 O O . GLU A 1 373 ? -5.763 5.504 -2.258 1.00 68.19 373 GLU A O 1
ATOM 2956 N N . GLN A 1 374 ? -4.752 5.035 -4.193 1.00 61.59 374 GLN A N 1
ATOM 2957 C CA . GLN A 1 374 ? -4.021 3.880 -3.659 1.00 61.59 374 GLN A CA 1
ATOM 2958 C C . GLN A 1 374 ? -3.076 4.257 -2.500 1.00 61.59 374 GLN A C 1
ATOM 2960 O O . GLN A 1 374 ? -2.794 3.401 -1.669 1.00 61.59 374 GLN A O 1
ATOM 2965 N N . TYR A 1 375 ? -2.705 5.531 -2.319 1.00 60.91 375 TYR A N 1
ATOM 2966 C CA . TYR A 1 375 ? -1.973 5.972 -1.120 1.00 60.91 375 TYR A CA 1
ATOM 2967 C C . TYR A 1 375 ? -2.698 5.662 0.207 1.00 60.91 375 TYR A C 1
ATOM 2969 O O . TYR A 1 375 ? -2.059 5.644 1.255 1.00 60.91 375 TYR A O 1
ATOM 2977 N N . GLN A 1 376 ? -4.016 5.413 0.214 1.00 70.81 376 GLN A N 1
ATOM 2978 C CA . GLN A 1 376 ? -4.741 5.107 1.456 1.00 70.81 376 GLN A CA 1
ATOM 2979 C C . GLN A 1 376 ? -4.258 3.806 2.111 1.00 70.81 376 GLN A C 1
ATOM 2981 O O . GLN A 1 376 ? -4.101 3.753 3.331 1.00 70.81 376 GLN A O 1
ATOM 2986 N N . ILE A 1 377 ? -3.972 2.760 1.322 1.00 79.75 377 ILE A N 1
ATOM 2987 C CA . ILE A 1 377 ? -3.394 1.529 1.883 1.00 79.75 377 ILE A CA 1
ATOM 2988 C C . ILE A 1 377 ? -1.926 1.734 2.274 1.00 79.75 377 ILE A C 1
ATOM 2990 O O . ILE A 1 377 ? -1.492 1.219 3.305 1.00 79.75 377 ILE A O 1
ATOM 2994 N N . GLU A 1 378 ? -1.194 2.569 1.531 1.00 84.38 378 GLU A N 1
ATOM 2995 C CA . GLU A 1 378 ? 0.167 2.974 1.894 1.00 84.38 378 GLU A CA 1
ATOM 2996 C C . GLU A 1 378 ? 0.195 3.726 3.231 1.00 84.38 378 GLU A C 1
ATOM 2998 O O . GLU A 1 378 ? 1.123 3.537 4.012 1.00 84.38 378 GLU A O 1
ATOM 3003 N N . HIS A 1 379 ? -0.833 4.523 3.547 1.00 84.81 379 HIS A N 1
ATOM 3004 C CA . HIS A 1 379 ? -0.961 5.201 4.839 1.00 84.81 379 HIS A CA 1
ATOM 3005 C C . HIS A 1 379 ? -1.138 4.206 5.989 1.00 84.81 379 HIS A C 1
ATOM 3007 O O . HIS A 1 379 ? -0.470 4.326 7.014 1.00 84.81 379 HIS A O 1
ATOM 3013 N N . SER A 1 380 ? -1.965 3.173 5.811 1.00 87.38 380 SER A N 1
ATOM 3014 C CA . SER A 1 380 ? -2.126 2.096 6.800 1.00 87.38 380 SER A CA 1
ATOM 3015 C C . SER A 1 380 ? -0.840 1.287 6.990 1.00 87.38 380 SER A C 1
ATOM 3017 O O . SER A 1 380 ? -0.438 1.024 8.125 1.00 87.38 380 SER A O 1
ATOM 3019 N N . ILE A 1 381 ? -0.136 0.966 5.901 1.00 89.00 381 ILE A N 1
ATOM 3020 C CA . ILE A 1 381 ? 1.187 0.321 5.942 1.00 89.00 381 ILE A CA 1
ATOM 3021 C C . ILE A 1 381 ? 2.216 1.224 6.637 1.00 89.00 381 ILE A C 1
ATOM 3023 O O . ILE A 1 381 ? 3.016 0.756 7.450 1.00 89.00 381 ILE A O 1
ATOM 3027 N N . SER A 1 382 ? 2.183 2.524 6.350 1.00 89.69 382 SER A N 1
ATOM 3028 C CA . SER A 1 382 ? 3.052 3.528 6.959 1.00 89.69 382 SER A CA 1
ATOM 3029 C C . SER A 1 382 ? 2.784 3.668 8.454 1.00 89.69 382 SER A C 1
ATOM 3031 O O . SER A 1 382 ? 3.730 3.702 9.234 1.00 89.69 382 SER A O 1
ATOM 3033 N N . ARG A 1 383 ? 1.519 3.661 8.895 1.00 91.31 383 ARG A N 1
ATOM 3034 C CA . ARG A 1 383 ? 1.159 3.627 10.323 1.00 91.31 383 ARG A CA 1
ATOM 3035 C C . ARG A 1 383 ? 1.696 2.382 11.007 1.00 91.31 383 ARG A C 1
ATOM 3037 O O . ARG A 1 383 ? 2.305 2.504 12.066 1.00 91.31 383 ARG A O 1
ATOM 3044 N N . LEU A 1 384 ? 1.491 1.220 10.387 1.00 92.06 384 LEU A N 1
ATOM 3045 C CA . LEU A 1 384 ? 1.934 -0.071 10.904 1.00 92.06 384 LEU A CA 1
ATOM 3046 C C . LEU A 1 384 ? 3.454 -0.095 11.125 1.00 92.06 384 LEU A C 1
ATOM 3048 O O . LEU A 1 384 ? 3.920 -0.451 12.205 1.00 92.06 384 LEU A O 1
ATOM 3052 N N . LYS A 1 385 ? 4.229 0.330 10.122 1.00 89.44 385 LYS A N 1
ATOM 3053 C CA . LYS A 1 385 ? 5.701 0.355 10.177 1.00 89.44 385 LYS A CA 1
ATOM 3054 C C . LYS A 1 385 ? 6.285 1.552 10.924 1.00 89.44 385 LYS A C 1
ATOM 3056 O O . LYS A 1 385 ? 7.409 1.490 11.415 1.00 89.44 385 LYS A O 1
ATOM 3061 N N . GLY A 1 386 ? 5.559 2.660 10.950 1.00 86.00 386 GLY A N 1
ATOM 3062 C CA . GLY A 1 386 ? 6.032 3.947 11.428 1.00 86.00 386 GLY A CA 1
ATOM 3063 C C . GLY A 1 386 ? 6.257 3.975 12.933 1.00 86.00 386 GLY A C 1
ATOM 3064 O O . GLY A 1 386 ? 5.809 3.110 13.679 1.00 86.00 386 GLY A O 1
ATOM 3065 N N . ARG A 1 387 ? 6.913 5.038 13.409 1.00 82.81 387 ARG A N 1
ATOM 3066 C CA . ARG A 1 387 ? 7.343 5.174 14.814 1.00 82.81 387 ARG A CA 1
ATOM 3067 C C . ARG A 1 387 ? 6.221 5.068 15.852 1.00 82.81 387 ARG A C 1
ATOM 3069 O O . ARG A 1 387 ? 6.517 4.798 17.007 1.00 82.81 387 ARG A O 1
ATOM 3076 N N . ARG A 1 388 ? 4.969 5.352 15.475 1.00 82.75 388 ARG A N 1
ATOM 3077 C CA . ARG A 1 388 ? 3.831 5.383 16.408 1.00 82.75 388 ARG A CA 1
ATOM 3078 C C . ARG A 1 388 ? 3.383 3.979 16.820 1.00 82.75 388 ARG A C 1
ATOM 3080 O O . ARG A 1 388 ? 3.203 3.759 18.009 1.00 82.75 388 ARG A O 1
ATOM 3087 N N . LEU A 1 389 ? 3.227 3.055 15.865 1.00 88.88 389 LEU A N 1
ATOM 3088 C CA . LEU A 1 389 ? 2.898 1.651 16.160 1.00 88.88 389 LEU A CA 1
ATOM 3089 C C . LEU A 1 389 ? 4.145 0.772 16.276 1.00 88.88 389 LEU A C 1
ATOM 3091 O O . LEU A 1 389 ? 4.134 -0.211 17.006 1.00 88.88 389 LEU A O 1
ATOM 3095 N N . GLY A 1 390 ? 5.239 1.160 15.619 1.00 86.12 390 GLY A N 1
ATOM 3096 C CA . GLY A 1 390 ? 6.573 0.663 15.929 1.00 86.12 390 GLY A CA 1
ATOM 3097 C C . GLY A 1 390 ? 6.808 -0.801 15.574 1.00 86.12 390 GLY A C 1
ATOM 3098 O O . GLY A 1 390 ? 7.546 -1.469 16.290 1.00 86.12 390 GLY A O 1
ATOM 3099 N N . LEU A 1 391 ? 6.237 -1.306 14.472 1.00 89.81 391 LEU A N 1
ATOM 3100 C CA . LEU A 1 391 ? 6.536 -2.669 14.007 1.00 89.81 391 LEU A CA 1
ATOM 3101 C C . LEU A 1 391 ? 8.038 -2.874 13.713 1.00 89.81 391 LEU A C 1
ATOM 3103 O O . LEU A 1 391 ? 8.529 -4.001 13.761 1.00 89.81 391 LEU A O 1
ATOM 3107 N N . GLN A 1 392 ? 8.768 -1.795 13.404 1.00 84.69 392 GLN A N 1
ATOM 3108 C CA . GLN A 1 392 ? 10.194 -1.820 13.078 1.00 84.69 392 GLN A CA 1
ATOM 3109 C C . GLN A 1 392 ? 11.040 -1.017 14.078 1.00 84.69 392 GLN A C 1
ATOM 3111 O O . GLN A 1 392 ? 10.655 0.102 14.433 1.00 84.69 392 GLN A O 1
ATOM 3116 N N . PRO A 1 393 ? 12.245 -1.503 14.439 1.00 81.62 393 PRO A N 1
ATOM 3117 C CA . PRO A 1 393 ? 12.800 -2.841 14.166 1.00 81.62 393 PRO A CA 1
ATOM 3118 C C . PRO A 1 393 ? 12.170 -3.948 15.036 1.00 81.62 393 PRO A C 1
ATOM 3120 O O . PRO A 1 393 ? 11.814 -3.708 16.188 1.00 81.62 393 PRO A O 1
ATOM 3123 N N . MET A 1 394 ? 12.088 -5.176 14.508 1.00 87.88 394 MET A N 1
ATOM 3124 C CA . MET A 1 394 ? 11.506 -6.324 15.215 1.00 87.88 394 MET A CA 1
ATOM 3125 C C . MET A 1 394 ? 12.580 -7.243 15.811 1.00 87.88 394 MET A C 1
ATOM 3127 O O . MET A 1 394 ? 13.404 -7.798 15.087 1.00 87.88 394 MET A O 1
ATOM 3131 N N . TYR A 1 395 ? 12.552 -7.421 17.134 1.00 88.38 395 TYR A N 1
ATOM 3132 C CA . TYR A 1 395 ? 13.522 -8.244 17.880 1.00 88.38 395 TYR A CA 1
ATOM 3133 C C . TYR A 1 395 ? 12.944 -9.566 18.406 1.00 88.38 395 TYR A C 1
ATOM 3135 O O . TYR A 1 395 ? 13.644 -10.325 19.081 1.00 88.38 395 TYR A O 1
ATOM 3143 N N . LEU A 1 396 ? 11.664 -9.837 18.128 1.00 90.12 396 LEU A N 1
ATOM 3144 C CA . LEU A 1 396 ? 11.009 -11.085 18.511 1.00 90.12 396 LEU A CA 1
ATOM 3145 C C . LEU A 1 396 ? 11.661 -12.265 17.784 1.00 90.12 396 LEU A C 1
ATOM 3147 O O . LEU A 1 396 ? 11.886 -12.212 16.579 1.00 90.12 396 LEU A O 1
ATOM 3151 N N . GLN A 1 397 ? 11.951 -13.322 18.541 1.00 87.81 397 GLN A N 1
ATOM 3152 C CA . GLN A 1 397 ? 12.664 -14.506 18.048 1.00 87.81 397 GLN A CA 1
ATOM 3153 C C . GLN A 1 397 ? 11.722 -15.634 17.606 1.00 87.81 397 GLN A C 1
ATOM 3155 O O . GLN A 1 397 ? 12.089 -16.435 16.758 1.00 87.81 397 GLN A O 1
ATOM 3160 N N . LYS A 1 398 ? 10.513 -15.703 18.181 1.00 92.00 398 LYS A N 1
ATOM 3161 C CA . LYS A 1 398 ? 9.502 -16.719 17.852 1.00 92.00 398 LYS A CA 1
ATOM 3162 C C . LYS A 1 398 ? 8.573 -16.222 16.749 1.00 92.00 398 LYS A C 1
ATOM 3164 O O . LYS A 1 398 ? 7.992 -15.143 16.893 1.00 92.00 398 LYS A O 1
ATOM 3169 N N . GLU A 1 399 ? 8.399 -17.014 15.699 1.00 93.81 399 GLU A N 1
ATOM 3170 C CA . GLU A 1 399 ? 7.611 -16.657 14.512 1.00 93.81 399 GLU A CA 1
ATOM 3171 C C . GLU A 1 399 ? 6.123 -16.444 14.822 1.00 93.81 399 GLU A C 1
ATOM 3173 O O . GLU A 1 399 ? 5.488 -15.541 14.270 1.00 93.81 399 GLU A O 1
ATOM 3178 N N . GLU A 1 400 ? 5.572 -17.190 15.780 1.00 94.88 400 GLU A N 1
ATOM 3179 C CA . GLU A 1 400 ? 4.194 -17.004 16.233 1.00 94.88 400 GLU A CA 1
ATOM 3180 C C . GLU A 1 400 ? 4.046 -15.640 16.907 1.00 94.88 400 GLU A C 1
ATOM 3182 O O . GLU A 1 400 ? 3.107 -14.903 16.632 1.00 94.88 400 GLU A O 1
ATOM 3187 N N . ARG A 1 401 ? 5.014 -15.227 17.734 1.00 94.88 401 ARG A N 1
ATOM 3188 C CA . ARG A 1 401 ? 4.972 -13.904 18.378 1.00 94.88 401 ARG A CA 1
ATOM 3189 C C . ARG A 1 401 ? 5.140 -12.772 17.365 1.00 94.88 401 ARG A C 1
ATOM 3191 O O . ARG A 1 401 ? 4.517 -11.729 17.533 1.00 94.88 401 ARG A O 1
ATOM 3198 N N . ILE A 1 402 ? 5.939 -12.977 16.316 1.00 95.12 402 ILE A N 1
ATOM 3199 C CA . ILE A 1 402 ? 6.062 -12.042 15.184 1.00 95.12 402 ILE A CA 1
ATOM 3200 C C . ILE A 1 402 ? 4.703 -11.855 14.503 1.00 95.12 402 ILE A C 1
ATOM 3202 O O . ILE A 1 402 ? 4.231 -10.726 14.358 1.00 95.12 402 ILE A O 1
ATOM 3206 N N . THR A 1 403 ? 4.049 -12.961 14.149 1.00 96.75 403 THR A N 1
ATOM 3207 C CA . THR A 1 403 ? 2.719 -12.962 13.525 1.00 96.75 403 THR A CA 1
ATOM 3208 C C . THR A 1 403 ? 1.685 -12.289 14.426 1.00 96.75 403 THR A C 1
ATOM 3210 O O . THR A 1 403 ? 0.985 -11.371 14.001 1.00 96.75 403 THR A O 1
ATOM 3213 N N . GLY A 1 404 ? 1.654 -12.668 15.705 1.00 96.81 404 GLY A N 1
ATOM 3214 C CA . GLY A 1 404 ? 0.775 -12.080 16.707 1.00 96.81 404 GLY A CA 1
ATOM 3215 C C . GLY A 1 404 ? 0.981 -10.578 16.894 1.00 96.81 404 GLY A C 1
ATOM 3216 O O . GLY A 1 404 ? 0.004 -9.851 17.066 1.00 96.81 404 GLY A O 1
ATOM 3217 N N . LEU A 1 405 ? 2.227 -10.090 16.835 1.00 95.88 405 LEU A N 1
ATOM 3218 C CA . LEU A 1 405 ? 2.525 -8.657 16.926 1.00 95.88 405 LEU A CA 1
ATOM 3219 C C . LEU A 1 405 ? 1.975 -7.909 15.715 1.00 95.88 405 LEU A C 1
ATOM 3221 O O . LEU A 1 405 ? 1.364 -6.856 15.879 1.00 95.88 405 LEU A O 1
ATOM 3225 N N . ILE A 1 406 ? 2.159 -8.454 14.511 1.00 96.50 406 ILE A N 1
ATOM 3226 C CA . ILE A 1 406 ? 1.602 -7.866 13.288 1.00 96.50 406 ILE A CA 1
ATOM 3227 C C . ILE A 1 406 ? 0.076 -7.784 13.405 1.00 96.50 406 ILE A C 1
ATOM 3229 O O . ILE A 1 406 ? -0.485 -6.704 13.225 1.00 96.50 406 ILE A O 1
ATOM 3233 N N . HIS A 1 407 ? -0.584 -8.876 13.796 1.00 97.38 407 HIS A N 1
ATOM 3234 C CA . HIS A 1 407 ? -2.029 -8.914 14.025 1.00 97.38 407 HIS A CA 1
ATOM 3235 C C . HIS A 1 407 ? -2.477 -7.870 15.062 1.00 97.38 407 HIS A C 1
ATOM 3237 O O . HIS A 1 407 ? -3.357 -7.055 14.777 1.00 97.38 407 HIS A O 1
ATOM 3243 N N . LEU A 1 408 ? -1.819 -7.799 16.223 1.00 96.31 408 LEU A N 1
ATOM 3244 C CA . LEU A 1 408 ? -2.111 -6.798 17.252 1.00 96.31 408 LEU A CA 1
ATOM 3245 C C . LEU A 1 408 ? -2.000 -5.365 16.712 1.00 96.31 408 LEU A C 1
ATOM 3247 O O . LEU A 1 408 ? -2.914 -4.562 16.892 1.00 96.31 408 LEU A O 1
ATOM 3251 N N . LEU A 1 409 ? -0.908 -5.037 16.018 1.00 96.12 409 LEU A N 1
ATOM 3252 C CA . LEU A 1 409 ? -0.698 -3.687 15.499 1.00 96.12 409 LEU A CA 1
ATOM 3253 C C . LEU A 1 409 ? -1.665 -3.342 14.360 1.00 96.12 409 LEU A C 1
ATOM 3255 O O . LEU A 1 409 ? -2.044 -2.180 14.229 1.00 96.12 409 LEU A O 1
ATOM 3259 N N . THR A 1 410 ? -2.136 -4.316 13.575 1.00 95.94 410 THR A N 1
ATOM 3260 C CA . THR A 1 410 ? -3.210 -4.067 12.596 1.00 95.94 410 THR A CA 1
ATOM 3261 C C . THR A 1 410 ? -4.553 -3.739 13.250 1.00 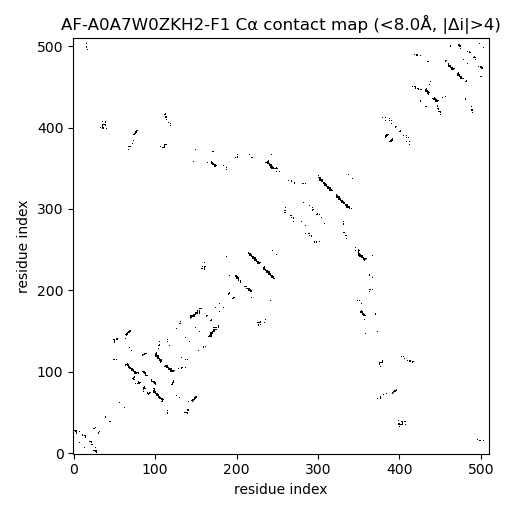95.94 410 THR A C 1
ATOM 3263 O O . THR A 1 410 ? -5.287 -2.903 12.719 1.00 95.94 410 THR A O 1
ATOM 3266 N N . LEU A 1 411 ? -4.842 -4.274 14.445 1.00 96.56 411 LEU A N 1
ATOM 3267 C CA . LEU A 1 411 ? -5.979 -3.810 15.250 1.00 96.56 411 LEU A CA 1
ATOM 3268 C C . LEU A 1 411 ? -5.783 -2.357 15.692 1.00 96.56 411 LEU A C 1
ATOM 3270 O O . LEU A 1 411 ? -6.716 -1.565 15.618 1.00 96.56 411 LEU A O 1
ATOM 3274 N N . CYS A 1 412 ? -4.565 -1.958 16.065 1.00 95.75 412 CYS A N 1
ATOM 3275 C CA . CYS A 1 412 ? -4.281 -0.555 16.368 1.00 95.75 412 CYS A CA 1
ATOM 3276 C C . CYS A 1 412 ? -4.463 0.353 15.139 1.00 95.75 412 CYS A C 1
ATOM 3278 O O . CYS A 1 412 ? -5.044 1.428 15.263 1.00 95.75 412 CYS A O 1
ATOM 3280 N N . VAL A 1 413 ? -4.024 -0.070 13.943 1.00 95.50 413 VAL A N 1
ATOM 3281 C CA . VAL A 1 413 ? -4.281 0.677 12.693 1.00 95.50 413 VAL A CA 1
ATOM 3282 C C . VAL A 1 413 ? -5.783 0.860 12.486 1.00 95.50 413 VAL A C 1
ATOM 3284 O O . VAL A 1 413 ? -6.223 1.969 12.183 1.00 95.50 413 VAL A O 1
ATOM 3287 N N . ARG A 1 414 ? -6.572 -0.199 12.694 1.00 95.12 414 ARG A N 1
ATOM 3288 C CA . ARG A 1 414 ? -8.033 -0.145 12.612 1.00 95.12 414 ARG A CA 1
ATOM 3289 C C . ARG A 1 414 ? -8.620 0.899 13.559 1.00 95.12 414 ARG A C 1
ATOM 3291 O O . ARG A 1 414 ? -9.363 1.757 13.088 1.00 95.12 414 ARG A O 1
ATOM 3298 N N . GLU A 1 415 ? -8.253 0.886 14.838 1.00 94.38 415 GLU A N 1
ATOM 3299 C CA . GLU A 1 415 ? -8.736 1.876 15.813 1.00 94.38 415 GLU A CA 1
ATOM 3300 C C . GLU A 1 415 ? -8.406 3.315 15.385 1.00 94.38 415 GLU A C 1
ATOM 3302 O O . GLU A 1 415 ? -9.276 4.185 15.403 1.00 94.38 415 GLU A O 1
ATOM 3307 N N . LEU A 1 416 ? -7.186 3.566 14.892 1.00 94.94 416 LEU A N 1
ATOM 3308 C CA . LEU A 1 416 ? -6.806 4.885 14.373 1.00 94.94 416 LEU A CA 1
ATOM 3309 C C . LEU A 1 416 ? -7.658 5.289 13.156 1.00 94.94 416 LEU A C 1
ATOM 3311 O O . LEU A 1 416 ? -8.111 6.429 13.068 1.00 94.94 416 LEU A O 1
ATOM 3315 N N . THR A 1 417 ? -7.915 4.371 12.221 1.00 93.81 417 THR A N 1
ATOM 3316 C CA . THR A 1 417 ? -8.760 4.666 11.048 1.00 93.81 417 THR A CA 1
ATOM 3317 C C . THR A 1 417 ? -10.224 4.910 11.422 1.00 93.81 417 THR A C 1
ATOM 3319 O O . THR A 1 417 ? -10.864 5.784 10.836 1.00 93.81 417 THR A O 1
ATOM 3322 N N . LEU A 1 418 ? -10.751 4.205 12.429 1.00 94.19 418 LEU A N 1
ATOM 3323 C CA . LEU A 1 418 ? -12.109 4.417 12.932 1.00 94.19 418 LEU A CA 1
ATOM 3324 C C . LEU A 1 418 ? -12.239 5.755 13.661 1.00 94.19 418 LEU A C 1
ATOM 3326 O O . LEU A 1 418 ? -13.211 6.473 13.430 1.00 94.19 418 LEU A O 1
ATOM 3330 N N . LEU A 1 419 ? -11.242 6.132 14.467 1.00 94.94 419 LEU A N 1
ATOM 3331 C CA . LEU A 1 419 ? -11.200 7.433 15.137 1.00 94.94 419 LEU A CA 1
ATOM 3332 C C . LEU A 1 419 ? -11.289 8.581 14.121 1.00 94.94 419 LEU A C 1
ATOM 3334 O O . LEU A 1 419 ? -12.088 9.506 14.275 1.00 94.94 419 LEU A O 1
ATOM 3338 N N . GLU A 1 420 ? -10.509 8.494 13.041 1.00 94.75 420 GLU A N 1
ATOM 3339 C CA . GLU A 1 420 ? -10.576 9.454 11.939 1.00 94.75 420 GLU A CA 1
ATOM 3340 C C . GLU A 1 420 ? -11.934 9.449 11.254 1.00 94.75 420 GLU A C 1
ATOM 3342 O O . GLU A 1 420 ? -12.489 10.515 10.998 1.00 94.75 420 GLU A O 1
ATOM 3347 N N . PHE A 1 421 ? -12.459 8.266 10.939 1.00 94.12 421 PHE A N 1
ATOM 3348 C CA . PHE A 1 421 ? -13.732 8.127 10.251 1.00 94.12 421 PHE A CA 1
ATOM 3349 C C . PHE A 1 421 ? -14.870 8.789 11.024 1.00 94.12 421 PHE A C 1
ATOM 3351 O O . PHE A 1 421 ? -15.600 9.588 10.442 1.00 94.12 421 PHE A O 1
ATOM 3358 N N . VAL A 1 422 ? -14.990 8.511 12.324 1.00 95.06 422 VAL A N 1
ATOM 3359 C CA . VAL A 1 422 ? -16.064 9.057 13.163 1.00 95.06 422 VAL A CA 1
ATOM 3360 C C . VAL A 1 422 ? -16.005 10.583 13.178 1.00 95.06 422 VAL A C 1
ATOM 3362 O O . VAL A 1 422 ? -16.976 11.234 12.795 1.00 95.06 422 VAL A O 1
ATOM 3365 N N . VAL A 1 423 ? -14.848 11.164 13.514 1.00 96.00 423 VAL A N 1
ATOM 3366 C CA . VAL A 1 423 ? -14.703 12.626 13.598 1.00 96.00 423 VAL A CA 1
ATOM 3367 C C . VAL A 1 423 ? -14.927 13.293 12.242 1.00 96.00 423 VAL A C 1
ATOM 3369 O O . VAL A 1 423 ? -15.643 14.289 12.150 1.00 96.00 423 VAL A O 1
ATOM 3372 N N . ARG A 1 424 ? -14.345 12.748 11.167 1.00 94.75 424 ARG A N 1
ATOM 3373 C CA . ARG A 1 424 ? -14.469 13.315 9.814 1.00 94.75 424 ARG A CA 1
ATOM 3374 C C . ARG A 1 424 ? -15.895 13.233 9.290 1.00 94.75 424 ARG A C 1
ATOM 3376 O O . ARG A 1 424 ? -16.352 14.177 8.651 1.00 94.75 424 ARG A O 1
ATOM 3383 N N . ARG A 1 425 ? -16.598 12.133 9.566 1.00 93.31 425 ARG A N 1
ATOM 3384 C CA . ARG A 1 425 ? -17.997 11.957 9.176 1.00 93.31 425 ARG A CA 1
ATOM 3385 C C . ARG A 1 425 ? -18.890 12.981 9.864 1.00 93.31 425 ARG A C 1
ATOM 3387 O O . ARG A 1 425 ? -19.705 13.601 9.190 1.00 93.31 425 ARG A O 1
ATOM 3394 N N . GLU A 1 426 ? -18.732 13.182 11.169 1.00 95.12 426 GLU A N 1
ATOM 3395 C CA . GLU A 1 426 ? -19.557 14.148 11.900 1.00 95.12 426 GLU A CA 1
ATOM 3396 C C . GLU A 1 426 ? -19.246 15.600 11.502 1.00 95.12 426 GLU A C 1
ATOM 3398 O O . GLU A 1 426 ? -20.173 16.383 11.300 1.00 95.12 426 GLU A O 1
ATOM 3403 N N . LEU A 1 427 ? -17.975 15.949 11.259 1.00 95.31 427 LEU A N 1
ATOM 3404 C CA . LEU A 1 427 ? -17.612 17.256 10.690 1.00 95.31 427 LEU A CA 1
ATOM 3405 C C . LEU A 1 427 ? -18.237 17.476 9.304 1.00 95.31 427 LEU A C 1
ATOM 3407 O O . LEU A 1 427 ? -18.774 18.548 9.035 1.00 95.31 427 LEU A O 1
ATOM 3411 N N . ALA A 1 428 ? -18.198 16.460 8.434 1.00 93.19 428 ALA A N 1
ATOM 3412 C CA . ALA A 1 428 ? -18.777 16.538 7.096 1.00 93.19 428 ALA A CA 1
ATOM 3413 C C . ALA A 1 428 ? -20.304 16.705 7.135 1.00 93.19 428 ALA A C 1
ATOM 3415 O O . ALA A 1 428 ? -20.830 17.557 6.423 1.00 93.19 428 ALA A O 1
ATOM 3416 N N . LYS A 1 429 ? -21.005 15.954 7.998 1.00 93.31 429 LYS A N 1
ATOM 3417 C CA . LYS A 1 429 ? -22.458 16.095 8.208 1.00 93.31 429 LYS A CA 1
ATOM 3418 C C . LYS A 1 429 ? -22.849 17.500 8.664 1.00 93.31 429 LYS A C 1
ATOM 3420 O O . LYS A 1 429 ? -23.894 17.997 8.264 1.00 93.31 429 LYS A O 1
ATOM 3425 N N . GLN A 1 430 ? -22.017 18.125 9.493 1.00 93.44 430 GLN A N 1
ATOM 3426 C CA . GLN A 1 430 ? -22.262 19.466 10.029 1.00 93.44 430 GLN A CA 1
ATOM 3427 C C . GLN A 1 430 ? -21.784 20.578 9.076 1.00 93.44 430 GLN A C 1
ATOM 3429 O O . GLN A 1 430 ? -22.089 21.745 9.293 1.00 93.44 430 GLN A O 1
ATOM 3434 N N . GLY A 1 431 ? -21.048 20.245 8.007 1.00 92.06 431 GLY A N 1
ATOM 3435 C CA . GLY A 1 431 ? -20.445 21.233 7.105 1.00 92.06 431 GLY A CA 1
ATOM 3436 C C . GLY A 1 431 ? -19.334 22.064 7.763 1.00 92.06 431 GLY A C 1
ATOM 3437 O O . GLY A 1 431 ? -18.964 23.124 7.256 1.00 92.06 431 GLY A O 1
ATOM 3438 N N . GLU A 1 432 ? -18.790 21.591 8.884 1.00 91.62 432 GLU A N 1
ATOM 3439 C CA . GLU A 1 432 ? -17.904 22.354 9.760 1.00 91.62 432 GLU A CA 1
ATOM 3440 C C . GLU A 1 432 ? -16.422 22.002 9.580 1.00 91.62 432 GLU A C 1
ATOM 3442 O O . GLU A 1 432 ? -16.039 21.009 8.956 1.00 91.62 432 GLU A O 1
ATOM 3447 N N . GLN A 1 433 ? -15.559 22.841 10.154 1.00 91.56 433 GLN A N 1
ATOM 3448 C CA . GLN A 1 433 ? -14.134 22.565 10.306 1.00 91.56 433 GLN A CA 1
ATOM 3449 C C . GLN A 1 433 ? -13.757 22.626 11.783 1.00 91.56 433 GLN A C 1
ATOM 3451 O O . GLN A 1 433 ? -14.277 23.445 12.539 1.00 91.56 433 GLN A O 1
ATOM 3456 N N . LEU A 1 434 ? -12.812 21.785 12.195 1.00 91.94 434 LEU A N 1
ATOM 3457 C CA . LEU A 1 434 ? -12.325 21.789 13.564 1.00 91.94 434 LEU A CA 1
ATOM 3458 C C . LEU A 1 434 ? -11.252 22.868 13.745 1.00 91.94 434 LEU A C 1
ATOM 3460 O O . LEU A 1 434 ? -10.197 22.820 13.106 1.00 91.94 434 LEU A O 1
ATOM 3464 N N . LYS A 1 435 ? -11.519 23.824 14.638 1.00 91.06 435 LYS A N 1
ATOM 3465 C CA . LYS A 1 435 ? -10.599 24.896 15.045 1.00 91.06 435 LYS A CA 1
ATOM 3466 C C . LYS A 1 435 ? -9.902 24.545 16.362 1.00 91.06 435 LYS A C 1
ATOM 3468 O O . LYS A 1 435 ? -10.465 23.847 17.196 1.00 91.06 435 LYS A O 1
ATOM 3473 N N . GLY A 1 436 ? -8.682 25.049 16.556 1.00 85.81 436 GLY A N 1
ATOM 3474 C CA . GLY A 1 436 ? -7.961 24.965 17.835 1.00 85.81 436 GLY A CA 1
ATOM 3475 C C . GLY A 1 436 ? -7.204 23.657 18.085 1.00 85.81 436 GLY A C 1
ATOM 3476 O O . GLY A 1 436 ? -6.479 23.569 19.067 1.00 85.81 436 GLY A O 1
ATOM 3477 N N . ILE A 1 437 ? -7.309 22.672 17.187 1.00 89.69 437 ILE A N 1
ATOM 3478 C CA . ILE A 1 437 ? -6.619 21.381 17.331 1.00 89.69 437 ILE A CA 1
ATOM 3479 C C . ILE A 1 437 ? -5.095 21.474 17.105 1.00 89.69 437 ILE A C 1
ATOM 3481 O O . ILE A 1 437 ? -4.334 20.657 17.612 1.00 89.69 437 ILE A O 1
ATOM 3485 N N . TYR A 1 438 ? -4.619 22.488 16.376 1.00 86.75 438 TYR A N 1
ATOM 3486 C CA . TYR A 1 438 ? -3.188 22.722 16.175 1.00 86.75 438 TYR A CA 1
ATOM 3487 C C . TYR A 1 438 ? -2.621 23.593 17.301 1.00 86.75 438 TYR A C 1
ATOM 3489 O O . TYR A 1 438 ? -2.808 24.812 17.298 1.00 86.75 438 TYR A O 1
ATOM 3497 N N . SER A 1 439 ? -1.880 22.979 18.227 1.00 73.75 439 SER A N 1
ATOM 3498 C CA . SER A 1 439 ? -1.280 23.652 19.392 1.00 73.75 439 SER A CA 1
ATOM 3499 C C . SER A 1 439 ? -0.421 24.871 19.021 1.00 73.75 439 SER A C 1
ATOM 3501 O O . SER A 1 439 ? -0.505 25.911 19.676 1.00 73.75 439 SER A O 1
ATOM 3503 N N . SER A 1 440 ? 0.343 24.781 17.926 1.00 76.06 440 SER A N 1
ATOM 3504 C CA . SER A 1 440 ? 1.225 25.844 17.419 1.00 76.06 440 SER A CA 1
ATOM 3505 C C . SER A 1 440 ? 0.570 26.808 16.417 1.00 76.06 440 SER A C 1
ATOM 3507 O O . SER A 1 440 ? 1.154 27.841 16.099 1.00 76.06 440 SER A O 1
ATOM 3509 N N . GLN A 1 441 ? -0.633 26.508 15.907 1.00 79.62 441 GLN A N 1
ATOM 3510 C CA . GLN A 1 441 ? -1.304 27.277 14.844 1.00 79.62 441 GLN A CA 1
ATOM 3511 C C . GLN A 1 441 ? -2.802 27.440 15.139 1.00 79.62 441 GLN A C 1
ATOM 3513 O O . GLN A 1 441 ? -3.654 26.916 14.424 1.00 79.62 441 GLN A O 1
ATOM 3518 N N . ARG A 1 442 ? -3.142 28.207 16.183 1.00 70.56 442 ARG A N 1
ATOM 3519 C CA . ARG A 1 442 ? -4.522 28.335 16.706 1.00 70.56 442 ARG A CA 1
ATOM 3520 C C . ARG A 1 442 ? -5.578 28.787 15.681 1.00 70.56 442 ARG A C 1
ATOM 3522 O O . ARG A 1 442 ? -6.760 28.499 15.859 1.00 70.56 442 ARG A O 1
ATOM 3529 N N . GLY A 1 443 ? -5.174 29.493 14.621 1.00 76.19 443 GLY A N 1
ATOM 3530 C CA . GLY A 1 443 ? -6.067 29.934 13.541 1.00 76.19 443 GLY A CA 1
ATOM 3531 C C . GLY A 1 443 ? -6.347 28.875 12.469 1.00 76.19 443 GLY A C 1
ATOM 3532 O O . GLY A 1 443 ? -7.332 28.999 11.742 1.00 76.19 443 GLY A O 1
ATOM 3533 N N . ARG A 1 444 ? -5.512 27.832 12.370 1.00 86.44 444 ARG A N 1
ATOM 3534 C CA . ARG A 1 444 ? -5.648 26.788 11.353 1.00 86.44 444 ARG A CA 1
ATOM 3535 C C . ARG A 1 444 ? -6.815 25.865 11.689 1.00 86.44 444 ARG A C 1
ATOM 3537 O O . ARG A 1 444 ? -6.970 25.423 12.827 1.00 86.44 444 ARG A O 1
ATOM 3544 N N . GLN A 1 445 ? -7.609 25.562 10.671 1.00 88.56 445 GLN A N 1
ATOM 3545 C CA . GLN A 1 445 ? -8.772 24.687 10.761 1.00 88.56 445 GLN A CA 1
ATOM 3546 C C . GLN A 1 445 ? -8.578 23.462 9.868 1.00 88.56 445 GLN A C 1
ATOM 3548 O O . GLN A 1 445 ? -7.773 23.486 8.934 1.00 88.56 445 GLN A O 1
ATOM 3553 N N . THR A 1 446 ? -9.278 22.372 10.171 1.00 91.06 446 THR A N 1
ATOM 3554 C CA . THR A 1 446 ? -9.233 21.163 9.343 1.00 91.06 446 THR A CA 1
ATOM 3555 C C . THR A 1 446 ? -10.569 20.432 9.322 1.00 91.06 446 THR A C 1
ATOM 3557 O O . THR A 1 446 ? -11.231 20.282 10.346 1.00 91.06 446 THR A O 1
ATOM 3560 N N . ARG A 1 447 ? -10.947 19.934 8.141 1.00 90.94 447 ARG A N 1
ATOM 3561 C CA . ARG A 1 447 ? -12.064 18.990 7.951 1.00 90.94 447 ARG A CA 1
ATOM 3562 C C . ARG A 1 447 ? -11.629 17.534 8.118 1.00 90.94 447 ARG A C 1
ATOM 3564 O O . ARG A 1 447 ? -12.458 16.641 8.245 1.00 90.94 447 ARG A O 1
ATOM 3571 N N . ARG A 1 448 ? -10.318 17.283 8.071 1.00 91.00 448 ARG A N 1
ATOM 3572 C CA . ARG A 1 448 ? -9.722 15.944 8.039 1.00 91.00 448 ARG A CA 1
ATOM 3573 C C . ARG A 1 448 ? -8.649 15.800 9.119 1.00 91.00 448 ARG A C 1
ATOM 3575 O O . ARG A 1 448 ? -7.495 15.538 8.780 1.00 91.00 448 ARG A O 1
ATOM 3582 N N . PRO A 1 449 ? -8.984 15.981 10.413 1.00 94.44 449 PRO A N 1
ATOM 3583 C CA . PRO A 1 449 ? -8.016 15.741 11.478 1.00 94.44 449 PRO A CA 1
ATOM 3584 C C . PRO A 1 449 ? -7.524 14.289 11.410 1.00 94.44 449 PRO A C 1
ATOM 3586 O O . PRO A 1 449 ? -8.277 13.391 11.009 1.00 94.44 449 PRO A O 1
ATOM 3589 N N . SER A 1 450 ? -6.247 14.065 11.721 1.00 92.94 450 SER A N 1
ATOM 3590 C CA . SER A 1 450 ? -5.709 12.710 11.832 1.00 92.94 450 SER A CA 1
ATOM 3591 C C . SER A 1 450 ? -5.952 12.138 13.224 1.00 92.94 450 SER A C 1
ATOM 3593 O O . SER A 1 450 ? -6.131 12.897 14.177 1.00 92.94 450 SER A O 1
ATOM 3595 N N . ALA A 1 451 ? -5.927 10.812 13.356 1.00 94.12 451 ALA A N 1
ATOM 3596 C CA . ALA A 1 451 ? -6.053 10.163 14.659 1.00 94.12 451 ALA A CA 1
ATOM 3597 C C . ALA A 1 451 ? -4.979 10.649 15.634 1.00 94.12 451 ALA A C 1
ATOM 3599 O O . ALA A 1 451 ? -5.266 10.938 16.788 1.00 94.12 451 ALA A O 1
ATOM 3600 N N . GLU A 1 452 ? -3.747 10.796 15.152 1.00 92.75 452 GLU A N 1
ATOM 3601 C CA . GLU A 1 452 ? -2.622 11.270 15.949 1.00 92.75 452 GLU A CA 1
ATOM 3602 C C . GLU A 1 452 ? -2.862 12.692 16.465 1.00 92.75 452 GLU A C 1
ATOM 3604 O O . GLU A 1 452 ? -2.601 12.960 17.631 1.00 92.75 452 GLU A O 1
ATOM 3609 N N . LEU A 1 453 ? -3.413 13.576 15.626 1.00 93.38 453 LEU A N 1
ATOM 3610 C CA . LEU A 1 453 ? -3.728 14.952 16.002 1.00 93.38 453 LEU A CA 1
ATOM 3611 C C . LEU A 1 453 ? -4.894 15.015 17.005 1.00 93.38 453 LEU A C 1
ATOM 3613 O O . LEU A 1 453 ? -4.875 15.828 17.924 1.00 93.38 453 LEU A O 1
ATOM 3617 N N . ILE A 1 454 ? -5.891 14.138 16.846 1.00 95.44 454 ILE A N 1
ATOM 3618 C CA . ILE A 1 454 ? -6.997 13.988 17.802 1.00 95.44 454 ILE A CA 1
ATOM 3619 C C . ILE A 1 454 ? -6.451 13.536 19.158 1.00 95.44 454 ILE A C 1
ATOM 3621 O O . ILE A 1 454 ? -6.759 14.160 20.165 1.00 95.44 454 ILE A O 1
ATOM 3625 N N . LEU A 1 455 ? -5.621 12.491 19.190 1.00 93.62 455 LEU A N 1
ATOM 3626 C CA . LEU A 1 455 ? -5.041 11.958 20.425 1.00 93.62 455 LEU A CA 1
ATOM 3627 C C . LEU A 1 455 ? -4.101 12.964 21.102 1.00 93.62 455 LEU A C 1
ATOM 3629 O O . LEU A 1 455 ? -4.135 13.109 22.322 1.00 93.62 455 LEU A O 1
ATOM 3633 N N . GLU A 1 456 ? -3.302 13.698 20.325 1.00 92.56 456 GLU A N 1
ATOM 3634 C CA . GLU A 1 456 ? -2.402 14.736 20.838 1.00 92.56 456 GLU A CA 1
ATOM 3635 C C . GLU A 1 456 ? -3.163 15.876 21.532 1.00 92.56 456 GLU A C 1
ATOM 3637 O O . GLU A 1 456 ? -2.682 16.413 22.528 1.00 92.56 456 GLU A O 1
ATOM 3642 N N . ALA A 1 457 ? -4.384 16.197 21.091 1.00 93.06 457 ALA A N 1
ATOM 3643 C CA . ALA A 1 457 ? -5.220 17.206 21.743 1.00 93.06 457 ALA A CA 1
ATOM 3644 C C . ALA A 1 457 ? -5.630 16.830 23.182 1.00 93.06 457 ALA A C 1
ATOM 3646 O O . ALA A 1 457 ? -5.982 17.713 23.965 1.00 93.06 457 ALA A O 1
ATOM 3647 N N . PHE A 1 458 ? -5.570 15.544 23.546 1.00 91.56 458 PHE A N 1
ATOM 3648 C CA . PHE A 1 458 ? -5.822 15.053 24.906 1.00 91.56 458 PHE A CA 1
ATOM 3649 C C . PHE A 1 458 ? -4.536 14.874 25.731 1.00 91.56 458 PHE A C 1
ATOM 3651 O O . PHE A 1 458 ? -4.605 14.499 26.903 1.00 91.56 458 PHE A O 1
ATOM 3658 N N . CYS A 1 459 ? -3.355 15.160 25.172 1.00 89.12 459 CYS A N 1
ATOM 3659 C CA . CYS A 1 459 ? -2.126 15.194 25.959 1.00 89.12 459 CYS A CA 1
ATOM 3660 C C . CYS A 1 459 ? -2.163 16.342 26.982 1.00 89.12 459 CYS A C 1
ATOM 3662 O O . CYS A 1 459 ? -2.646 17.435 26.700 1.00 89.12 459 CYS A O 1
ATOM 3664 N N . GLY A 1 460 ? -1.611 16.096 28.174 1.00 84.81 460 GLY A N 1
ATOM 3665 C CA . GLY A 1 460 ? -1.530 17.092 29.248 1.00 84.81 460 GLY A CA 1
ATOM 3666 C C . GLY A 1 460 ? -2.711 17.097 30.222 1.00 84.81 460 GLY A C 1
ATOM 3667 O O . GLY A 1 460 ? -2.676 17.850 31.190 1.00 84.81 460 GLY A O 1
ATOM 3668 N N . ILE A 1 461 ? -3.721 16.242 30.024 1.00 88.31 461 ILE A N 1
ATOM 3669 C CA . ILE A 1 461 ? -4.753 16.003 31.040 1.00 88.31 461 ILE A CA 1
ATOM 3670 C C . ILE A 1 461 ? -4.108 15.254 32.209 1.00 88.31 461 ILE A C 1
ATOM 3672 O O . ILE A 1 461 ? -3.559 14.167 32.024 1.00 88.31 461 ILE A O 1
ATOM 3676 N N . SER A 1 462 ? -4.174 15.831 33.409 1.00 87.44 462 SER A N 1
ATOM 3677 C CA . SER A 1 462 ? -3.630 15.221 34.624 1.00 87.44 462 SER A CA 1
ATOM 3678 C C . SER A 1 462 ? -4.713 14.984 35.674 1.00 87.44 462 SER A C 1
ATOM 3680 O O . SER A 1 462 ? -5.681 15.744 35.770 1.00 87.44 462 SER A O 1
ATOM 3682 N N . VAL A 1 463 ? -4.534 13.914 36.455 1.00 85.81 463 VAL A N 1
ATOM 3683 C CA . VAL A 1 463 ? -5.307 13.626 37.667 1.00 85.81 463 VAL A CA 1
ATOM 3684 C C . VAL A 1 463 ? -4.363 13.746 38.858 1.00 85.81 463 VAL A C 1
ATOM 3686 O O . VAL A 1 463 ? -3.397 12.991 38.966 1.00 85.81 463 VAL A O 1
ATOM 3689 N N . THR A 1 464 ? -4.630 14.686 39.758 1.00 85.19 464 THR A N 1
ATOM 3690 C CA . THR A 1 464 ? -3.881 14.866 41.005 1.00 85.19 464 THR A CA 1
ATOM 3691 C C . THR A 1 464 ? -4.646 14.219 42.149 1.00 85.19 464 THR A C 1
ATOM 3693 O O . THR A 1 464 ? -5.810 14.535 42.373 1.00 85.19 464 THR A O 1
ATOM 3696 N N . THR A 1 465 ? -3.995 13.321 42.888 1.00 82.06 465 THR A N 1
ATOM 3697 C CA . THR A 1 465 ? -4.565 12.727 44.107 1.00 82.06 465 THR A CA 1
ATOM 3698 C C . THR A 1 465 ? -3.936 13.396 45.321 1.00 82.06 465 THR A C 1
ATOM 3700 O O . THR A 1 465 ? -2.713 13.416 45.441 1.00 82.06 465 THR A O 1
ATOM 3703 N N . VAL A 1 466 ? -4.762 13.946 46.209 1.00 84.50 466 VAL A N 1
ATOM 3704 C CA . VAL A 1 466 ? -4.335 14.577 47.465 1.00 84.50 466 VAL A CA 1
ATOM 3705 C C . VAL A 1 466 ? -5.051 13.933 48.642 1.00 84.50 466 VAL A C 1
ATOM 3707 O O . VAL A 1 466 ? -6.226 13.585 48.550 1.00 84.50 466 VAL A O 1
ATOM 3710 N N . GLU A 1 467 ? -4.358 13.782 49.763 1.00 84.44 467 GLU A N 1
ATOM 3711 C CA . GLU A 1 467 ? -4.961 13.315 51.008 1.00 84.44 467 GLU A CA 1
ATOM 3712 C C . GLU A 1 467 ? -5.310 14.518 51.886 1.00 84.44 467 GLU A C 1
ATOM 3714 O O . GLU A 1 467 ? -4.448 15.325 52.230 1.00 84.44 467 GLU A O 1
ATOM 3719 N N . VAL A 1 468 ? -6.591 14.661 52.230 1.00 82.81 468 VAL A N 1
ATOM 3720 C CA . VAL A 1 468 ? -7.095 15.756 53.065 1.00 82.81 468 VAL A CA 1
ATOM 3721 C C . VAL A 1 468 ? -7.929 15.161 54.190 1.00 82.81 468 VAL A C 1
ATOM 3723 O O . VAL A 1 468 ? -8.970 14.555 53.940 1.00 82.81 468 VAL A O 1
ATOM 3726 N N . ALA A 1 469 ? -7.479 15.347 55.435 1.00 84.75 469 ALA A N 1
ATOM 3727 C CA . ALA A 1 469 ? -8.140 14.828 56.638 1.00 84.75 469 ALA A CA 1
ATOM 3728 C C . ALA A 1 469 ? -8.419 13.307 56.581 1.00 84.75 469 ALA A C 1
ATOM 3730 O O . ALA A 1 469 ? -9.518 12.857 56.906 1.00 84.75 469 ALA A O 1
ATOM 3731 N N . GLY A 1 470 ? -7.440 12.521 56.114 1.00 81.88 470 GLY A N 1
ATOM 3732 C CA . GLY A 1 470 ? -7.543 11.059 55.994 1.00 81.88 470 GLY A CA 1
ATOM 3733 C C . GLY A 1 470 ? -8.453 10.567 54.862 1.00 81.88 470 GLY A C 1
ATOM 3734 O O . GLY A 1 470 ? -8.712 9.371 54.759 1.00 81.88 470 GLY A O 1
ATOM 3735 N N . LYS A 1 471 ? -8.961 11.470 54.010 1.00 79.56 471 LYS A N 1
ATOM 3736 C CA . LYS A 1 471 ? -9.724 11.131 52.803 1.00 79.56 471 LYS A CA 1
ATOM 3737 C C . LYS A 1 471 ? -8.904 11.463 51.564 1.00 79.56 471 LYS A C 1
ATOM 3739 O O . LYS A 1 471 ? -8.415 12.586 51.425 1.00 79.56 471 LYS A O 1
ATOM 3744 N N . GLN A 1 472 ? -8.786 10.509 50.646 1.00 77.81 472 GLN A N 1
ATOM 3745 C CA . GLN A 1 472 ? -8.238 10.789 49.322 1.00 77.81 472 GLN A CA 1
ATOM 3746 C C . GLN A 1 472 ? -9.248 11.601 48.514 1.00 77.81 472 GLN A C 1
ATOM 3748 O O . GLN A 1 472 ? -10.421 11.254 48.456 1.00 77.81 472 GLN A O 1
ATOM 3753 N N . LYS A 1 473 ? -8.779 12.677 47.888 1.00 79.62 473 LYS A N 1
ATOM 3754 C CA . LYS A 1 473 ? -9.522 13.470 46.911 1.00 79.62 473 LYS A CA 1
ATOM 3755 C C . LYS A 1 473 ? -8.761 13.474 45.596 1.00 79.62 473 LYS A C 1
ATOM 3757 O O . LYS A 1 473 ? -7.531 13.549 45.592 1.00 79.62 473 LYS A O 1
ATOM 3762 N N . ARG A 1 474 ? -9.486 13.419 44.481 1.00 82.38 474 ARG A N 1
ATOM 3763 C CA . ARG A 1 474 ? -8.913 13.459 43.132 1.00 82.38 474 ARG A CA 1
ATOM 3764 C C . ARG A 1 474 ? -9.364 14.719 42.408 1.00 82.38 474 ARG A C 1
ATOM 3766 O O . ARG A 1 474 ? -10.527 15.094 42.466 1.00 82.38 474 ARG A O 1
ATOM 3773 N N . LEU A 1 475 ? -8.429 15.371 41.732 1.00 84.25 475 LEU A N 1
ATOM 3774 C CA . LEU A 1 475 ? -8.655 16.580 40.949 1.00 84.25 475 LEU A CA 1
ATOM 3775 C C . LEU A 1 475 ? -8.250 16.301 39.507 1.00 84.25 475 LEU A C 1
ATOM 3777 O O . LEU A 1 475 ? -7.120 15.886 39.258 1.00 84.25 475 LEU A O 1
ATOM 3781 N N . LEU A 1 476 ? -9.168 16.515 38.570 1.00 87.62 476 LEU A N 1
ATOM 3782 C CA . LEU A 1 476 ? -8.919 16.393 37.137 1.00 87.62 476 LEU A CA 1
ATOM 3783 C C . LEU A 1 476 ? -8.649 17.783 36.547 1.00 87.62 476 LEU A C 1
ATOM 3785 O O . LEU A 1 476 ? -9.333 18.745 36.887 1.00 87.62 476 LEU A O 1
ATOM 3789 N N . SER A 1 477 ? -7.678 17.878 35.640 1.00 87.62 477 SER A N 1
ATOM 3790 C CA . SER A 1 477 ? -7.486 19.074 34.808 1.00 87.62 477 SER A CA 1
ATOM 3791 C C . SER A 1 477 ? -8.742 19.368 33.977 1.00 87.62 477 SER A C 1
ATOM 3793 O O . SER A 1 477 ? -9.255 18.465 33.318 1.00 87.62 477 SER A O 1
ATOM 3795 N N . GLU A 1 478 ? -9.215 20.616 33.967 1.00 87.62 478 GLU A N 1
ATOM 3796 C CA . GLU A 1 478 ? -10.382 21.000 33.164 1.00 87.62 478 GLU A CA 1
ATOM 3797 C C . GLU A 1 478 ? -10.164 20.693 31.678 1.00 87.62 478 GLU A C 1
ATOM 3799 O O . GLU A 1 478 ? -9.098 20.961 31.112 1.00 87.62 478 GLU A O 1
ATOM 3804 N N . LEU A 1 479 ? -11.192 20.127 31.044 1.00 91.31 479 LEU A N 1
ATOM 3805 C CA . LEU A 1 479 ? -11.160 19.880 29.611 1.00 91.31 479 LEU A CA 1
ATOM 3806 C C . LEU A 1 479 ? -11.354 21.199 28.863 1.00 91.31 479 LEU A C 1
ATOM 3808 O O . LEU A 1 479 ? -12.244 21.984 29.173 1.00 91.31 479 LEU A O 1
ATOM 3812 N N . ASN A 1 480 ? -10.534 21.437 27.843 1.00 91.44 480 ASN A N 1
ATOM 3813 C CA . ASN A 1 480 ? -10.673 22.629 27.013 1.00 91.44 480 ASN A CA 1
ATOM 3814 C C . ASN A 1 480 ? -11.776 22.468 25.948 1.00 91.44 480 ASN A C 1
ATOM 3816 O O . ASN A 1 480 ? -12.245 21.366 25.656 1.00 91.44 480 ASN A O 1
ATOM 3820 N N . GLU A 1 481 ? -12.151 23.577 25.305 1.00 92.56 481 GLU A N 1
ATOM 3821 C CA . GLU A 1 481 ? -13.195 23.612 24.267 1.00 92.56 481 GLU A CA 1
ATOM 3822 C C . GLU A 1 481 ? -12.967 22.609 23.126 1.00 92.56 481 GLU A C 1
ATOM 3824 O O . GLU A 1 481 ? -13.905 21.978 22.638 1.00 92.56 481 GLU A O 1
ATOM 3829 N N . VAL A 1 482 ? -11.713 22.416 22.707 1.00 92.94 482 VAL A N 1
ATOM 3830 C CA . VAL A 1 482 ? -11.374 21.487 21.620 1.00 92.94 482 VAL A CA 1
ATOM 3831 C C . VAL A 1 482 ? -11.559 20.041 22.073 1.00 92.94 482 VAL A C 1
ATOM 3833 O O . VAL A 1 482 ? -12.108 19.239 21.322 1.00 92.94 482 VAL A O 1
ATOM 3836 N N . GLN A 1 483 ? -11.161 19.706 23.300 1.00 94.31 483 GLN A N 1
ATOM 3837 C CA . GLN A 1 483 ? -11.365 18.380 23.890 1.00 94.31 483 GLN A CA 1
ATOM 3838 C C . GLN A 1 483 ? -12.858 18.076 24.050 1.00 94.31 483 GLN A C 1
ATOM 3840 O O . GLN A 1 483 ? -13.313 17.006 23.645 1.00 94.31 483 GLN A O 1
ATOM 3845 N N . HIS A 1 484 ? -13.652 19.033 24.539 1.00 93.88 484 HIS A N 1
ATOM 3846 C CA . HIS A 1 484 ? -15.108 18.899 24.588 1.00 93.88 484 HIS A CA 1
ATOM 3847 C C . HIS A 1 484 ? -15.717 18.693 23.202 1.00 93.88 484 HIS A C 1
ATOM 3849 O O . HIS A 1 484 ? -16.559 17.812 23.019 1.00 93.88 484 HIS A O 1
ATOM 3855 N N . ARG A 1 485 ? -15.270 19.469 22.211 1.00 95.12 485 ARG A N 1
ATOM 3856 C CA . ARG A 1 485 ? -15.726 19.331 20.828 1.00 95.12 485 ARG A CA 1
ATOM 3857 C C . ARG A 1 485 ? -15.372 17.966 20.244 1.00 95.12 485 ARG A C 1
ATOM 3859 O O . ARG A 1 485 ? -16.221 17.355 19.601 1.00 95.12 485 ARG A O 1
ATOM 3866 N N . LEU A 1 486 ? -14.161 17.472 20.488 1.00 95.94 486 LEU A N 1
ATOM 3867 C CA . LEU A 1 486 ? -13.718 16.152 20.041 1.00 95.94 486 LEU A CA 1
ATOM 3868 C C . LEU A 1 486 ? -14.535 15.027 20.685 1.00 95.94 486 LEU A C 1
ATOM 3870 O O . LEU A 1 486 ? -14.958 14.127 19.969 1.00 95.94 486 LEU A O 1
ATOM 3874 N N . LEU A 1 487 ? -14.828 15.099 21.987 1.00 95.56 487 LEU A N 1
ATOM 3875 C CA . LEU A 1 487 ? -15.699 14.123 22.656 1.00 95.56 487 LEU A CA 1
ATOM 3876 C C . LEU A 1 487 ? -17.106 14.094 22.047 1.00 95.56 487 LEU A C 1
ATOM 3878 O O . LEU A 1 487 ? -17.630 13.015 21.780 1.00 95.56 487 LEU A O 1
ATOM 3882 N N . MET A 1 488 ? -17.681 15.263 21.739 1.00 95.19 488 MET A N 1
ATOM 3883 C CA . MET A 1 488 ? -18.971 15.340 21.044 1.00 95.19 488 MET A CA 1
ATOM 3884 C C . MET A 1 488 ? -18.915 14.713 19.646 1.00 95.19 488 MET A C 1
ATOM 3886 O O . MET A 1 488 ? -19.786 13.920 19.303 1.00 95.19 488 MET A O 1
ATOM 3890 N N . LEU A 1 489 ? -17.886 15.025 18.848 1.00 95.88 489 LEU A N 1
ATOM 3891 C CA . LEU A 1 489 ? -17.712 14.454 17.503 1.00 95.88 489 LEU A CA 1
ATOM 3892 C C . LEU A 1 489 ? -17.491 12.936 17.537 1.00 95.88 489 LEU A C 1
ATOM 3894 O O . LEU A 1 489 ? -17.904 12.238 16.618 1.00 95.88 489 LEU A O 1
ATOM 3898 N N . LEU A 1 490 ? -16.860 12.423 18.595 1.00 94.38 490 LEU A N 1
ATOM 3899 C CA . LEU A 1 490 ? -16.655 10.993 18.826 1.00 94.38 490 LEU A CA 1
ATOM 3900 C C . LEU A 1 490 ? -17.885 10.280 19.399 1.00 94.38 490 LEU A C 1
ATOM 3902 O O . LEU A 1 490 ? -17.868 9.056 19.510 1.00 94.38 490 LEU A O 1
ATOM 3906 N N . ASN A 1 491 ? -18.934 11.025 19.756 1.00 91.94 491 ASN A N 1
ATOM 3907 C CA . ASN A 1 491 ? -20.086 10.524 20.499 1.00 91.94 491 ASN A CA 1
ATOM 3908 C C . ASN A 1 491 ? -19.680 9.823 21.814 1.00 91.94 491 ASN A C 1
ATOM 3910 O O . ASN A 1 491 ? -20.207 8.769 22.172 1.00 91.94 491 ASN A O 1
ATOM 3914 N N . LEU A 1 492 ? -18.702 10.402 22.517 1.00 92.94 492 LEU A N 1
ATOM 3915 C CA . LEU A 1 492 ? -18.202 9.920 23.801 1.00 92.94 492 LEU A CA 1
ATOM 3916 C C . LEU A 1 492 ? -18.625 10.876 24.926 1.00 92.94 492 LEU A C 1
ATOM 3918 O O . LEU A 1 492 ? -18.448 12.091 24.796 1.00 92.94 492 LEU A O 1
ATOM 3922 N N . PRO A 1 493 ? -19.167 10.368 26.047 1.00 91.25 493 PRO A N 1
ATOM 3923 C CA . PRO A 1 493 ? 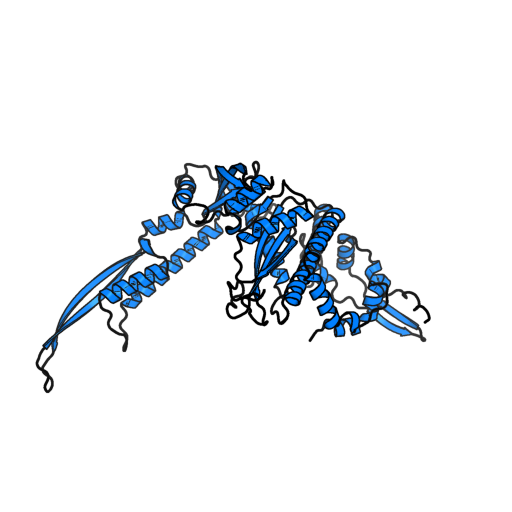-19.581 11.225 27.146 1.00 91.25 493 PRO A CA 1
ATOM 3924 C C . PRO A 1 493 ? -18.370 11.792 27.900 1.00 91.25 493 PRO A C 1
ATOM 3926 O O . PRO A 1 493 ? -17.356 11.120 28.095 1.00 91.25 493 PRO A O 1
ATOM 3929 N N . ARG A 1 494 ? -18.507 13.029 28.397 1.00 88.44 494 ARG A N 1
ATOM 3930 C CA . ARG A 1 494 ? -17.488 13.694 29.237 1.00 88.44 494 ARG A CA 1
ATOM 3931 C C . ARG A 1 494 ? -17.209 12.935 30.534 1.00 88.44 494 ARG A C 1
ATOM 3933 O O . ARG A 1 494 ? -16.086 12.977 31.037 1.00 88.44 494 ARG A O 1
ATOM 3940 N N . SER A 1 495 ? -18.190 12.159 30.997 1.00 85.69 495 SER A N 1
ATOM 3941 C CA . SER A 1 495 ? -18.088 11.300 32.174 1.00 85.69 495 SER A CA 1
ATOM 3942 C C . SER A 1 495 ? -16.928 10.303 32.112 1.00 85.69 495 SER A C 1
ATOM 3944 O O . SER A 1 495 ? -16.457 9.890 33.167 1.00 85.69 495 SER A O 1
ATOM 3946 N N . ILE A 1 496 ? -16.411 9.954 30.925 1.00 86.38 496 ILE A N 1
ATOM 3947 C CA . ILE A 1 496 ? -15.192 9.132 30.794 1.00 86.38 496 ILE A CA 1
ATOM 3948 C C . ILE A 1 496 ? -14.018 9.769 31.547 1.00 86.38 496 ILE A C 1
ATOM 3950 O O . ILE A 1 496 ? -13.250 9.064 32.193 1.00 86.38 496 ILE A O 1
ATOM 3954 N N . TYR A 1 497 ? -13.902 11.096 31.496 1.00 86.31 497 TYR A N 1
ATOM 3955 C CA . TYR A 1 497 ? -12.866 11.837 32.206 1.00 86.31 497 TYR A CA 1
ATOM 3956 C C . TYR A 1 497 ? -13.350 12.300 33.576 1.00 86.31 497 TYR A C 1
ATOM 3958 O O . TYR A 1 497 ? -12.659 12.084 34.565 1.00 86.31 497 TYR A O 1
ATOM 3966 N N . GLU A 1 498 ? -14.542 12.899 33.657 1.00 81.06 498 GLU A N 1
ATOM 3967 C CA . GLU A 1 498 ? -15.055 13.490 34.905 1.00 81.06 498 GLU A CA 1
ATOM 3968 C C . GLU A 1 498 ? -15.169 12.448 36.024 1.00 81.06 498 GLU A C 1
ATOM 3970 O O . GLU A 1 498 ? -14.846 12.737 37.177 1.00 81.06 498 GLU A O 1
ATOM 3975 N N . SER A 1 499 ? -15.519 11.204 35.682 1.00 78.12 499 SER A N 1
ATOM 3976 C CA . SER A 1 499 ? -15.595 10.120 36.659 1.00 78.12 499 SER A CA 1
ATOM 3977 C C . SER A 1 499 ? -14.259 9.842 37.354 1.00 78.12 499 SER A C 1
ATOM 3979 O O . SER A 1 499 ? -14.266 9.476 38.521 1.00 78.12 499 SER A O 1
ATOM 3981 N N . LEU A 1 500 ? -13.108 10.120 36.725 1.00 79.69 500 LEU A N 1
ATOM 3982 C CA . LEU A 1 500 ? -11.782 9.958 37.344 1.00 79.69 500 LEU A CA 1
ATOM 3983 C C . LEU A 1 500 ? -11.565 10.870 38.566 1.00 79.69 500 LEU A C 1
ATOM 3985 O O . LEU A 1 500 ? -10.668 10.605 39.372 1.00 79.69 500 LEU A O 1
ATOM 3989 N N . SER A 1 501 ? -12.362 11.937 38.688 1.00 73.25 501 SER A N 1
ATOM 3990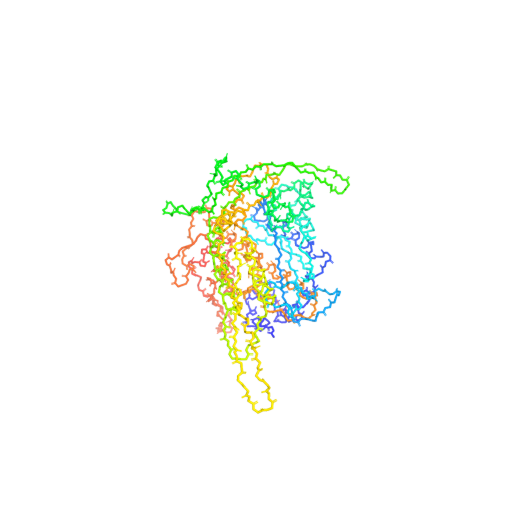 C CA . SER A 1 501 ? -12.350 12.880 39.813 1.00 73.25 501 SER A CA 1
ATOM 3991 C C . SER A 1 501 ? -13.434 12.613 40.861 1.00 73.25 501 SER A C 1
ATOM 3993 O O . SER A 1 501 ? -13.323 13.098 41.984 1.00 73.25 501 SER A O 1
ATOM 3995 N N . CYS A 1 502 ? -14.461 11.830 40.521 1.00 60.38 502 CYS A N 1
ATOM 3996 C CA . CYS A 1 502 ? -15.490 11.412 41.464 1.00 60.38 502 CYS A CA 1
ATOM 3997 C C . CYS A 1 502 ? -14.995 10.195 42.254 1.00 60.38 502 CYS A C 1
ATOM 3999 O O . CYS A 1 502 ? -14.362 9.305 41.689 1.00 60.38 502 CYS A O 1
ATOM 4001 N N . ASP A 1 503 ? -15.284 10.154 43.556 1.00 58.00 503 ASP A N 1
ATOM 4002 C CA . ASP A 1 503 ? -14.938 9.039 44.441 1.00 58.00 503 ASP A CA 1
ATOM 4003 C C . ASP A 1 503 ? -15.544 7.730 43.901 1.00 58.00 503 ASP A C 1
ATOM 4005 O O . ASP A 1 503 ? -16.709 7.408 44.141 1.00 58.00 503 ASP A O 1
ATOM 4009 N N . PHE A 1 504 ? -14.773 6.977 43.114 1.00 52.59 504 PHE A N 1
ATOM 4010 C CA . PHE A 1 504 ? -15.196 5.666 42.649 1.00 52.59 504 PHE A CA 1
ATOM 4011 C C . PHE A 1 504 ? -15.278 4.722 43.849 1.00 52.59 504 PHE A C 1
ATOM 4013 O O . PHE A 1 504 ? -14.283 4.474 44.524 1.00 52.59 504 PHE A O 1
ATOM 4020 N N . ILE A 1 505 ? -16.511 4.261 44.080 1.00 42.38 505 ILE A N 1
ATOM 4021 C CA . ILE A 1 505 ? -16.992 3.096 44.834 1.00 42.38 505 ILE A CA 1
ATOM 4022 C C . ILE A 1 505 ? -15.922 2.394 45.683 1.00 42.38 505 ILE A C 1
ATOM 4024 O O . ILE A 1 505 ? -14.979 1.804 45.159 1.00 42.38 505 ILE A O 1
ATOM 4028 N N . ASN A 1 506 ? -16.172 2.409 46.999 1.00 34.19 506 ASN A N 1
ATOM 4029 C CA . ASN A 1 506 ? -15.493 1.640 48.043 1.00 34.19 506 ASN A CA 1
ATOM 4030 C C . ASN A 1 506 ? -14.902 0.311 47.533 1.00 34.19 506 ASN A C 1
ATOM 4032 O O . ASN A 1 506 ? -15.632 -0.460 46.899 1.00 34.19 506 ASN A O 1
ATOM 4036 N N . PRO A 1 507 ? -13.640 -0.020 47.868 1.00 36.78 507 PRO A N 1
ATOM 4037 C CA . PRO A 1 507 ? -13.144 -1.368 47.646 1.00 36.78 507 PRO A CA 1
ATOM 4038 C C . PRO A 1 507 ? -14.073 -2.346 48.371 1.00 36.78 507 PRO A C 1
ATOM 4040 O O . PRO A 1 507 ? -14.467 -2.111 49.516 1.00 36.78 507 PRO A O 1
ATOM 4043 N N . VAL A 1 508 ? -14.453 -3.423 47.683 1.00 35.47 508 VAL A N 1
ATOM 4044 C CA . VAL A 1 508 ? -15.167 -4.540 48.308 1.00 35.47 508 VAL A CA 1
ATOM 4045 C C . VAL A 1 508 ? -14.322 -4.991 49.506 1.00 35.47 508 VAL A C 1
ATOM 4047 O O . VAL A 1 508 ? -13.134 -5.268 49.305 1.00 35.47 508 VAL A O 1
ATOM 4050 N N . PRO A 1 509 ? -14.870 -5.023 50.736 1.00 39.09 509 PRO A N 1
ATOM 4051 C CA . PRO A 1 509 ? -14.145 -5.561 51.876 1.00 39.09 509 PRO A CA 1
ATOM 4052 C C . PRO A 1 509 ? -13.803 -7.020 51.578 1.00 39.09 509 PRO A C 1
ATOM 4054 O O . PRO A 1 509 ? -14.664 -7.772 51.120 1.00 39.09 509 PRO A O 1
ATOM 4057 N N . SER A 1 510 ? -12.534 -7.364 51.785 1.00 42.97 510 SER A N 1
ATOM 4058 C CA . SER A 1 510 ? -11.980 -8.716 51.661 1.00 42.97 510 SER A CA 1
ATOM 4059 C C . SER A 1 510 ? -12.726 -9.747 52.493 1.00 42.97 510 SER A C 1
ATOM 4061 O O . SER A 1 510 ? -13.042 -9.395 53.655 1.00 42.97 510 SER A O 1
#

Solvent-accessible surface area (backbone atoms only — not comparable to full-atom values): 28390 Å² total; per-residue (Å²): 132,82,62,57,24,65,51,42,56,78,40,38,75,58,52,22,64,73,68,74,45,94,65,58,38,74,72,49,28,73,67,46,49,48,55,50,16,47,57,48,41,34,78,69,58,35,62,54,50,46,27,53,49,45,42,50,49,34,61,76,68,72,54,80,77,52,34,36,37,44,53,73,48,49,51,54,32,75,27,77,66,37,98,90,46,50,28,20,65,35,76,46,80,78,77,48,56,90,33,18,16,33,24,39,41,39,30,20,35,54,91,59,27,29,64,58,38,82,46,78,46,36,19,56,60,72,68,58,81,48,50,60,62,49,50,51,57,36,28,74,32,73,54,74,47,70,32,36,39,34,38,50,48,58,56,42,39,64,69,49,52,45,47,34,53,74,50,52,28,29,42,42,22,40,53,41,72,92,72,38,52,68,70,59,52,46,67,63,47,47,44,60,75,76,62,77,47,80,67,49,80,31,61,55,90,70,94,50,98,84,59,80,80,49,74,48,31,37,27,43,77,52,77,46,80,47,73,47,71,55,94,92,39,82,46,74,50,61,33,36,35,38,42,34,34,29,52,69,49,19,53,56,44,45,53,52,49,51,56,40,52,50,53,38,46,57,57,42,50,54,71,58,62,87,56,94,91,62,81,85,68,51,68,69,53,48,53,52,49,43,51,48,42,32,58,75,57,70,34,59,83,40,46,47,78,48,73,48,79,49,79,44,82,42,80,42,73,65,57,88,94,44,73,66,44,80,42,76,48,77,44,63,44,61,48,74,45,75,34,63,68,51,43,50,56,54,48,70,58,35,32,56,47,41,31,44,22,57,52,90,90,64,52,72,59,56,54,53,49,60,56,68,51,52,56,40,54,50,49,41,52,44,46,39,48,29,85,87,66,39,55,56,85,30,76,56,67,51,65,49,45,46,44,5,47,52,50,54,45,47,53,52,48,28,53,40,28,49,54,25,49,44,37,31,49,46,28,58,76,69,74,46,62,51,56,53,63,39,87,92,40,60,86,48,65,40,58,71,63,48,40,69,51,57,56,55,56,59,60,88,71,47,76,48,77,46,77,56,95,94,39,81,45,45,44,61,56,83,77,50,73,52,50,54,49,50,30,58,43,61,73,46,68,69,58,77,59,57,49,73,34,45,90,77,72,77,77,80,82,128

Mean predicted aligned error: 8.77 Å

pLDDT: mean 88.71, std 10.49, range [34.19, 97.62]

Sequence (510 aa):
MNKVEAFVAQHLSVYEASFGRPVRALNFSDDRLADVLERLAREPGWCAFESALNQKTLRVYDMSVARVRLDSTTTYSYGAVSEEGLLQLGFSKDRRPDLGQVKISLASLDPLGMPLMTAVVSGQSADEPLYVPAIKRVQESVGRGGKLYVGDAKMAALATRAWLAASSDLYLCPLSGSQMAQTLFEALVEPALVGEVLLEEVFKPVESKEAEKELLAVGYQTRRRLRSEVGGQAIEWEESLYVVRSESYAGAEKERLEKRLLRAGEEIEKLNERRQGKKRLSEIEIKAAAQAVVHKHRCGELLEVEWEVTESRKAVRKYNARVAEERIDREVKVTVARNEQAIERKKNYSGWRVYGSNQKELELREAVLSYREQYQIEHSISRLKGRRLGLQPMYLQKEERITGLIHLLTLCVRELTLLEFVVRRELAKQGEQLKGIYSSQRGRQTRRPSAELILEAFCGISVTTVEVAGKQKRLLSELNEVQHRLLMLLNLPRSIYESLSCDFINPVPS

Secondary structure (DSSP, 8-state):
--SHHHHHHTTHHHHHHHHTS---GGGGSHHHHHHHHHHHT-TTHHHHHHHHHHHHHHHHHT----EEEEEEEEEEESSPP-TTSS-B----TTS-TTSEEEEEEEEEETTTTEEEEEEEEETT--SGGGHHHHHHHHHHHH-SSS-EEE--TTTT-HHHHHHHHHTT-EEEEE--TTTS-HHHHHHHHHHHHHT-SPPEEEEPPPSSTTS---EEEEEEEEEEEEEEEETTEEEEEEEEEEEEEEHHHHHHHHHHHHHHHHHHHHHHHGGG---TTPPPPPHHHHHHHHHHHHHHTT-GGGEEEEEEEEEEEEEE--BTTBPPEEEEEEEEEEEEEE-HHHHHHHHHTTTEEEEEE--SS--HHHHHHHHHTTHHHHHHHHHHHSTTT---SB---SHHHHHHHHHHHHHHHHHHHHHHHHHHHHHHHHT--EES--TT-TT-EESS--HHHHHHTTTT--EEEEEETTEEEEEEPPPPHHHHHHHHHTT--THHHHGGGS----PPP-

Foldseek 3Di:
DDCQLVVCQVVQLLVCLLVVHHDHSVCVDPVVLLVLLLQCLDPPNVLVVLLVVLQVVCVVVVHDQAEKEKDKAKAFAPADADPPDLFHQADHPPPCSVGTIKMWIFIAGPPLLATSDIDIGRGHDDCLVVQVVRVVSSCSRRNFANHEYEYEQSCVPPLNCQVCVVSNHKYKYFHDCVRDPPVRLCVQLVCVLVVVDDKDWAWDDDPDPPDDTHTFKIWDKDKDKDWDDDPNDIDIAIKIKTWIFGPVQLVVVLVLLVVLVVVLQVQLQCLQDDDPPDDQDDPVRSVVSNVVSCVVSVCVVQKDKDKDKDWDWDFDDDDPPDDTDTDIDIHMGMHIDGPVVVSVVVSSCGRITMMIMRDPDADSNNSSVVNVSSCSNVVLVCQCCDPNLPLPPHHDHDSSSNSSSSSVSSVVSNVQSVLQVLLLVLCVVVVHWQACLDVVCRGDTHSGDGSVSLVVLPPPWDWDWDQDPNDIFIDTDDRDPSVVVSCVSNVHDPCSRVVSGPPPDDDDDD

Radius of gyration: 31.5 Å; Cα contacts (8 Å, |Δi|>4): 810; chains: 1; bounding box: 95×56×93 Å

Nearest PDB structures (foldseek):
  8rna-assembly1_E  TM=2.983E-01  e=1.740E+00  Influenza B virus (B/Memphis/13/2003)
  6f5o-assembly1_B  TM=3.065E-01  e=4.403E+00  Influenza B virus (B/Memphis/13/2003)
  6of9-assembly1_F-2  TM=4.122E-01  e=8.177E+00  Chlamydomonas reinhardtii
  8ieb-assembly1_B  TM=1.641E-01  e=1.929E+00  Homo sapiens